Protein AF-A0A1Q5LZ58-F1 (afdb_monomer_lite)

Radius of gyration: 27.96 Å; chains: 1; bounding box: 82×99×64 Å

pLDDT: mean 76.3, std 19.14, range [28.52, 97.0]

Secondary structure (DSSP, 8-state):
-----PPPPPPPS-TTT--HHHHHHHTT-HHHHHHHHHHHHHHHHHHTTTTT-HHHHHHHHHHHHTTS-GGGHHHHHHHHHTTHHHHHHHHHHHHHHH------HHHHHHHHHHH---HHHHHHHHTT----S-HHHHHHHHHSTTT---TTHHHHHHHHHHHHHHHHHHHHHHHHS-SSGGGGTSTTHHHHHHHHHHHHHHHHH-PPPP---SHHHHHHHHHHT--HHHHHHHHHS--SS---HHHHHHHHHHHHHHHHSSPTT-HHHHHHHHHGGG-TTS-HHHHHHHHHHHHHHHS--SPTT--TT-HHHH-HHHHHHHHHHHT--HHHHHHHHHHHH-SS--TTTSPPPS-------GGGG------PPPPPP----

Sequence (381 aa):
MTSSMGAPVPIPADPRASETYADRARTQGPGVEADARVLLGRVRRSKATAWDKPGRFVDEAERMARGLPGAHLPWFWDTVVGDDTTRIPRLLALLGEHGPLPVTDAAVDLFRWRTGVPRPVAALVLDGIVGSGGQAADLKLCRAKPYRADRFTAPLYLDLLRRLGPTGRLAVLSAALPEDPADLWAPGGTTAVAERMATAWSDLLGVTPYADDGSHAAALAEDHGLPGSWATALLTGCPAEPLDADGTRAAATAVTWALAERPVGDPAAEGARALIDLLTGAPAELRTALRALADRSLTTPVPPGQYEANPLFSVPDLVDEVASALGVGRDAAALHLQPYALDRPADRTVRPGPPGRPHRTPLERLDPRTTTVPSAGNSPP

Structure (mmCIF, N/CA/C/O backbone):
data_AF-A0A1Q5LZ58-F1
#
_entry.id   AF-A0A1Q5LZ58-F1
#
loop_
_atom_site.group_PDB
_atom_site.id
_atom_site.type_symbol
_atom_site.label_atom_id
_atom_site.label_alt_id
_atom_site.label_comp_id
_atom_site.label_asym_id
_atom_site.label_entity_id
_atom_site.label_seq_id
_atom_site.pdbx_PDB_ins_code
_atom_site.Cartn_x
_atom_site.Cartn_y
_atom_site.Cartn_z
_atom_site.occupancy
_atom_site.B_iso_or_equiv
_atom_site.auth_seq_id
_atom_site.auth_comp_id
_atom_site.auth_asym_id
_atom_site.auth_atom_id
_atom_site.pdbx_PDB_model_num
ATOM 1 N N . MET A 1 1 ? -57.779 6.450 6.954 1.00 34.41 1 MET A N 1
ATOM 2 C CA . MET A 1 1 ? -56.600 5.716 7.458 1.00 34.41 1 MET A CA 1
ATOM 3 C C . MET A 1 1 ? -55.905 5.084 6.268 1.00 34.41 1 MET A C 1
ATOM 5 O O . MET A 1 1 ? -56.373 4.074 5.770 1.00 34.41 1 MET A O 1
ATOM 9 N N . THR A 1 2 ? -54.839 5.710 5.781 1.00 28.77 2 THR A N 1
ATOM 10 C CA . THR A 1 2 ? -53.903 5.115 4.820 1.00 28.77 2 THR A CA 1
ATOM 11 C C . THR A 1 2 ? -52.514 5.504 5.298 1.00 28.77 2 THR A C 1
ATOM 13 O O . THR A 1 2 ? -52.102 6.654 5.159 1.00 28.77 2 THR A O 1
ATOM 16 N N . SER A 1 3 ? -51.850 4.563 5.968 1.00 33.69 3 SER A N 1
ATOM 17 C CA . SER A 1 3 ? -50.458 4.676 6.388 1.00 33.69 3 SER A CA 1
ATOM 18 C C . SER A 1 3 ? -49.580 4.756 5.143 1.00 33.69 3 SER A C 1
ATOM 20 O O . SER A 1 3 ? -49.543 3.814 4.355 1.00 33.69 3 SER A O 1
ATOM 22 N N . SER A 1 4 ? -48.893 5.881 4.955 1.00 28.52 4 SER A N 1
ATOM 23 C CA . SER A 1 4 ? -47.827 5.991 3.961 1.00 28.52 4 SER A CA 1
ATOM 24 C C . SER A 1 4 ? -46.609 5.245 4.505 1.00 28.52 4 SER A C 1
ATOM 26 O O . SER A 1 4 ? -45.949 5.717 5.431 1.00 28.52 4 SER A O 1
ATOM 28 N N . MET A 1 5 ? -46.364 4.037 3.996 1.00 34.25 5 MET A N 1
ATOM 29 C CA . MET A 1 5 ? -45.097 3.335 4.192 1.00 34.25 5 MET A CA 1
ATOM 30 C C . MET A 1 5 ? -44.015 4.124 3.453 1.00 34.25 5 MET A C 1
ATOM 32 O O . MET A 1 5 ? -43.972 4.125 2.225 1.00 34.25 5 MET A O 1
ATOM 36 N N . GLY A 1 6 ? -43.181 4.837 4.213 1.00 32.75 6 GLY A N 1
ATOM 37 C CA . GLY A 1 6 ? -42.010 5.527 3.685 1.00 32.75 6 GLY A CA 1
ATOM 38 C C . GLY A 1 6 ? -41.071 4.530 3.013 1.00 32.75 6 GLY A C 1
ATOM 39 O O . GLY A 1 6 ? -40.742 3.495 3.594 1.00 32.75 6 GLY A O 1
ATOM 40 N N . ALA A 1 7 ? -40.678 4.833 1.778 1.00 33.88 7 ALA A N 1
ATOM 41 C CA . ALA A 1 7 ? -39.719 4.039 1.027 1.00 33.88 7 ALA A CA 1
ATOM 42 C C . ALA A 1 7 ? -38.388 3.915 1.800 1.00 33.88 7 ALA A C 1
ATOM 44 O O . ALA A 1 7 ? -37.981 4.877 2.459 1.00 33.88 7 ALA A O 1
ATOM 45 N N . PRO A 1 8 ? -37.698 2.762 1.724 1.00 36.84 8 PRO A N 1
ATOM 46 C CA . PRO A 1 8 ? -36.389 2.604 2.338 1.00 36.84 8 PRO A CA 1
ATOM 47 C C . PRO A 1 8 ? -35.403 3.558 1.655 1.00 36.84 8 PRO A C 1
ATOM 49 O O . PRO A 1 8 ? -35.158 3.467 0.452 1.00 36.84 8 PRO A O 1
ATOM 52 N N . VAL A 1 9 ? -34.879 4.510 2.427 1.00 44.75 9 VAL A N 1
ATOM 53 C CA . VAL A 1 9 ? -33.807 5.407 1.984 1.00 44.75 9 VAL A CA 1
ATOM 54 C C . VAL A 1 9 ? -32.548 4.553 1.794 1.00 44.75 9 VAL A C 1
ATOM 56 O O . VAL A 1 9 ? -32.208 3.793 2.703 1.00 44.75 9 VAL A O 1
ATOM 59 N N . PRO A 1 10 ? -31.874 4.622 0.634 1.00 38.47 10 PRO A N 1
ATOM 60 C CA . PRO A 1 10 ? -30.683 3.824 0.384 1.00 38.47 10 PRO A CA 1
ATOM 61 C C . PRO A 1 10 ? -29.566 4.228 1.350 1.00 38.47 10 PRO A C 1
ATOM 63 O O . PRO A 1 10 ? -29.317 5.413 1.571 1.00 38.47 10 PRO A O 1
ATOM 66 N N . ILE A 1 11 ? -28.910 3.224 1.927 1.00 36.38 11 ILE A N 1
ATOM 67 C CA . ILE A 1 11 ? -27.748 3.400 2.799 1.00 36.38 11 ILE A CA 1
ATOM 68 C C . ILE A 1 11 ? -26.581 3.906 1.928 1.00 36.38 11 ILE A C 1
ATOM 70 O O . ILE A 1 11 ? -26.333 3.318 0.871 1.00 36.38 11 ILE A O 1
ATOM 74 N N . PRO A 1 12 ? -25.869 4.981 2.316 1.00 34.75 12 PRO A N 1
ATOM 75 C CA . PRO A 1 12 ? -24.681 5.429 1.598 1.00 34.75 12 PRO A CA 1
ATOM 76 C C . PRO A 1 12 ? -23.587 4.355 1.627 1.00 34.75 12 PRO A C 1
ATOM 78 O O . PRO A 1 12 ? -23.356 3.731 2.657 1.00 34.75 12 PRO A O 1
ATOM 81 N N . ALA A 1 13 ? -22.879 4.176 0.512 1.00 35.53 13 ALA A N 1
ATOM 82 C CA . ALA A 1 13 ? -21.808 3.183 0.374 1.00 35.53 13 ALA A CA 1
ATOM 83 C C . ALA A 1 13 ? -20.546 3.485 1.216 1.00 35.53 13 ALA A C 1
ATOM 85 O O . ALA A 1 13 ? -19.661 2.639 1.302 1.00 35.53 13 ALA A O 1
ATOM 86 N N . ASP A 1 14 ? -20.459 4.672 1.830 1.00 34.78 14 ASP A N 1
ATOM 87 C CA . ASP A 1 14 ? -19.345 5.086 2.688 1.00 34.78 14 ASP A CA 1
ATOM 88 C C . ASP A 1 14 ? -19.818 5.328 4.142 1.00 34.78 14 ASP A C 1
ATOM 90 O O . ASP A 1 14 ? -20.452 6.352 4.432 1.00 34.78 14 ASP A O 1
ATOM 94 N N . PRO A 1 15 ? -19.501 4.422 5.085 1.00 37.66 15 PRO A N 1
ATOM 95 C CA . PRO A 1 15 ? -19.871 4.540 6.496 1.00 37.66 15 PRO A CA 1
ATOM 96 C C . PRO A 1 15 ? -19.142 5.659 7.256 1.00 37.66 15 PRO A C 1
ATOM 98 O O . PRO A 1 15 ? -19.611 6.067 8.318 1.00 37.66 15 PRO A O 1
ATOM 101 N N . ARG A 1 16 ? -18.057 6.240 6.717 1.00 36.53 16 ARG A N 1
ATOM 102 C CA . ARG A 1 16 ? -17.411 7.437 7.300 1.00 36.53 16 ARG A CA 1
ATOM 103 C C . ARG A 1 16 ? -18.123 8.733 6.917 1.00 36.53 16 ARG A C 1
ATOM 105 O O . ARG A 1 16 ? -18.035 9.718 7.653 1.00 36.53 16 ARG A O 1
ATOM 112 N N . ALA A 1 17 ? -18.849 8.716 5.800 1.00 37.22 17 ALA A N 1
ATOM 113 C CA . ALA A 1 17 ? -19.751 9.781 5.368 1.00 37.22 17 ALA A CA 1
ATOM 114 C C . ALA A 1 17 ? -21.195 9.583 5.870 1.00 37.22 17 ALA A C 1
ATOM 116 O O . ALA A 1 17 ? -22.008 10.502 5.771 1.00 37.22 17 ALA A O 1
ATOM 117 N N . SER A 1 18 ? -21.509 8.407 6.421 1.00 42.16 18 SER A N 1
ATOM 118 C CA . SER A 1 18 ? -22.843 8.058 6.901 1.00 42.16 18 SER A CA 1
ATOM 119 C C . SER A 1 18 ? -23.193 8.854 8.160 1.00 42.16 18 SER A C 1
ATOM 121 O O . SER A 1 18 ? -22.729 8.588 9.269 1.00 42.16 18 SER A O 1
ATOM 123 N N . GLU A 1 19 ? -24.024 9.879 7.990 1.00 55.28 19 GLU A N 1
ATOM 124 C CA . GLU A 1 19 ? -24.712 10.548 9.085 1.00 55.28 19 GLU A CA 1
ATOM 125 C C . GLU A 1 19 ? -26.085 9.891 9.236 1.00 55.28 19 GLU A C 1
ATOM 127 O O . GLU A 1 19 ? -27.100 10.543 9.011 1.00 55.28 19 GLU A O 1
ATOM 132 N N . THR A 1 20 ? -26.144 8.609 9.624 1.00 63.75 20 THR A N 1
ATOM 133 C CA . THR A 1 20 ? -27.406 7.857 9.820 1.00 63.75 20 THR A CA 1
ATOM 134 C C . THR A 1 20 ? -28.442 8.658 10.614 1.00 63.75 20 THR A C 1
ATOM 136 O O . THR A 1 20 ? -29.639 8.626 10.315 1.00 63.75 20 THR A O 1
ATOM 139 N N . TYR A 1 21 ? -27.984 9.458 11.581 1.00 63.88 21 TYR A N 1
ATOM 140 C CA . TYR A 1 21 ? -28.823 10.404 12.305 1.00 63.88 21 TYR A CA 1
ATOM 141 C C . TYR A 1 21 ? -29.256 11.652 11.499 1.00 63.88 21 TYR A C 1
ATOM 143 O O . TYR A 1 21 ? -30.431 12.020 11.556 1.00 63.88 21 TYR A O 1
ATOM 151 N N . ALA A 1 22 ? -28.368 12.304 10.736 1.00 64.75 22 ALA A N 1
ATOM 152 C CA . ALA A 1 22 ? -28.722 13.487 9.937 1.00 64.75 22 ALA A CA 1
ATOM 153 C C . ALA A 1 22 ? -29.546 13.135 8.685 1.00 64.75 22 ALA A C 1
ATOM 155 O O . ALA A 1 22 ? -30.458 13.876 8.324 1.00 64.75 22 ALA A O 1
ATOM 156 N N . ASP A 1 23 ? -29.296 11.981 8.067 1.00 66.31 23 ASP A N 1
ATOM 157 C CA . ASP A 1 23 ? -30.072 11.463 6.940 1.00 66.31 23 ASP A CA 1
ATOM 158 C C . ASP A 1 23 ? -31.502 11.110 7.366 1.00 66.31 23 ASP A C 1
ATOM 160 O O . ASP A 1 23 ? -32.465 11.453 6.678 1.00 66.31 23 ASP A O 1
ATOM 164 N N . ARG A 1 24 ? -31.673 10.536 8.565 1.00 69.88 24 ARG A N 1
ATOM 165 C CA . ARG A 1 24 ? -32.994 10.374 9.187 1.00 69.88 24 ARG A CA 1
ATOM 166 C C . ARG A 1 24 ? -33.628 11.725 9.522 1.00 69.88 24 ARG A C 1
ATOM 168 O O . ARG A 1 24 ? -34.811 11.915 9.248 1.00 69.88 24 ARG A O 1
ATOM 175 N N . ALA A 1 25 ? -32.875 12.668 10.085 1.00 67.75 25 ALA A N 1
ATOM 176 C CA . ALA A 1 25 ? -33.381 13.999 10.425 1.00 67.75 25 ALA A CA 1
ATOM 177 C C . ALA A 1 25 ? -33.871 14.779 9.190 1.00 67.75 25 ALA A C 1
ATOM 179 O O . ALA A 1 25 ? -34.896 15.458 9.262 1.00 67.75 25 ALA A O 1
ATOM 180 N N . ARG A 1 26 ? -33.222 14.596 8.031 1.00 70.00 26 ARG A N 1
ATOM 181 C CA . ARG A 1 26 ? -33.643 15.161 6.738 1.00 70.00 26 ARG A CA 1
ATOM 182 C C . ARG A 1 26 ? -35.065 14.753 6.350 1.00 70.00 26 ARG A C 1
ATOM 184 O O . ARG A 1 26 ? -35.808 15.574 5.822 1.00 70.00 26 ARG A O 1
ATOM 191 N N . THR A 1 27 ? -35.483 13.524 6.670 1.00 72.31 27 THR A N 1
ATOM 192 C CA . THR A 1 27 ? -36.850 13.040 6.381 1.00 72.31 27 THR A CA 1
ATOM 193 C C . THR A 1 27 ? -37.940 13.717 7.221 1.00 72.31 27 THR A C 1
ATOM 195 O O . THR A 1 27 ? -39.117 13.611 6.888 1.00 72.31 27 THR A O 1
ATOM 198 N N . GLN A 1 28 ? -37.564 14.439 8.283 1.00 66.69 28 GLN A N 1
ATOM 199 C CA . GLN A 1 28 ? -38.487 15.136 9.185 1.00 66.69 28 GLN A CA 1
ATOM 200 C C . GLN A 1 28 ? -38.526 16.660 8.971 1.00 66.69 28 GLN A C 1
ATOM 202 O O . GLN A 1 28 ? -39.422 17.323 9.493 1.00 66.69 28 GLN A O 1
ATOM 207 N N . GLY A 1 29 ? -37.593 17.216 8.188 1.00 69.69 29 GLY A N 1
ATOM 208 C CA . GLY A 1 29 ? -37.576 18.620 7.769 1.00 69.69 29 GLY A CA 1
ATOM 209 C C . GLY A 1 29 ? -36.210 19.312 7.933 1.00 69.69 29 GLY A C 1
ATOM 210 O O . GLY A 1 29 ? -35.377 18.881 8.731 1.00 69.69 29 GLY A O 1
ATOM 211 N N . PRO A 1 30 ? -35.972 20.427 7.215 1.00 62.31 30 PRO A N 1
ATOM 212 C CA . PRO A 1 30 ? -34.655 21.072 7.126 1.00 62.31 30 PRO A CA 1
ATOM 213 C C . PRO A 1 30 ? -34.143 21.673 8.448 1.00 62.31 30 PRO A C 1
ATOM 215 O O . PRO A 1 30 ? -32.934 21.738 8.660 1.00 62.31 30 PRO A O 1
ATOM 218 N N . GLY A 1 31 ? -35.033 22.074 9.366 1.00 68.94 31 GLY A N 1
ATOM 219 C CA . GLY A 1 31 ? -34.633 22.541 10.703 1.00 68.94 31 GLY A CA 1
ATOM 220 C C . GLY A 1 31 ? -34.056 21.422 11.577 1.00 68.94 31 GLY A C 1
ATOM 221 O O . GLY A 1 31 ? -33.051 21.615 12.251 1.00 68.94 31 GLY A O 1
ATOM 222 N N . VAL A 1 32 ? -34.632 20.219 11.484 1.00 69.94 32 VAL A N 1
ATOM 223 C CA . VAL A 1 32 ? -34.216 19.044 12.268 1.00 69.94 32 VAL A CA 1
ATOM 224 C C . VAL A 1 32 ? -32.868 18.507 11.776 1.00 69.94 32 VAL A C 1
ATOM 226 O O . VAL A 1 32 ? -32.037 18.083 12.575 1.00 69.94 32 VAL A O 1
ATOM 229 N N . GLU A 1 33 ? -32.614 18.564 10.466 1.00 75.12 33 GLU A N 1
ATOM 230 C CA . GLU A 1 33 ? -31.324 18.199 9.870 1.00 75.12 33 GLU A CA 1
ATOM 231 C C . GLU A 1 33 ? -30.193 19.150 10.297 1.00 75.12 33 GLU A C 1
ATOM 233 O O . GLU A 1 33 ? -29.095 18.699 10.627 1.00 75.12 33 GLU A O 1
ATOM 238 N N . ALA A 1 34 ? -30.452 20.462 10.323 1.00 74.38 34 ALA A N 1
ATOM 239 C CA . ALA A 1 34 ? -29.474 21.450 10.773 1.00 74.38 34 ALA A CA 1
ATOM 240 C C . ALA A 1 34 ? -29.097 21.239 12.251 1.00 74.38 34 ALA A C 1
ATOM 242 O O . ALA A 1 34 ? -27.909 21.189 12.582 1.00 74.38 34 ALA A O 1
ATOM 243 N N . ASP A 1 35 ? -30.090 21.017 13.116 1.00 75.06 35 ASP A N 1
ATOM 244 C CA . ASP A 1 35 ? -29.873 20.719 14.534 1.00 75.06 35 ASP A CA 1
ATOM 245 C C . ASP A 1 35 ? -29.119 19.395 14.733 1.00 75.06 35 ASP A C 1
ATOM 247 O O . ASP A 1 35 ? -28.192 19.313 15.547 1.00 75.06 35 ASP A O 1
ATOM 251 N N . ALA A 1 36 ? -29.446 18.369 13.939 1.00 75.62 36 ALA A N 1
ATOM 252 C CA . ALA A 1 36 ? -28.736 17.095 13.945 1.00 75.62 36 ALA A CA 1
ATOM 253 C C . ALA A 1 36 ? -27.260 17.255 13.554 1.0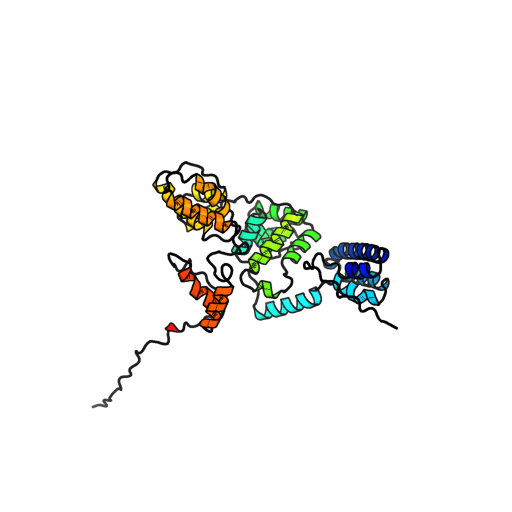0 75.62 36 ALA A C 1
ATOM 255 O O . ALA A 1 36 ? -26.388 16.720 14.238 1.00 75.62 36 ALA A O 1
ATOM 256 N N . ARG A 1 37 ? -26.947 18.048 12.521 1.00 75.44 37 ARG A N 1
ATOM 257 C CA . ARG A 1 37 ? -25.558 18.336 12.124 1.00 75.44 37 ARG A CA 1
ATOM 258 C C . ARG A 1 37 ? -24.785 19.108 13.184 1.00 75.44 37 ARG A C 1
ATOM 260 O O . ARG A 1 37 ? -23.622 18.794 13.441 1.00 75.44 37 ARG A O 1
ATOM 267 N N . VAL A 1 38 ? -25.408 20.097 13.826 1.00 79.88 38 VAL A N 1
ATOM 268 C CA . VAL A 1 38 ? -24.783 20.846 14.929 1.00 79.88 38 VAL A CA 1
ATOM 269 C C . VAL A 1 38 ? -24.450 19.908 16.091 1.00 79.88 38 VAL A C 1
ATOM 271 O O . VAL A 1 38 ? -23.340 19.965 16.636 1.00 79.88 38 VAL A O 1
ATOM 274 N N . LEU A 1 39 ? -25.377 19.009 16.432 1.00 79.44 39 LEU A N 1
ATOM 275 C CA . LEU A 1 39 ? -25.193 17.999 17.469 1.00 79.44 39 LEU A CA 1
ATOM 276 C C . LEU A 1 39 ? -24.073 17.010 17.120 1.00 79.44 39 LEU A C 1
ATOM 278 O O . LEU A 1 39 ? -23.171 16.805 17.931 1.00 79.44 39 LEU A O 1
ATOM 282 N N . LEU A 1 40 ? -24.072 16.457 15.904 1.00 73.81 40 LEU A N 1
ATOM 283 C CA . LEU A 1 40 ? -23.024 15.549 15.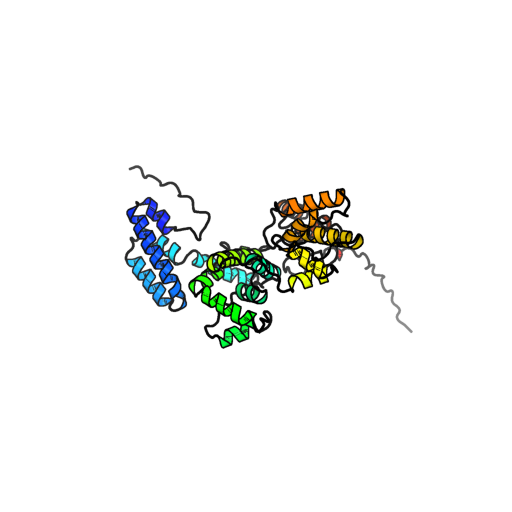427 1.00 73.81 40 LEU A CA 1
ATOM 284 C C . LEU A 1 40 ? -21.657 16.233 15.373 1.00 73.81 40 LEU A C 1
ATOM 286 O O . LEU A 1 40 ? -20.655 15.645 15.776 1.00 73.81 40 LEU A O 1
ATOM 290 N N . GLY A 1 41 ? -21.600 17.503 14.972 1.00 72.25 41 GLY A N 1
ATOM 291 C CA . GLY A 1 41 ? -20.381 18.303 15.044 1.00 72.25 41 GLY A CA 1
ATOM 292 C C . GLY A 1 41 ? -19.856 18.436 16.477 1.00 72.25 41 GLY A C 1
ATOM 293 O O . GLY A 1 41 ? -18.645 18.427 16.695 1.00 72.25 41 GLY A O 1
ATOM 294 N N . ARG A 1 42 ? -20.747 18.524 17.473 1.00 76.94 42 ARG A N 1
ATOM 295 C CA . ARG A 1 42 ? -20.369 18.573 18.893 1.00 76.94 42 ARG A CA 1
ATOM 296 C C . ARG A 1 42 ? -19.856 17.224 19.398 1.00 76.94 42 ARG A C 1
ATOM 298 O O . ARG A 1 42 ? -18.810 17.208 20.038 1.00 76.94 42 ARG A O 1
ATOM 305 N N . VAL A 1 43 ? -20.528 16.124 19.054 1.00 73.12 43 VAL A N 1
ATOM 306 C CA . VAL A 1 43 ? -20.085 14.752 19.369 1.00 73.12 43 VAL A CA 1
ATOM 307 C C . VAL A 1 43 ? -18.728 14.448 18.727 1.00 73.12 43 VAL A C 1
ATOM 309 O O . VAL A 1 43 ? -17.825 13.959 19.397 1.00 73.12 43 VAL A O 1
ATOM 312 N N . ARG A 1 44 ? -18.526 14.796 17.449 1.00 69.44 44 ARG A N 1
ATOM 313 C CA . ARG A 1 44 ? -17.237 14.611 16.753 1.00 69.44 44 ARG A CA 1
ATOM 314 C C . ARG A 1 44 ? -16.103 15.372 17.447 1.00 69.44 44 ARG A C 1
ATOM 316 O O . ARG A 1 44 ? -15.017 14.827 17.615 1.00 69.44 44 ARG A O 1
ATOM 323 N N . ARG A 1 45 ? -16.360 16.603 17.910 1.00 68.31 45 ARG A N 1
ATOM 324 C CA . ARG A 1 45 ? -15.381 17.393 18.680 1.00 68.31 45 ARG A CA 1
ATOM 325 C C . ARG A 1 45 ? -15.082 16.790 20.055 1.00 68.31 45 ARG A C 1
ATOM 327 O O . ARG A 1 45 ? -13.931 16.831 20.479 1.00 68.31 45 ARG A O 1
ATOM 334 N N . SER A 1 46 ? -16.076 16.222 20.741 1.00 66.56 46 SER A N 1
ATOM 335 C CA . SER A 1 46 ? -15.869 15.581 22.047 1.00 66.56 46 SER A CA 1
ATOM 336 C C . SER A 1 46 ? -15.271 14.173 21.944 1.00 66.56 46 SER A C 1
ATOM 338 O O . SER A 1 46 ? -14.630 13.721 22.892 1.00 66.56 46 SER A O 1
ATOM 340 N N . LYS A 1 47 ? -15.377 13.491 20.795 1.00 62.69 47 LYS A N 1
ATOM 341 C CA . LYS A 1 47 ? -14.768 12.165 20.569 1.00 62.69 47 LYS A CA 1
ATOM 342 C C . LYS A 1 47 ? -13.244 12.185 20.763 1.00 62.69 47 LYS A C 1
ATOM 344 O O . LYS A 1 47 ? -12.681 11.220 21.266 1.00 62.69 47 LYS A O 1
ATOM 349 N N . ALA A 1 48 ? -12.585 13.318 20.501 1.00 56.56 48 ALA A N 1
ATOM 350 C CA . ALA A 1 48 ? -11.165 13.515 20.814 1.00 56.56 48 ALA A CA 1
ATOM 351 C C . ALA A 1 48 ? -10.850 13.431 22.326 1.00 56.56 48 ALA A C 1
ATOM 353 O O . ALA A 1 48 ? -9.779 12.971 22.704 1.00 56.56 48 ALA A O 1
ATOM 354 N N . THR A 1 49 ? -11.787 13.822 23.201 1.00 59.47 49 THR A N 1
ATOM 355 C CA . THR A 1 49 ? -11.645 13.710 24.669 1.00 59.47 49 THR A CA 1
ATOM 356 C C . THR A 1 49 ? -12.035 12.345 25.241 1.00 59.47 49 THR A C 1
ATOM 358 O O . THR A 1 49 ? -11.769 12.091 26.417 1.00 59.47 49 THR A O 1
ATOM 361 N N . ALA A 1 50 ? -12.632 11.456 24.437 1.00 58.00 50 ALA A N 1
ATOM 362 C CA . ALA A 1 50 ? -13.050 10.122 24.871 1.00 58.00 50 ALA A CA 1
ATOM 363 C C . ALA A 1 50 ? -11.881 9.236 25.318 1.00 58.00 50 ALA A C 1
ATOM 365 O O . ALA A 1 50 ? -12.070 8.354 26.144 1.00 58.00 50 ALA A O 1
ATOM 366 N N . TRP A 1 51 ? -10.672 9.487 24.822 1.00 49.91 51 TRP A N 1
ATOM 367 C CA . TRP A 1 51 ? -9.506 8.673 25.162 1.00 49.91 51 TRP A CA 1
ATOM 368 C C . TRP A 1 51 ? -8.814 9.112 26.452 1.00 49.91 51 TRP A C 1
ATOM 370 O O . TRP A 1 51 ? -8.487 8.269 27.281 1.00 49.91 51 TRP A O 1
ATOM 380 N N . ASP A 1 52 ? -8.673 10.419 26.684 1.00 48.31 52 ASP A N 1
ATOM 381 C CA . ASP A 1 52 ? -8.090 10.923 27.935 1.00 48.31 52 ASP A CA 1
ATOM 382 C C . ASP A 1 52 ? -9.067 10.806 29.113 1.00 48.31 52 ASP A C 1
ATOM 384 O O . ASP A 1 52 ? -8.662 10.647 30.266 1.00 48.31 52 ASP A O 1
ATOM 388 N N . LYS A 1 53 ? -10.371 10.958 28.841 1.00 67.94 53 LYS A N 1
ATOM 389 C CA . LYS A 1 53 ? -11.437 10.973 29.853 1.00 67.94 53 LYS A CA 1
ATOM 390 C C . LYS A 1 53 ? -12.698 10.274 29.324 1.00 67.94 53 LYS A C 1
ATOM 392 O O . LYS A 1 53 ? -13.713 10.947 29.122 1.00 67.94 53 LYS A O 1
ATOM 397 N N . PRO A 1 54 ? -12.676 8.939 29.154 1.00 58.84 54 PRO A N 1
ATOM 398 C CA . PRO A 1 54 ? -13.794 8.179 28.583 1.00 58.84 54 PRO A CA 1
ATOM 399 C C . PRO A 1 54 ? -15.106 8.400 29.328 1.00 58.84 54 PRO A C 1
ATOM 401 O O . PRO A 1 54 ? -16.120 8.680 28.697 1.00 58.84 54 PRO A O 1
ATOM 404 N N . GLY A 1 55 ? -15.075 8.413 30.665 1.00 68.06 55 GLY A N 1
ATOM 405 C CA . GLY A 1 55 ? -16.263 8.715 31.469 1.00 68.06 55 GLY A CA 1
ATOM 406 C C . GLY A 1 55 ? -16.853 10.093 31.161 1.00 68.06 55 GLY A C 1
ATOM 407 O O . GLY A 1 55 ? -18.048 10.219 30.940 1.00 68.06 55 GLY A O 1
ATOM 408 N N . ARG A 1 56 ? -16.008 11.123 31.011 1.00 72.56 56 ARG A N 1
ATOM 409 C CA . ARG A 1 56 ? -16.471 12.486 30.705 1.00 72.56 56 ARG A CA 1
ATOM 410 C C . ARG A 1 56 ? -17.100 12.588 29.317 1.00 72.56 56 ARG A C 1
ATOM 412 O O . ARG A 1 56 ? -18.037 13.362 29.142 1.00 72.56 56 ARG A O 1
ATOM 419 N N . PHE A 1 57 ? -16.577 11.846 28.343 1.00 76.19 57 PHE A N 1
ATOM 420 C CA . PHE A 1 57 ? -17.175 11.768 27.013 1.00 76.19 57 PHE A CA 1
ATOM 421 C C . PHE A 1 57 ? -18.541 11.081 27.055 1.00 76.19 57 PHE A C 1
ATOM 423 O O . PHE A 1 57 ? -19.496 11.634 26.512 1.00 76.19 57 PHE A O 1
ATOM 430 N N . VAL A 1 58 ? -18.651 9.939 27.745 1.00 77.44 58 VAL A N 1
ATOM 431 C CA . VAL A 1 58 ? -19.927 9.228 27.927 1.00 77.44 58 VAL A CA 1
ATOM 432 C C . VAL A 1 58 ? -20.941 10.125 28.639 1.00 77.44 58 VAL A C 1
ATOM 434 O O . VAL A 1 58 ? -22.035 10.323 28.120 1.00 77.44 58 VAL A O 1
ATOM 437 N N . ASP A 1 59 ? -20.552 10.793 29.727 1.00 80.12 59 ASP A N 1
ATOM 438 C CA . ASP A 1 59 ? -21.407 11.745 30.449 1.00 80.12 59 ASP A CA 1
ATOM 439 C C . ASP A 1 59 ? -21.879 12.906 29.558 1.00 80.12 59 ASP A C 1
ATOM 441 O O . ASP A 1 59 ? -22.979 13.445 29.729 1.00 80.12 59 ASP A O 1
ATOM 445 N N . GLU A 1 60 ? -21.026 13.369 28.638 1.00 81.38 60 GLU A N 1
ATOM 446 C CA . GLU A 1 60 ? -21.371 14.422 27.686 1.00 81.38 60 GLU A CA 1
ATOM 447 C C . GLU A 1 60 ? -22.345 13.917 26.620 1.00 81.38 60 GLU A C 1
ATOM 449 O O . GLU A 1 60 ? -23.337 14.596 26.346 1.00 81.38 60 GLU A O 1
ATOM 454 N N . ALA A 1 61 ? -22.111 12.723 26.076 1.00 81.06 61 ALA A N 1
ATOM 455 C CA . ALA A 1 61 ? -22.996 12.071 25.119 1.00 81.06 61 ALA A CA 1
ATOM 456 C C . ALA A 1 61 ? -24.369 11.759 25.735 1.00 81.06 61 ALA A C 1
ATOM 458 O O . ALA A 1 61 ? -25.392 12.074 25.134 1.00 81.06 61 ALA A O 1
ATOM 459 N N . GLU A 1 62 ? -24.423 11.258 26.971 1.00 83.19 62 GLU A N 1
ATOM 460 C CA . GLU A 1 62 ? -25.672 11.028 27.705 1.00 83.19 62 GLU A CA 1
ATOM 461 C C . GLU A 1 62 ? -26.430 12.328 27.989 1.00 83.19 62 GLU A C 1
ATOM 463 O O . GLU A 1 62 ? -27.662 12.375 27.941 1.00 83.19 62 GLU A O 1
ATOM 468 N N . ARG A 1 63 ? -25.709 13.416 28.283 1.00 86.12 63 ARG A N 1
ATOM 469 C CA . ARG A 1 63 ? -26.322 14.737 28.471 1.00 86.12 63 ARG A CA 1
ATOM 470 C C . ARG A 1 63 ? -26.914 15.273 27.174 1.00 86.12 63 ARG A C 1
ATOM 472 O O . ARG A 1 63 ? -27.969 15.897 27.219 1.00 86.12 63 ARG A O 1
ATOM 479 N N . MET A 1 64 ? -26.256 15.025 26.045 1.00 84.00 64 MET A N 1
ATOM 480 C CA . MET A 1 64 ? -26.781 15.345 24.718 1.00 84.00 64 MET A CA 1
ATOM 481 C C . MET A 1 64 ? -28.006 14.482 24.380 1.00 84.00 64 MET A C 1
ATOM 483 O O . MET A 1 64 ? -29.022 15.024 23.951 1.00 84.00 64 MET A O 1
ATOM 487 N N . ALA A 1 65 ? -27.957 13.178 24.666 1.00 85.50 65 ALA A N 1
ATOM 488 C CA . ALA A 1 65 ? -29.058 12.240 24.453 1.00 85.50 65 ALA A CA 1
ATOM 489 C C . ALA A 1 65 ? -30.330 12.640 25.218 1.00 85.50 65 ALA A C 1
ATOM 491 O O . ALA A 1 65 ? -31.429 12.558 24.680 1.00 85.50 65 ALA A O 1
ATOM 492 N N . ARG A 1 66 ? -30.198 13.156 26.448 1.00 86.94 66 ARG A N 1
ATOM 493 C CA . ARG A 1 66 ? -31.337 13.637 27.255 1.00 86.94 66 ARG A CA 1
ATOM 494 C C . ARG A 1 66 ? -32.132 14.778 26.613 1.00 86.94 66 ARG A C 1
ATOM 496 O O . ARG A 1 66 ? -33.286 14.974 26.979 1.00 86.94 66 ARG A O 1
ATOM 503 N N . GLY A 1 67 ? -31.529 15.529 25.690 1.00 83.25 67 GLY A N 1
ATOM 504 C CA . GLY A 1 67 ? -32.201 16.592 24.940 1.00 83.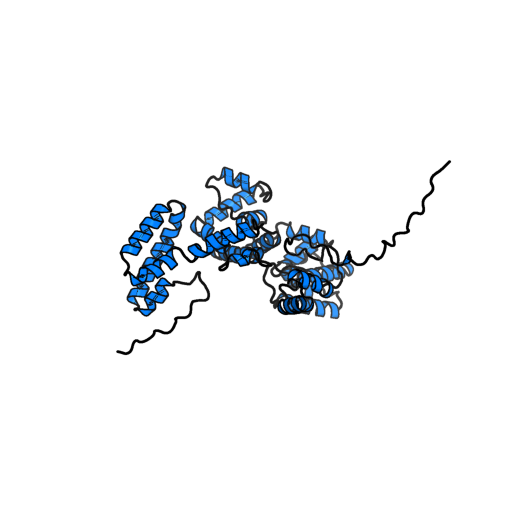25 67 GLY A CA 1
ATOM 505 C C . GLY A 1 67 ? -32.915 16.115 23.673 1.00 83.25 67 GLY A C 1
ATOM 506 O O . GLY A 1 67 ? -33.556 16.926 23.010 1.00 83.25 67 GLY A O 1
ATOM 507 N N . LEU A 1 68 ? -32.798 14.833 23.313 1.00 81.50 68 LEU A N 1
ATOM 508 C CA . LEU A 1 68 ? -33.353 14.286 22.079 1.00 81.50 68 LEU A CA 1
ATOM 509 C C . LEU A 1 68 ? -34.722 13.626 22.295 1.00 81.50 68 LEU A C 1
ATOM 511 O O . LEU A 1 68 ? -34.943 12.982 23.324 1.00 81.50 68 LEU A O 1
ATOM 515 N N . PRO A 1 69 ? -35.632 13.692 21.305 1.00 81.12 69 PRO A N 1
ATOM 516 C CA . PRO A 1 69 ? -36.844 12.882 21.323 1.00 81.12 69 PRO A CA 1
ATOM 517 C C . PRO A 1 69 ? -36.504 11.387 21.379 1.00 81.12 69 PRO A C 1
ATOM 519 O O . PRO A 1 69 ? -35.568 10.930 20.723 1.00 81.12 69 PRO A O 1
ATOM 522 N N . GLY A 1 70 ? -37.304 10.584 22.085 1.00 73.25 70 GLY A N 1
ATOM 523 C CA . GLY A 1 70 ? -37.028 9.149 22.262 1.00 73.25 70 GLY A CA 1
ATOM 524 C C . GLY A 1 70 ? -36.831 8.373 20.949 1.00 73.25 70 GLY A C 1
ATOM 525 O O . GLY A 1 70 ? -35.982 7.491 20.870 1.00 73.25 70 GLY A O 1
ATOM 526 N N . ALA A 1 71 ? -37.533 8.761 19.877 1.00 71.50 71 ALA A N 1
ATOM 527 C CA . ALA A 1 71 ? -37.409 8.153 18.546 1.00 71.50 71 ALA A CA 1
ATOM 528 C C . ALA A 1 71 ? -36.064 8.427 17.832 1.00 71.50 71 ALA A C 1
ATOM 530 O O . ALA A 1 71 ? -35.800 7.842 16.777 1.00 71.50 71 ALA A O 1
ATOM 531 N N . HIS A 1 72 ? -35.241 9.330 18.371 1.00 72.44 72 HIS A N 1
ATOM 532 C CA . HIS A 1 72 ? -33.934 9.736 17.846 1.00 72.44 72 HIS A CA 1
ATOM 533 C C . HIS A 1 72 ? -32.789 9.023 18.571 1.00 72.44 72 HIS A C 1
ATOM 535 O O . HIS A 1 72 ? -31.712 8.879 18.000 1.00 72.44 72 HIS A O 1
ATOM 541 N N . LEU A 1 73 ? -33.030 8.536 19.794 1.00 76.12 73 LEU A N 1
ATOM 542 C CA . LEU A 1 73 ? -32.009 7.926 20.645 1.00 76.12 73 LEU A CA 1
ATOM 543 C C . LEU A 1 73 ? -31.299 6.724 20.005 1.00 76.12 73 LEU A C 1
ATOM 545 O O . LEU A 1 73 ? -30.072 6.718 20.053 1.00 76.12 73 LEU A O 1
ATOM 549 N N . PRO A 1 74 ? -31.988 5.749 19.371 1.00 72.25 74 PRO A N 1
ATOM 550 C CA . PRO A 1 74 ? -31.296 4.614 18.757 1.00 72.25 74 PRO A CA 1
ATOM 551 C C . PRO A 1 74 ? -30.293 5.052 17.683 1.00 72.25 74 PRO A C 1
ATOM 553 O O . PRO A 1 74 ? -29.161 4.597 17.676 1.00 72.25 74 PRO A O 1
ATOM 556 N N . TRP A 1 75 ? -30.682 6.009 16.840 1.00 70.56 75 TRP A N 1
ATOM 557 C CA . TRP A 1 75 ? -29.872 6.511 15.725 1.00 70.56 75 TRP A CA 1
ATOM 558 C C . TRP A 1 75 ? -28.739 7.418 16.192 1.00 70.56 75 TRP A C 1
ATOM 560 O O . TRP A 1 75 ? -27.644 7.372 15.649 1.00 70.56 75 TRP A O 1
ATOM 570 N N . PHE A 1 76 ? -28.985 8.221 17.228 1.00 75.75 76 PHE A N 1
ATOM 571 C CA . PHE A 1 76 ? -27.944 9.009 17.876 1.00 75.75 76 PHE A CA 1
ATOM 572 C C . PHE A 1 76 ? -26.853 8.107 18.460 1.00 75.75 76 PHE A C 1
ATOM 574 O O . PHE A 1 76 ? -25.676 8.357 18.218 1.00 75.75 76 PHE A O 1
ATOM 581 N N . TRP A 1 77 ? -27.225 7.051 19.191 1.00 74.75 77 TRP A N 1
ATOM 582 C CA . TRP A 1 77 ? -26.252 6.130 19.779 1.00 74.75 77 TRP A CA 1
ATOM 583 C C . TRP A 1 77 ? -25.515 5.299 18.730 1.00 74.75 77 TRP A C 1
ATOM 585 O O . TRP A 1 77 ? -24.303 5.148 18.850 1.00 74.75 77 TRP A O 1
ATOM 595 N N . ASP A 1 78 ? -26.204 4.874 17.673 1.00 69.44 78 ASP A N 1
ATOM 596 C CA . ASP A 1 78 ? -25.594 4.219 16.512 1.00 69.44 78 ASP A CA 1
ATOM 597 C C . ASP A 1 78 ? -24.525 5.113 15.853 1.00 69.44 78 ASP A C 1
ATOM 599 O O . ASP A 1 78 ? -23.422 4.670 15.558 1.00 69.44 78 ASP A O 1
ATOM 603 N N . THR A 1 79 ? -24.769 6.425 15.739 1.00 69.31 79 THR A N 1
ATOM 604 C CA . THR A 1 79 ? -23.765 7.374 15.221 1.00 69.31 79 THR A CA 1
ATOM 605 C C . THR A 1 79 ? -22.650 7.717 16.229 1.00 69.31 79 THR A C 1
ATOM 607 O O . THR A 1 79 ? -21.506 7.947 15.837 1.00 69.31 79 THR A O 1
ATOM 610 N N . VAL A 1 80 ? -22.952 7.802 17.531 1.00 67.44 80 VAL A N 1
ATOM 611 C CA . VAL A 1 80 ? -21.978 8.167 18.587 1.00 67.44 80 VAL A CA 1
ATOM 612 C C . VAL A 1 80 ? -20.974 7.046 18.822 1.00 67.44 80 VAL A C 1
ATOM 614 O O . VAL A 1 80 ? -19.771 7.302 18.935 1.00 67.44 80 VAL A O 1
ATOM 617 N N . VAL A 1 81 ? -21.477 5.819 18.911 1.00 63.03 81 VAL A N 1
ATOM 618 C CA . VAL A 1 81 ? -20.669 4.626 19.147 1.00 63.03 81 VAL A CA 1
ATOM 619 C C . VAL A 1 81 ? -20.098 4.104 17.831 1.00 63.03 81 VAL A C 1
ATOM 621 O O . VAL A 1 81 ? -19.004 3.552 17.828 1.00 63.03 81 VAL A O 1
ATOM 624 N N . GLY A 1 82 ? -20.774 4.370 16.710 1.00 62.09 82 GLY A N 1
ATOM 625 C CA . GLY A 1 82 ? -20.483 3.712 15.446 1.00 62.09 82 GLY A CA 1
ATOM 626 C C . GLY A 1 82 ? -20.826 2.222 15.513 1.00 62.09 82 GLY A C 1
ATOM 627 O O . GLY A 1 82 ? -21.202 1.683 16.558 1.00 62.09 82 GLY A O 1
ATOM 628 N N . ASP A 1 83 ? -20.584 1.532 14.404 1.00 56.53 83 ASP A N 1
ATOM 629 C CA . ASP A 1 83 ? -20.669 0.069 14.296 1.00 56.53 83 ASP A CA 1
ATOM 630 C C . ASP A 1 83 ? -19.604 -0.673 15.153 1.00 56.53 83 ASP A C 1
ATOM 632 O O . ASP A 1 83 ? -19.462 -1.895 15.129 1.00 56.53 83 ASP A O 1
ATOM 636 N N . ASP A 1 84 ? -18.841 0.050 15.981 1.00 61.38 84 ASP A N 1
ATOM 637 C CA . ASP A 1 84 ? -17.783 -0.494 16.838 1.00 61.38 84 ASP A CA 1
ATOM 638 C C . ASP A 1 84 ? -18.319 -1.495 17.883 1.00 61.38 84 ASP A C 1
ATOM 640 O O . ASP A 1 84 ? -17.584 -2.381 18.327 1.00 61.38 84 ASP A O 1
ATOM 644 N N . THR A 1 85 ? -19.608 -1.415 18.246 1.00 62.53 85 THR A N 1
ATOM 645 C CA . THR A 1 85 ? -20.253 -2.383 19.161 1.00 62.53 85 THR A CA 1
ATOM 646 C C . THR A 1 85 ? -20.342 -3.793 18.594 1.00 62.53 85 THR A C 1
ATOM 648 O O . THR A 1 85 ? -20.377 -4.746 19.373 1.00 62.53 85 THR A O 1
ATOM 651 N N . THR A 1 86 ? -20.337 -3.944 17.269 1.00 68.19 86 THR A N 1
ATOM 652 C CA . THR A 1 86 ? -20.324 -5.250 16.599 1.00 68.19 86 THR A CA 1
ATOM 653 C C . THR A 1 86 ? -18.921 -5.583 16.080 1.00 68.19 86 THR A C 1
ATOM 655 O O . THR A 1 86 ? -18.448 -6.714 16.244 1.00 68.19 86 THR A O 1
ATOM 658 N N . ARG A 1 87 ? -18.202 -4.581 15.555 1.00 77.94 87 ARG A N 1
ATOM 659 C CA . ARG A 1 87 ? -16.874 -4.740 14.947 1.00 77.94 87 ARG A CA 1
ATOM 660 C C . ARG A 1 87 ? -15.790 -5.097 15.957 1.00 77.94 87 ARG A C 1
ATOM 662 O O . ARG A 1 87 ? -14.971 -5.961 15.656 1.00 77.94 87 ARG A O 1
ATOM 669 N N . ILE A 1 88 ? -15.779 -4.512 17.161 1.00 81.94 88 ILE A N 1
ATOM 670 C CA . ILE A 1 88 ? -14.758 -4.832 18.178 1.00 81.94 88 ILE A CA 1
ATOM 671 C C . ILE A 1 88 ? -14.895 -6.283 18.672 1.00 81.94 88 ILE A C 1
ATOM 673 O O . ILE A 1 88 ? -13.899 -7.009 18.627 1.00 81.94 88 ILE A O 1
ATOM 677 N N . PRO A 1 89 ? -16.082 -6.771 19.094 1.00 83.62 89 PRO A N 1
ATOM 678 C CA . PRO A 1 89 ? -16.245 -8.183 19.439 1.00 83.62 89 PRO A CA 1
ATOM 679 C C . PRO A 1 89 ? -15.893 -9.125 18.285 1.00 83.62 89 PRO A C 1
ATOM 681 O O . PRO A 1 89 ? -15.237 -10.143 18.509 1.00 83.62 89 PRO A O 1
ATOM 684 N N . ARG A 1 90 ? -16.274 -8.776 17.047 1.00 87.44 90 ARG A N 1
ATOM 685 C CA . ARG A 1 90 ? -15.936 -9.562 15.854 1.00 87.44 90 ARG A CA 1
ATOM 686 C C . ARG A 1 90 ? -14.427 -9.627 15.615 1.00 87.44 90 ARG A C 1
ATOM 688 O O . ARG A 1 90 ? -13.906 -10.716 15.388 1.00 87.44 90 ARG A O 1
ATOM 695 N N . LEU A 1 91 ? -13.727 -8.498 15.721 1.00 89.38 91 LEU A N 1
ATOM 696 C CA . LEU A 1 91 ? -12.271 -8.417 15.609 1.00 89.38 91 LEU A CA 1
ATOM 697 C C . LEU A 1 91 ? -11.577 -9.274 16.673 1.00 89.38 91 LEU A C 1
ATOM 699 O O . LEU A 1 91 ? -10.656 -10.015 16.348 1.00 89.38 91 LEU A O 1
ATOM 703 N N . LEU A 1 92 ? -12.023 -9.202 17.931 1.00 90.75 92 LEU A N 1
ATOM 704 C CA . LEU A 1 92 ? -11.454 -10.002 19.020 1.00 90.75 92 LEU A CA 1
ATOM 705 C C . LEU A 1 92 ? -11.678 -11.505 18.810 1.00 90.75 92 LEU A C 1
ATOM 707 O O . LEU A 1 92 ? -10.777 -12.296 19.085 1.00 90.75 92 LEU A O 1
ATOM 711 N N . ALA A 1 93 ? -12.847 -11.899 18.296 1.00 91.44 93 ALA A N 1
ATOM 712 C CA . ALA A 1 93 ? -13.124 -13.289 17.945 1.00 91.44 93 ALA A CA 1
ATOM 713 C C . ALA A 1 93 ? -12.187 -13.787 16.832 1.00 91.44 93 ALA A C 1
ATOM 715 O O . ALA A 1 93 ? -11.557 -14.830 16.988 1.00 91.44 93 ALA A O 1
ATOM 716 N N . LEU A 1 94 ? -12.033 -13.010 15.755 1.00 93.38 94 LEU A N 1
ATOM 717 C CA . LEU A 1 94 ? -11.133 -13.335 14.644 1.00 93.38 94 LEU A CA 1
ATOM 718 C C . LEU A 1 94 ? -9.660 -13.359 15.068 1.00 93.38 94 LEU A C 1
ATOM 720 O O . LEU A 1 94 ? -8.916 -14.236 14.644 1.00 93.38 94 LEU A O 1
ATOM 724 N N . LEU A 1 95 ? -9.243 -12.451 15.953 1.00 92.25 95 LEU A N 1
ATOM 725 C CA . LEU A 1 95 ? -7.903 -12.459 16.538 1.00 92.25 95 LEU A CA 1
ATOM 726 C C . LEU A 1 95 ? -7.653 -13.737 17.351 1.00 92.25 95 LEU A C 1
ATOM 728 O O . LEU A 1 95 ? -6.553 -14.285 17.312 1.00 92.25 95 LEU A O 1
ATOM 732 N N . GLY A 1 96 ? -8.665 -14.225 18.074 1.00 90.94 96 GLY A N 1
ATOM 733 C CA . GLY A 1 96 ? -8.599 -15.505 18.778 1.00 90.94 96 GLY A CA 1
ATOM 734 C C . GLY A 1 96 ? -8.530 -16.712 17.836 1.00 90.94 96 GLY A C 1
ATOM 735 O O . GLY A 1 96 ? -7.844 -17.683 18.144 1.00 90.94 96 GLY A O 1
ATOM 736 N N . GLU A 1 97 ? -9.213 -16.646 16.692 1.00 94.19 97 GLU A N 1
ATOM 737 C CA . GLU A 1 97 ? -9.267 -17.717 15.689 1.00 94.19 97 GLU A CA 1
ATOM 738 C C . GLU A 1 97 ? -7.989 -17.806 14.841 1.00 94.19 97 GLU A C 1
ATOM 740 O O . GLU A 1 97 ? -7.423 -18.887 14.669 1.00 94.19 97 GLU A O 1
ATOM 745 N N . HIS A 1 98 ? -7.522 -16.670 14.326 1.00 90.75 98 HIS A N 1
ATOM 746 C CA . HIS A 1 98 ? -6.443 -16.596 13.341 1.00 90.75 98 HIS A CA 1
ATOM 747 C C . HIS A 1 98 ? -5.103 -16.130 13.924 1.00 90.75 98 HIS A C 1
ATOM 749 O O . HIS A 1 98 ? -4.068 -16.264 13.271 1.00 90.75 98 HIS A O 1
ATOM 755 N N . GLY A 1 99 ? -5.093 -15.611 15.154 1.00 89.38 99 GLY A N 1
ATOM 756 C CA . GLY A 1 99 ? -3.899 -15.066 15.791 1.00 89.38 99 GLY A CA 1
ATOM 757 C C . GLY A 1 99 ? -3.556 -13.639 15.338 1.00 89.38 99 GLY A C 1
ATOM 758 O O . GLY A 1 99 ? -4.297 -13.021 14.566 1.00 89.38 99 GLY A O 1
ATOM 759 N N . PRO A 1 100 ? -2.440 -13.082 15.850 1.00 87.50 100 PRO A N 1
ATOM 760 C CA . PRO A 1 100 ? -2.032 -11.710 15.566 1.00 87.50 100 PRO A CA 1
ATOM 761 C C . PRO A 1 100 ? -1.745 -11.508 14.079 1.00 87.50 100 PRO A C 1
ATOM 763 O O . PRO A 1 100 ? -1.170 -12.379 13.431 1.00 87.50 100 PRO A O 1
ATOM 766 N N . LEU A 1 101 ? -2.107 -10.333 13.565 1.00 84.50 101 LEU A N 1
ATOM 767 C CA . LEU A 1 101 ? -1.851 -9.939 12.184 1.00 84.50 101 LEU A CA 1
ATOM 768 C C . LEU A 1 101 ? -0.465 -9.274 12.088 1.00 84.50 101 LEU A C 1
ATOM 770 O O . LEU A 1 101 ? -0.316 -8.141 12.549 1.00 84.50 101 LEU A O 1
ATOM 774 N N . PRO A 1 102 ? 0.569 -9.943 11.545 1.00 83.44 102 PRO A N 1
ATOM 775 C CA . PRO A 1 102 ? 1.881 -9.328 11.413 1.00 83.44 102 PRO A CA 1
ATOM 776 C C . PRO A 1 102 ? 1.869 -8.273 10.304 1.00 83.44 102 PRO A C 1
ATOM 778 O O . PRO A 1 102 ? 1.305 -8.488 9.228 1.00 83.44 102 PRO A O 1
ATOM 781 N N . VAL A 1 103 ? 2.558 -7.154 10.527 1.00 85.00 103 VAL A N 1
ATOM 782 C CA . VAL A 1 103 ? 2.836 -6.197 9.455 1.00 85.00 103 VAL A CA 1
ATOM 783 C C . VAL A 1 103 ? 3.799 -6.841 8.460 1.00 85.00 103 VAL A C 1
ATOM 785 O O . VAL A 1 103 ? 4.936 -7.180 8.780 1.00 85.00 103 VAL A O 1
ATOM 788 N N . THR A 1 104 ? 3.315 -7.037 7.239 1.00 89.75 104 THR A N 1
ATOM 789 C CA . THR A 1 104 ? 4.086 -7.614 6.132 1.00 89.75 104 THR A CA 1
ATOM 790 C C . THR A 1 104 ? 4.958 -6.557 5.461 1.00 89.75 104 THR A C 1
ATOM 792 O O . THR A 1 104 ? 4.509 -5.422 5.304 1.00 89.75 104 THR A O 1
ATOM 795 N N . ASP A 1 105 ? 6.125 -6.940 4.940 1.00 87.75 105 ASP A N 1
ATOM 796 C CA . ASP A 1 105 ? 7.002 -6.031 4.182 1.00 87.75 105 ASP A CA 1
ATOM 797 C C . ASP A 1 105 ? 6.281 -5.341 3.015 1.00 87.75 105 ASP A C 1
ATOM 799 O O . ASP A 1 105 ? 6.425 -4.137 2.835 1.00 87.75 105 ASP A O 1
ATOM 803 N N . ALA A 1 106 ? 5.402 -6.059 2.306 1.00 88.62 106 ALA A N 1
ATOM 804 C CA . ALA A 1 106 ? 4.596 -5.497 1.219 1.00 88.62 106 ALA A CA 1
ATOM 805 C C . ALA A 1 106 ? 3.684 -4.339 1.668 1.00 88.62 106 ALA A C 1
ATOM 807 O O . ALA A 1 106 ? 3.480 -3.382 0.927 1.00 88.62 106 ALA A O 1
ATOM 808 N N . ALA A 1 107 ? 3.149 -4.403 2.891 1.00 93.31 107 ALA A N 1
ATOM 809 C CA . ALA A 1 107 ? 2.329 -3.335 3.457 1.00 93.31 107 ALA A CA 1
ATOM 810 C C . ALA A 1 107 ? 3.188 -2.112 3.815 1.00 93.31 107 ALA A C 1
ATOM 812 O O . ALA A 1 107 ? 2.792 -0.980 3.540 1.00 93.31 107 ALA A O 1
ATOM 813 N N . VAL A 1 108 ? 4.383 -2.345 4.375 1.00 93.00 108 VAL A N 1
ATOM 814 C CA . VAL A 1 108 ? 5.363 -1.289 4.676 1.00 93.00 108 VAL A CA 1
ATOM 815 C C . VAL A 1 108 ? 5.781 -0.572 3.401 1.00 93.00 108 VAL A C 1
ATOM 817 O O . VAL A 1 108 ? 5.750 0.656 3.360 1.00 93.00 108 VAL A O 1
ATOM 820 N N . ASP A 1 109 ? 6.136 -1.325 2.363 1.00 91.12 109 ASP A N 1
ATOM 821 C CA . ASP A 1 109 ? 6.583 -0.769 1.092 1.00 91.12 109 ASP A CA 1
ATOM 822 C C . ASP A 1 109 ? 5.457 0.001 0.394 1.00 91.12 109 ASP A C 1
ATOM 824 O O . ASP A 1 109 ? 5.672 1.142 -0.008 1.00 91.12 109 ASP A O 1
ATOM 828 N N . LEU A 1 110 ? 4.227 -0.527 0.371 1.00 93.69 110 LEU A N 1
ATOM 829 C CA . LEU A 1 110 ? 3.079 0.199 -0.178 1.00 93.69 110 LEU A CA 1
ATOM 830 C C . LEU A 1 110 ? 2.830 1.525 0.553 1.00 93.69 110 LEU A C 1
ATOM 832 O O . LEU A 1 110 ? 2.696 2.570 -0.086 1.00 93.69 110 LEU A O 1
ATOM 836 N N . PHE A 1 111 ? 2.814 1.515 1.890 1.00 94.25 111 PHE A N 1
ATOM 837 C CA . PHE A 1 111 ? 2.657 2.746 2.667 1.00 94.25 111 PHE A CA 1
ATOM 838 C C . PHE A 1 111 ? 3.775 3.746 2.341 1.00 94.25 111 PHE A C 1
ATOM 840 O O . PHE A 1 111 ? 3.521 4.941 2.166 1.00 94.25 111 PHE A O 1
ATOM 847 N N . ARG A 1 112 ? 5.013 3.255 2.213 1.00 92.62 112 ARG A N 1
ATOM 848 C CA . ARG A 1 112 ? 6.194 4.045 1.854 1.00 92.62 112 ARG A CA 1
ATOM 849 C C . ARG A 1 112 ? 6.035 4.712 0.488 1.00 92.62 112 ARG A C 1
ATOM 851 O O . ARG A 1 112 ? 6.267 5.912 0.377 1.00 92.62 112 ARG A O 1
ATOM 858 N N . TRP A 1 113 ? 5.605 3.971 -0.530 1.00 91.69 113 TRP A N 1
ATOM 859 C CA . TRP A 1 113 ? 5.408 4.487 -1.889 1.00 91.69 113 TRP A CA 1
ATOM 860 C C . TRP A 1 113 ? 4.308 5.544 -1.953 1.00 91.69 113 TRP A C 1
ATOM 862 O O . TRP A 1 113 ? 4.452 6.545 -2.648 1.00 91.69 113 TRP A O 1
ATOM 872 N N . ARG A 1 114 ? 3.235 5.363 -1.177 1.00 92.06 114 ARG A N 1
ATOM 873 C CA . ARG A 1 114 ? 2.084 6.278 -1.161 1.00 92.06 114 ARG A CA 1
ATOM 874 C C . ARG A 1 114 ? 2.300 7.564 -0.376 1.00 92.06 114 ARG A C 1
ATOM 876 O O . ARG A 1 114 ? 1.612 8.548 -0.635 1.00 92.06 114 ARG A O 1
ATOM 883 N N . THR A 1 115 ? 3.208 7.559 0.595 1.00 92.69 115 THR A N 1
ATOM 884 C CA . THR A 1 115 ? 3.395 8.693 1.518 1.00 92.69 115 THR A CA 1
ATOM 885 C C . THR A 1 115 ? 4.770 9.350 1.411 1.00 92.69 115 THR A C 1
ATOM 887 O O . THR A 1 115 ? 4.942 10.481 1.870 1.00 92.69 115 THR A O 1
ATOM 890 N N . GLY A 1 116 ? 5.752 8.651 0.836 1.00 89.88 116 GLY A N 1
ATOM 891 C CA . GLY A 1 116 ? 7.143 9.090 0.730 1.00 89.88 116 GLY A CA 1
ATOM 892 C C . GLY A 1 116 ? 7.928 9.033 2.045 1.00 89.88 116 GLY A C 1
ATOM 893 O O . GLY A 1 116 ? 9.056 9.519 2.101 1.00 89.88 116 GLY A O 1
ATOM 894 N N . VAL A 1 117 ? 7.366 8.468 3.120 1.00 91.25 117 VAL A N 1
ATOM 895 C CA . VAL A 1 117 ? 8.071 8.379 4.411 1.00 91.25 117 VAL A CA 1
ATOM 896 C C . VAL A 1 117 ? 9.192 7.329 4.372 1.00 91.25 117 VAL A C 1
ATOM 898 O O . VAL A 1 117 ? 9.119 6.391 3.586 1.00 91.25 117 VAL A O 1
ATOM 901 N N . PRO A 1 118 ? 10.218 7.411 5.237 1.00 90.31 118 PRO A N 1
ATOM 902 C CA . PRO A 1 118 ? 11.228 6.357 5.355 1.00 90.31 118 PRO A CA 1
ATOM 903 C C . PRO A 1 118 ? 10.647 5.026 5.855 1.00 90.31 118 PRO A C 1
ATOM 905 O O . PRO A 1 118 ? 9.693 5.009 6.638 1.00 90.31 118 PRO A O 1
ATOM 908 N N . ARG A 1 119 ? 11.281 3.901 5.496 1.00 90.19 119 ARG A N 1
ATOM 909 C CA . ARG A 1 119 ? 10.826 2.550 5.882 1.00 90.19 119 ARG A CA 1
ATOM 910 C C . ARG A 1 119 ? 10.573 2.376 7.394 1.00 90.19 119 ARG A C 1
ATOM 912 O O . ARG A 1 119 ? 9.523 1.834 7.739 1.00 90.19 119 ARG A O 1
ATOM 919 N N . PRO A 1 120 ? 11.438 2.857 8.318 1.00 90.56 120 PRO A N 1
ATOM 920 C CA . PRO A 1 120 ? 11.162 2.742 9.753 1.00 90.56 120 PRO A CA 1
ATOM 921 C C . PRO A 1 120 ? 9.893 3.478 10.193 1.00 90.56 120 PRO A C 1
ATOM 923 O O . PRO A 1 120 ? 9.197 3.004 11.084 1.00 90.56 120 PRO A O 1
ATOM 926 N N . VAL A 1 121 ? 9.576 4.618 9.564 1.00 91.44 121 VAL A N 1
ATOM 927 C CA . VAL A 1 121 ? 8.352 5.382 9.849 1.00 91.44 121 VAL A CA 1
ATOM 928 C C . VAL A 1 121 ? 7.126 4.605 9.384 1.00 91.44 121 VAL A C 1
ATOM 930 O O . VAL A 1 121 ? 6.189 4.453 10.160 1.00 91.44 121 VAL A O 1
ATOM 933 N N . ALA A 1 122 ? 7.152 4.068 8.161 1.00 92.75 122 ALA A N 1
ATOM 934 C CA . ALA A 1 122 ? 6.062 3.247 7.636 1.00 92.75 122 ALA A CA 1
ATOM 935 C C . ALA A 1 122 ? 5.774 2.039 8.547 1.00 92.75 122 ALA A C 1
ATOM 937 O O . ALA A 1 122 ? 4.628 1.812 8.926 1.00 92.75 122 ALA A O 1
ATOM 938 N N . ALA A 1 123 ? 6.817 1.319 8.977 1.00 92.44 123 ALA A N 1
ATOM 939 C CA . ALA A 1 123 ? 6.675 0.184 9.888 1.00 92.44 123 ALA A CA 1
ATOM 940 C C . ALA A 1 123 ? 6.086 0.584 11.256 1.00 92.44 123 ALA A C 1
ATOM 942 O O . ALA A 1 123 ? 5.171 -0.074 11.739 1.00 92.44 123 ALA A O 1
ATOM 943 N N . LEU A 1 124 ? 6.557 1.684 11.861 1.00 91.56 124 LEU A N 1
ATOM 944 C CA . LEU A 1 124 ? 6.031 2.186 13.141 1.00 91.56 124 LEU A CA 1
ATOM 945 C C . LEU A 1 124 ? 4.541 2.550 13.064 1.00 91.56 124 LEU A C 1
ATOM 947 O O . LEU A 1 124 ? 3.785 2.264 13.992 1.00 91.56 124 LEU A O 1
ATOM 951 N N . VAL A 1 125 ? 4.129 3.189 11.965 1.00 92.12 125 VAL A N 1
ATOM 952 C CA . VAL A 1 125 ? 2.736 3.598 11.751 1.00 92.12 125 VAL A CA 1
ATOM 953 C C . VAL A 1 125 ? 1.832 2.379 11.580 1.00 92.12 125 VAL A C 1
ATOM 955 O O . VAL A 1 125 ? 0.782 2.320 12.218 1.00 92.12 125 VAL A O 1
ATOM 958 N N . LEU A 1 126 ? 2.241 1.401 10.767 1.00 93.06 126 LEU A N 1
ATOM 959 C CA . LEU A 1 126 ? 1.461 0.182 10.520 1.00 93.06 126 LEU A CA 1
ATOM 960 C C . LEU A 1 126 ? 1.365 -0.727 11.752 1.00 93.06 126 LEU A C 1
ATOM 962 O O . LEU A 1 126 ? 0.331 -1.356 11.950 1.00 93.06 126 LEU A O 1
ATOM 966 N N . ASP A 1 127 ? 2.382 -0.737 12.618 1.00 89.31 127 ASP A N 1
ATOM 967 C CA . ASP A 1 127 ? 2.330 -1.424 13.919 1.00 89.31 127 ASP A CA 1
ATOM 968 C C . ASP A 1 127 ? 1.436 -0.701 14.949 1.00 89.31 127 ASP A C 1
ATOM 970 O O . ASP A 1 127 ? 1.311 -1.133 16.097 1.00 89.31 127 ASP A O 1
ATOM 974 N N . GLY A 1 128 ? 0.806 0.415 14.569 1.00 84.44 128 GLY A N 1
ATOM 975 C CA . GLY A 1 128 ? -0.153 1.136 15.403 1.00 84.44 128 GLY A CA 1
ATOM 976 C C . GLY A 1 128 ? 0.476 1.884 16.581 1.00 84.44 128 GLY A C 1
ATOM 977 O O . GLY A 1 128 ? -0.215 2.253 17.534 1.00 84.44 128 GLY A O 1
ATOM 978 N N . ILE A 1 129 ? 1.788 2.127 16.548 1.00 73.56 129 ILE A N 1
ATOM 979 C CA . ILE A 1 129 ? 2.506 2.782 17.643 1.00 73.56 129 ILE A CA 1
ATOM 980 C C . ILE A 1 129 ? 2.194 4.281 17.627 1.00 73.56 129 ILE A C 1
ATOM 982 O O . ILE A 1 129 ? 2.728 5.022 16.818 1.00 73.56 129 ILE A O 1
ATOM 986 N N . VAL A 1 130 ? 1.386 4.778 18.564 1.00 60.00 130 VAL A N 1
ATOM 987 C CA . VAL A 1 130 ? 0.956 6.199 18.598 1.00 60.00 130 VAL A CA 1
ATOM 988 C C . VAL A 1 130 ? 1.695 7.098 19.597 1.00 60.00 130 VAL A C 1
ATOM 990 O O . VAL A 1 130 ? 1.312 8.254 19.815 1.00 60.00 130 VAL A O 1
ATOM 993 N N . GLY A 1 131 ? 2.811 6.601 20.130 1.00 61.28 131 GLY A N 1
ATOM 994 C CA . GLY A 1 131 ? 3.637 7.270 21.135 1.00 61.28 131 GLY A CA 1
ATOM 995 C C . GLY A 1 131 ? 3.074 7.093 22.547 1.00 61.28 131 GLY A C 1
ATOM 996 O O . GLY A 1 131 ? 1.881 7.261 22.782 1.00 61.28 131 GLY A O 1
ATOM 997 N N . SER A 1 132 ? 3.929 6.748 23.507 1.00 57.09 132 SER A N 1
ATOM 998 C CA . SER A 1 132 ? 3.547 6.391 24.879 1.00 57.09 132 SER A CA 1
ATOM 999 C C . SER A 1 132 ? 3.441 7.599 25.822 1.00 57.09 132 SER A C 1
ATOM 1001 O O . SER A 1 132 ? 3.476 7.440 27.041 1.00 57.09 132 SER A O 1
ATOM 1003 N N . GLY A 1 133 ? 3.397 8.820 25.280 1.00 54.22 133 GLY A N 1
ATOM 1004 C CA . GLY A 1 133 ? 3.353 10.068 26.053 1.00 54.22 133 GLY A CA 1
ATOM 1005 C C . GLY A 1 133 ? 4.702 10.523 26.629 1.00 54.22 133 GLY A C 1
ATOM 1006 O O . GLY A 1 133 ? 4.749 11.533 27.327 1.00 54.22 133 GLY A O 1
ATOM 1007 N N . GLY A 1 134 ? 5.806 9.824 26.328 1.00 65.31 134 GLY A N 1
ATOM 1008 C CA . GLY A 1 134 ? 7.149 10.159 26.805 1.00 65.31 134 GLY A CA 1
ATOM 1009 C C . GLY A 1 134 ? 8.193 10.107 25.692 1.00 65.31 134 GLY A C 1
ATOM 1010 O O . GLY A 1 134 ? 8.545 9.030 25.219 1.00 65.31 134 GLY A O 1
ATOM 1011 N N . GLN A 1 135 ? 8.766 11.263 25.343 1.00 69.81 135 GLN A N 1
ATOM 1012 C CA . GLN A 1 135 ? 9.696 11.409 24.212 1.00 69.81 135 GLN A CA 1
ATOM 1013 C C . GLN A 1 135 ? 10.883 10.428 24.260 1.00 69.81 135 GLN A C 1
ATOM 1015 O O . GLN A 1 135 ? 11.278 9.872 23.238 1.00 69.81 135 GLN A O 1
ATOM 1020 N N . ALA A 1 136 ? 11.452 10.184 25.444 1.00 77.50 136 ALA A N 1
ATOM 1021 C CA . ALA A 1 136 ? 12.579 9.264 25.604 1.00 77.50 136 ALA A CA 1
ATOM 1022 C C . ALA A 1 136 ? 12.194 7.792 25.361 1.00 77.50 136 ALA A C 1
ATOM 1024 O O . ALA A 1 136 ? 12.989 7.036 24.799 1.00 77.50 136 ALA A O 1
ATOM 1025 N N . ALA A 1 137 ? 10.986 7.386 25.765 1.00 77.94 137 ALA A N 1
ATOM 1026 C CA . ALA A 1 137 ? 10.479 6.034 25.539 1.00 77.94 137 ALA A CA 1
ATOM 1027 C C . ALA A 1 137 ? 10.184 5.807 24.050 1.00 77.94 137 ALA A C 1
ATOM 1029 O O . ALA A 1 137 ? 10.624 4.802 23.490 1.00 77.94 137 ALA A O 1
ATOM 1030 N N . ASP A 1 138 ? 9.563 6.790 23.394 1.00 79.31 138 ASP A N 1
ATOM 1031 C CA . ASP A 1 138 ? 9.265 6.735 21.962 1.00 79.31 138 ASP A CA 1
ATOM 1032 C C . ASP A 1 138 ? 10.549 6.659 21.122 1.00 79.31 138 ASP A C 1
ATOM 1034 O O . ASP A 1 138 ? 10.663 5.817 20.232 1.00 79.31 138 ASP A O 1
ATOM 1038 N N . LEU A 1 139 ? 11.575 7.457 21.453 1.00 81.38 139 LEU A N 1
ATOM 1039 C CA . LEU A 1 139 ? 12.884 7.383 20.788 1.00 81.38 139 LEU A CA 1
ATOM 1040 C C . LEU A 1 139 ? 13.563 6.021 20.972 1.00 81.38 139 LEU A C 1
ATOM 1042 O O . LEU A 1 139 ? 14.205 5.521 20.044 1.00 81.38 139 LEU A O 1
ATOM 1046 N N . LYS A 1 140 ? 13.451 5.419 22.162 1.00 84.62 140 LYS A N 1
ATOM 1047 C CA . LYS A 1 140 ? 14.014 4.091 22.435 1.00 84.62 140 LYS A CA 1
ATOM 1048 C C . LYS A 1 140 ? 13.319 3.022 21.594 1.00 84.62 140 LYS A C 1
ATOM 1050 O O . LYS A 1 140 ? 14.004 2.169 21.035 1.00 84.62 140 LYS A O 1
ATOM 1055 N N . LEU A 1 141 ? 11.994 3.095 21.479 1.00 84.31 141 LEU A N 1
ATOM 1056 C CA . LEU A 1 141 ? 11.199 2.184 20.660 1.00 84.31 141 LEU A CA 1
ATOM 1057 C C . LEU A 1 141 ? 11.554 2.311 19.174 1.00 84.31 141 LEU A C 1
ATOM 1059 O O . LEU A 1 141 ? 11.850 1.303 18.543 1.00 84.31 141 LEU A O 1
ATOM 1063 N N . CYS A 1 142 ? 11.653 3.538 18.649 1.00 85.88 142 CYS A N 1
ATOM 1064 C CA . CYS A 1 142 ? 12.034 3.789 17.253 1.00 85.88 142 CYS A CA 1
ATOM 1065 C C . CYS A 1 142 ? 13.383 3.151 16.883 1.00 85.88 142 CYS A C 1
ATOM 1067 O O . CYS A 1 142 ? 13.570 2.676 15.767 1.00 85.88 142 CYS A O 1
ATOM 1069 N N . ARG A 1 143 ? 14.342 3.136 17.816 1.00 87.25 143 ARG A N 1
ATOM 1070 C CA . ARG A 1 143 ? 15.688 2.580 17.598 1.00 87.25 143 ARG A CA 1
ATOM 1071 C C . ARG A 1 143 ? 15.764 1.064 17.787 1.00 87.25 143 ARG A C 1
ATOM 1073 O O . ARG A 1 143 ? 16.756 0.455 17.386 1.00 87.25 143 ARG A O 1
ATOM 1080 N N . ALA A 1 144 ? 14.765 0.452 18.420 1.00 88.50 144 ALA A N 1
ATOM 1081 C CA . ALA A 1 144 ? 14.738 -0.985 18.658 1.00 88.50 144 ALA A CA 1
ATOM 1082 C C . ALA A 1 144 ? 14.495 -1.767 17.356 1.00 88.50 144 ALA A C 1
ATOM 1084 O O . ALA A 1 144 ? 14.024 -1.229 16.353 1.00 88.50 144 ALA A O 1
ATOM 1085 N N . LYS A 1 145 ? 14.811 -3.068 17.366 1.00 84.19 145 LYS A N 1
ATOM 1086 C CA . LYS A 1 145 ? 14.317 -3.975 16.321 1.00 84.19 145 LYS A CA 1
ATOM 1087 C C . LYS A 1 145 ? 12.786 -4.105 16.463 1.00 84.19 145 LYS A C 1
ATOM 1089 O O . LYS A 1 145 ? 12.329 -4.166 17.602 1.00 84.19 145 LYS A O 1
ATOM 1094 N N . PRO A 1 146 ? 12.028 -4.190 15.355 1.00 85.69 146 PRO A N 1
ATOM 1095 C CA . PRO A 1 146 ? 12.497 -4.293 13.967 1.00 85.69 146 PRO A CA 1
ATOM 1096 C C . PRO A 1 146 ? 12.803 -2.950 13.272 1.00 85.69 146 PRO A C 1
ATOM 1098 O O . PRO A 1 146 ? 13.476 -2.970 12.247 1.00 85.69 146 PRO A O 1
ATOM 1101 N N . TYR A 1 147 ? 12.397 -1.806 13.834 1.00 87.06 147 TYR A N 1
ATOM 1102 C CA . TYR A 1 147 ? 12.390 -0.501 13.150 1.00 87.06 147 TYR A CA 1
ATOM 1103 C C . TYR A 1 147 ? 13.772 0.072 12.836 1.00 87.06 147 TYR A C 1
ATOM 1105 O O . TYR A 1 147 ? 13.982 0.605 11.751 1.00 87.06 147 TYR A O 1
ATOM 1113 N N . ARG A 1 148 ? 14.715 -0.026 13.786 1.00 88.19 148 ARG A N 1
ATOM 1114 C CA . ARG A 1 148 ? 16.100 0.467 13.654 1.00 88.19 148 ARG A CA 1
ATOM 1115 C C . ARG A 1 148 ? 16.193 1.899 13.096 1.00 88.19 148 ARG A C 1
ATOM 1117 O O . ARG A 1 148 ? 17.106 2.198 12.329 1.00 88.19 148 ARG A O 1
ATOM 1124 N N . ALA A 1 149 ? 15.268 2.783 13.476 1.00 87.81 149 ALA A N 1
ATOM 1125 C CA . ALA A 1 149 ? 15.281 4.171 13.033 1.00 87.81 149 ALA A CA 1
ATOM 1126 C C . ALA A 1 149 ? 16.585 4.845 13.475 1.00 87.81 149 ALA A C 1
ATOM 1128 O O . ALA A 1 149 ? 16.976 4.780 14.646 1.00 87.81 149 ALA A O 1
ATOM 1129 N N . ASP A 1 150 ? 17.260 5.494 12.534 1.00 88.69 150 ASP A N 1
ATOM 1130 C CA . ASP A 1 150 ? 18.527 6.157 12.797 1.00 88.69 150 ASP A CA 1
ATOM 1131 C C . ASP A 1 150 ? 18.336 7.486 13.559 1.00 88.69 150 ASP A C 1
ATOM 1133 O O . ASP A 1 150 ? 17.242 7.862 14.004 1.00 88.69 150 ASP A O 1
ATOM 1137 N N . ARG A 1 151 ? 19.437 8.222 13.748 1.00 88.88 151 ARG A N 1
ATOM 1138 C CA . ARG A 1 151 ? 19.417 9.497 14.478 1.00 88.88 151 ARG A CA 1
ATOM 1139 C C . ARG A 1 151 ? 18.609 10.601 13.785 1.00 88.88 151 ARG A C 1
ATOM 1141 O O . ARG A 1 151 ? 18.293 11.577 14.456 1.00 88.88 151 ARG A O 1
ATOM 1148 N N . PHE A 1 152 ? 18.300 10.462 12.495 1.00 88.12 152 PHE A N 1
ATOM 1149 C CA . PHE A 1 152 ? 17.555 11.447 11.706 1.00 88.12 152 PHE A CA 1
ATOM 1150 C C . PHE A 1 152 ? 16.075 11.061 11.571 1.00 88.12 152 PHE A C 1
ATOM 1152 O O . PHE A 1 152 ? 15.191 11.906 11.692 1.00 88.12 152 PHE A O 1
ATOM 1159 N N . THR A 1 153 ? 15.804 9.767 11.427 1.00 89.31 153 THR A N 1
ATOM 1160 C CA . THR A 1 153 ? 14.474 9.188 11.229 1.00 89.31 153 THR A CA 1
ATOM 1161 C C . THR A 1 153 ? 13.644 9.226 12.508 1.00 89.31 153 THR A C 1
ATOM 1163 O O . THR A 1 153 ? 12.457 9.537 12.462 1.00 89.31 153 THR A O 1
ATOM 1166 N N . ALA A 1 154 ? 14.249 8.960 13.672 1.00 88.94 154 ALA A N 1
ATOM 1167 C CA . ALA A 1 154 ? 13.502 8.965 14.931 1.00 88.94 154 ALA A CA 1
ATOM 1168 C C . ALA A 1 154 ? 12.954 10.366 15.306 1.00 88.94 154 ALA A C 1
ATOM 1170 O O . ALA A 1 154 ? 11.777 10.462 15.648 1.00 88.94 154 ALA A O 1
ATOM 1171 N N . PRO A 1 155 ? 13.722 11.473 15.204 1.00 88.94 155 PRO A N 1
ATOM 1172 C CA . PRO A 1 155 ? 13.165 12.818 15.375 1.00 88.94 155 PRO A CA 1
ATOM 1173 C C . PRO A 1 155 ? 12.103 13.185 14.333 1.00 88.94 155 PRO A C 1
ATOM 1175 O O . PRO A 1 155 ? 11.093 13.784 14.698 1.00 88.94 155 PRO A O 1
ATOM 1178 N N . LEU A 1 156 ? 12.302 12.800 13.065 1.00 90.06 156 LEU A N 1
ATOM 1179 C CA . LEU A 1 156 ? 11.318 13.010 11.999 1.00 90.06 156 LEU A CA 1
ATOM 1180 C C . LEU A 1 156 ? 9.976 12.356 12.350 1.00 90.06 156 LEU A C 1
ATOM 1182 O O . LEU A 1 156 ? 8.932 12.993 12.242 1.00 90.06 156 LEU A O 1
ATOM 1186 N N . TYR A 1 157 ? 10.004 11.110 12.824 1.00 89.94 157 TYR A N 1
ATOM 1187 C CA . TYR A 1 157 ? 8.804 10.395 13.248 1.00 89.94 157 TYR A CA 1
ATOM 1188 C C . TYR A 1 157 ? 8.017 11.151 14.325 1.00 89.94 157 TYR A C 1
ATOM 1190 O O . TYR A 1 157 ? 6.806 11.341 14.212 1.00 89.94 157 TYR A O 1
ATOM 1198 N N . LEU A 1 158 ? 8.711 11.637 15.355 1.00 87.81 158 LEU A N 1
ATOM 1199 C CA . LEU A 1 158 ? 8.078 12.389 16.437 1.00 87.81 158 LEU A CA 1
ATOM 1200 C C . LEU A 1 158 ? 7.495 13.721 15.961 1.00 87.81 158 LEU A C 1
ATOM 1202 O O . LEU A 1 158 ? 6.435 14.128 16.441 1.00 87.81 158 LEU A O 1
ATOM 1206 N N . ASP A 1 159 ? 8.156 14.393 15.016 1.00 90.19 159 ASP A N 1
ATOM 1207 C CA . ASP A 1 159 ? 7.614 15.605 14.406 1.00 90.19 159 ASP A CA 1
ATOM 1208 C C . ASP A 1 159 ? 6.334 15.320 13.609 1.00 90.19 159 ASP A C 1
ATOM 1210 O O . ASP A 1 159 ? 5.341 16.029 13.775 1.00 90.19 159 ASP A O 1
ATOM 1214 N N . LEU A 1 160 ? 6.306 14.239 12.824 1.00 91.19 160 LEU A N 1
ATOM 1215 C CA . LEU A 1 160 ? 5.114 13.803 12.088 1.00 91.19 160 LEU A CA 1
ATOM 1216 C C . LEU A 1 160 ? 3.956 13.487 13.043 1.00 91.19 160 LEU A C 1
ATOM 1218 O O . LEU A 1 160 ? 2.846 13.989 12.860 1.00 91.19 160 LEU A O 1
ATOM 1222 N N . LEU A 1 161 ? 4.220 12.749 14.127 1.00 88.06 161 LEU A N 1
ATOM 1223 C CA . LEU A 1 161 ? 3.227 12.494 15.171 1.00 88.06 161 LEU A CA 1
ATOM 1224 C C . LEU A 1 161 ? 2.721 13.791 15.819 1.00 88.06 161 LEU A C 1
ATOM 1226 O O . LEU A 1 161 ? 1.536 13.905 16.147 1.00 88.06 161 LEU A O 1
ATOM 1230 N N . ARG A 1 162 ? 3.596 14.774 16.050 1.00 87.50 162 ARG A N 1
ATOM 1231 C CA . ARG A 1 162 ? 3.222 16.086 16.598 1.00 87.50 162 ARG A CA 1
ATOM 1232 C C . ARG A 1 162 ? 2.344 16.869 15.621 1.00 87.50 162 ARG A C 1
ATOM 1234 O O . ARG A 1 162 ? 1.362 17.459 16.060 1.00 87.50 162 ARG A O 1
ATOM 1241 N N . ARG A 1 163 ? 2.666 16.847 14.324 1.00 90.81 163 ARG A N 1
ATOM 1242 C CA . ARG A 1 163 ? 1.894 17.501 13.255 1.00 90.81 163 ARG A CA 1
ATOM 1243 C C . ARG A 1 163 ? 0.511 16.879 13.064 1.00 90.81 163 ARG A C 1
ATOM 1245 O O . ARG A 1 163 ? -0.449 17.624 12.919 1.00 90.81 163 ARG A O 1
ATOM 1252 N N . LEU A 1 164 ? 0.398 15.549 13.129 1.00 88.12 164 LEU A N 1
ATOM 1253 C CA . LEU A 1 164 ? -0.897 14.853 13.115 1.00 88.12 164 LEU A CA 1
ATOM 1254 C C . LEU A 1 164 ? -1.778 15.244 14.309 1.00 88.12 164 LEU A C 1
ATOM 1256 O O . LEU A 1 164 ? -3.003 15.291 14.204 1.00 88.12 164 LEU A O 1
ATOM 1260 N N . GLY A 1 165 ? -1.155 15.480 15.467 1.00 83.88 165 GLY A N 1
ATOM 1261 C CA . GLY A 1 165 ? -1.861 15.649 16.732 1.00 83.88 165 GLY A CA 1
ATOM 1262 C C . GLY A 1 165 ? -2.674 14.404 17.135 1.00 83.88 165 GLY A C 1
ATOM 1263 O O . GLY A 1 165 ? -2.670 13.390 16.435 1.00 83.88 165 GLY A O 1
ATOM 1264 N N . PRO A 1 166 ? -3.384 14.442 18.275 1.00 78.69 166 PRO A N 1
ATOM 1265 C CA . PRO A 1 166 ? -4.156 13.294 18.759 1.00 78.69 166 PRO A CA 1
ATOM 1266 C C . PRO A 1 166 ? -5.248 12.843 17.779 1.00 78.69 166 PRO A C 1
ATOM 1268 O O . PRO A 1 166 ? -5.358 11.660 17.470 1.00 78.69 166 PRO A O 1
ATOM 1271 N N . THR A 1 167 ? -6.016 13.788 17.230 1.00 76.88 167 THR A N 1
ATOM 1272 C CA . THR A 1 167 ? -7.115 13.491 16.298 1.00 76.88 167 THR A CA 1
ATOM 1273 C C . THR A 1 167 ? -6.616 12.884 14.988 1.00 76.88 167 THR A C 1
ATOM 1275 O O . THR A 1 167 ? -7.211 11.925 14.505 1.00 76.88 167 THR A O 1
ATOM 1278 N N . GLY A 1 168 ? -5.512 13.392 14.425 1.00 83.31 168 GLY A N 1
ATOM 1279 C CA . GLY A 1 168 ? -4.948 12.852 13.187 1.00 83.31 168 GLY A CA 1
ATOM 1280 C C . GLY A 1 168 ? -4.375 11.448 13.369 1.00 83.31 168 GLY A C 1
ATOM 1281 O O . GLY A 1 168 ? -4.619 10.577 12.541 1.00 83.31 168 GLY A O 1
ATOM 1282 N N . ARG A 1 169 ? -3.695 11.181 14.494 1.00 86.88 169 ARG A N 1
ATOM 1283 C CA . ARG A 1 169 ? -3.222 9.824 14.831 1.00 86.88 169 ARG A CA 1
ATOM 1284 C C . ARG A 1 169 ? -4.381 8.830 14.910 1.00 86.88 169 ARG A C 1
ATOM 1286 O O . ARG A 1 169 ? -4.287 7.739 14.360 1.00 86.88 169 ARG A O 1
ATOM 1293 N N . LEU A 1 170 ? -5.483 9.220 15.553 1.00 80.19 170 LEU A N 1
ATOM 1294 C CA . LEU A 1 170 ? -6.684 8.387 15.646 1.00 80.19 170 LEU A CA 1
ATOM 1295 C C . LEU A 1 170 ? -7.333 8.152 14.284 1.00 80.19 170 LEU A C 1
ATOM 1297 O O . LEU A 1 170 ? -7.777 7.041 14.023 1.00 80.19 170 LEU A O 1
ATOM 1301 N N . ALA A 1 171 ? -7.375 9.162 13.416 1.00 83.94 171 ALA A N 1
ATOM 1302 C CA . ALA A 1 171 ? -7.906 9.007 12.065 1.00 83.94 171 ALA A CA 1
ATOM 1303 C C . ALA A 1 171 ? -7.092 7.985 11.253 1.00 83.94 171 ALA A C 1
ATOM 1305 O O . ALA A 1 171 ? -7.675 7.103 10.627 1.00 83.94 171 ALA A O 1
ATOM 1306 N N . VAL A 1 172 ? -5.757 8.042 11.334 1.00 90.00 172 VAL A N 1
ATOM 1307 C CA . VAL A 1 172 ? -4.870 7.063 10.683 1.00 90.00 172 VAL A CA 1
ATOM 1308 C C . VAL A 1 172 ? -5.072 5.658 11.262 1.00 90.00 172 VAL A C 1
ATOM 1310 O O . VAL A 1 172 ? -5.213 4.710 10.498 1.00 90.00 172 VAL A O 1
ATOM 1313 N N . LEU A 1 173 ? -5.163 5.499 12.588 1.00 87.88 173 LEU A N 1
ATOM 1314 C CA . LEU A 1 173 ? -5.435 4.190 13.203 1.00 87.88 173 LEU A CA 1
ATOM 1315 C C . LEU A 1 173 ? -6.824 3.645 12.851 1.00 87.88 173 LEU A C 1
ATOM 1317 O O . LEU A 1 173 ? -6.973 2.467 12.547 1.00 87.88 173 LEU A O 1
ATOM 1321 N N . SER A 1 174 ? -7.847 4.497 12.871 1.00 85.38 174 SER A N 1
ATOM 1322 C CA . SER A 1 174 ? -9.211 4.118 12.499 1.00 85.38 174 SER A CA 1
ATOM 1323 C C . SER A 1 174 ? -9.287 3.688 11.036 1.00 85.38 174 SER A C 1
ATOM 1325 O O . SER A 1 174 ? -10.074 2.804 10.703 1.00 85.38 174 SER A O 1
ATOM 1327 N N . ALA A 1 175 ? -8.430 4.245 10.171 1.00 90.31 175 ALA A N 1
ATOM 1328 C CA . ALA A 1 175 ? -8.340 3.829 8.780 1.00 90.31 175 ALA A CA 1
ATOM 1329 C C . ALA A 1 175 ? -7.884 2.370 8.607 1.00 90.31 175 ALA A C 1
ATOM 1331 O O . ALA A 1 175 ? -8.227 1.745 7.597 1.00 90.31 175 ALA A O 1
ATOM 1332 N N . ALA A 1 176 ? -7.166 1.821 9.593 1.00 90.44 176 ALA A N 1
ATOM 1333 C CA . ALA A 1 176 ? -6.696 0.446 9.564 1.00 90.44 176 ALA A CA 1
ATOM 1334 C C . ALA A 1 176 ? -7.851 -0.560 9.610 1.00 90.44 176 ALA A C 1
ATOM 1336 O O . ALA A 1 176 ? -7.822 -1.545 8.877 1.00 90.44 176 ALA A O 1
ATOM 1337 N N . LEU A 1 177 ? -8.894 -0.304 10.403 1.00 88.06 177 LEU A N 1
ATOM 1338 C CA . LEU A 1 177 ? -9.995 -1.249 10.582 1.00 88.06 177 LEU A CA 1
ATOM 1339 C C . LEU A 1 177 ? -10.956 -1.206 9.370 1.00 88.06 177 LEU A C 1
ATOM 1341 O O . LEU A 1 177 ? -11.609 -0.180 9.157 1.00 88.06 177 LEU A O 1
ATOM 1345 N N . PRO A 1 178 ? -11.058 -2.284 8.564 1.00 88.19 178 PRO A N 1
ATOM 1346 C CA . PRO A 1 178 ? -12.057 -2.397 7.497 1.00 88.19 178 PRO A CA 1
ATOM 1347 C C . PRO A 1 178 ? -13.463 -2.565 8.074 1.00 88.19 178 PRO A C 1
ATOM 1349 O O . PRO A 1 178 ? -13.609 -2.905 9.251 1.00 88.19 178 PRO A O 1
ATOM 1352 N N . GLU A 1 179 ? -14.483 -2.325 7.247 1.00 82.44 179 GLU A N 1
ATOM 1353 C CA . GLU A 1 179 ? -15.890 -2.458 7.646 1.00 82.44 179 GLU A CA 1
ATOM 1354 C C . GLU A 1 179 ? -16.218 -3.863 8.145 1.00 82.44 179 GLU A C 1
ATOM 1356 O O . GLU A 1 179 ? -16.709 -3.989 9.265 1.00 82.44 179 GLU A O 1
ATOM 1361 N N . ASP A 1 180 ? -15.838 -4.908 7.401 1.00 86.25 180 ASP A N 1
ATOM 1362 C CA . ASP A 1 180 ? -15.783 -6.268 7.938 1.00 86.25 180 ASP A CA 1
ATOM 1363 C C . ASP A 1 180 ? -14.363 -6.568 8.449 1.00 86.25 180 ASP A C 1
ATOM 1365 O O . ASP A 1 180 ? -13.430 -6.668 7.647 1.00 86.25 180 ASP A O 1
ATOM 1369 N N . PRO A 1 181 ? -14.156 -6.762 9.767 1.00 91.25 181 PRO A N 1
ATOM 1370 C CA . PRO A 1 181 ? -12.853 -7.130 10.311 1.00 91.25 181 PRO A CA 1
ATOM 1371 C C . PRO A 1 181 ? -12.249 -8.408 9.707 1.00 91.25 181 PRO A C 1
ATOM 1373 O O . PRO A 1 181 ? -11.032 -8.571 9.777 1.00 91.25 181 PRO A O 1
ATOM 1376 N N . ALA A 1 182 ? -13.051 -9.303 9.114 1.00 90.12 182 ALA A N 1
ATOM 1377 C CA . ALA A 1 182 ? -12.552 -10.506 8.442 1.00 90.12 182 ALA A CA 1
ATOM 1378 C C . ALA A 1 182 ? -11.619 -10.185 7.261 1.00 90.12 182 ALA A C 1
ATOM 1380 O O . ALA A 1 182 ? -10.675 -10.938 7.012 1.00 90.12 182 ALA A O 1
ATOM 1381 N N . ASP A 1 183 ? -11.799 -9.030 6.611 1.00 90.62 183 ASP A N 1
ATOM 1382 C CA . ASP A 1 183 ? -10.968 -8.578 5.489 1.00 90.62 183 ASP A CA 1
ATOM 1383 C C . ASP A 1 183 ? -9.491 -8.400 5.873 1.00 90.62 183 ASP A C 1
ATOM 1385 O O . ASP A 1 183 ? -8.614 -8.415 5.010 1.00 90.62 183 ASP A O 1
ATOM 1389 N N . LEU A 1 184 ? -9.180 -8.253 7.167 1.00 91.81 184 LEU A N 1
ATOM 1390 C CA . LEU A 1 184 ? -7.800 -8.193 7.654 1.00 91.81 184 LEU A CA 1
ATOM 1391 C C . LEU A 1 184 ? -7.020 -9.485 7.373 1.00 91.81 184 LEU A C 1
ATOM 1393 O O . LEU A 1 184 ? -5.818 -9.421 7.121 1.00 91.81 184 LEU A O 1
ATOM 1397 N N . TRP A 1 185 ? -7.699 -10.635 7.402 1.00 91.25 185 TRP A N 1
ATOM 1398 C CA . TRP A 1 185 ? -7.106 -11.957 7.170 1.00 91.25 185 TRP A CA 1
ATOM 1399 C C . TRP A 1 185 ? -7.324 -12.476 5.745 1.00 91.25 185 TRP A C 1
ATOM 1401 O O . TRP A 1 185 ? -6.803 -13.536 5.395 1.00 91.25 185 TRP A O 1
ATOM 1411 N N . ALA A 1 186 ? -8.054 -11.737 4.909 1.00 89.19 186 ALA A N 1
ATOM 1412 C CA . ALA A 1 186 ? -8.174 -12.047 3.493 1.00 89.19 186 ALA A CA 1
ATOM 1413 C C . ALA A 1 186 ? -6.823 -11.862 2.766 1.00 89.19 186 ALA A C 1
ATOM 1415 O O . ALA A 1 186 ? -5.962 -11.097 3.226 1.00 89.19 186 ALA A O 1
ATOM 1416 N N . PRO A 1 187 ? -6.616 -12.515 1.605 1.00 84.38 187 PRO A N 1
ATOM 1417 C CA . PRO A 1 187 ? -5.470 -12.231 0.751 1.00 84.38 187 PRO A CA 1
ATOM 1418 C C . PRO A 1 187 ? -5.347 -10.725 0.488 1.00 84.38 187 PRO A C 1
ATOM 1420 O O . PRO A 1 187 ? -6.263 -10.091 -0.026 1.00 84.38 187 PRO A O 1
ATOM 1423 N N . GLY A 1 188 ? -4.200 -10.143 0.848 1.00 86.06 188 GLY A N 1
ATOM 1424 C CA . GLY A 1 188 ? -3.942 -8.712 0.672 1.00 86.06 188 GLY A CA 1
ATOM 1425 C C . GLY A 1 188 ? -4.576 -7.782 1.710 1.00 86.06 188 GLY A C 1
ATOM 1426 O O . GLY A 1 188 ? -4.501 -6.560 1.553 1.00 86.06 188 GLY A O 1
ATOM 1427 N N . GLY A 1 189 ? -5.130 -8.324 2.798 1.00 91.12 189 GLY A N 1
ATOM 1428 C CA . GLY A 1 189 ? -5.708 -7.540 3.890 1.00 91.12 189 GLY A CA 1
ATOM 1429 C C . GLY A 1 189 ? -4.741 -6.495 4.459 1.00 91.12 189 GLY A C 1
ATOM 1430 O O . GLY A 1 189 ? -5.096 -5.323 4.577 1.00 91.12 189 GLY A O 1
ATOM 1431 N N . THR A 1 190 ? -3.480 -6.863 4.716 1.00 92.62 190 THR A N 1
ATOM 1432 C CA . THR A 1 190 ? -2.460 -5.944 5.264 1.00 92.62 190 THR A CA 1
ATOM 1433 C C . THR A 1 190 ? -2.072 -4.817 4.302 1.00 92.62 190 THR A C 1
ATOM 1435 O O . THR A 1 190 ? -1.848 -3.688 4.734 1.00 92.62 190 THR A O 1
ATOM 1438 N N . THR A 1 191 ? -2.025 -5.070 2.993 1.00 93.56 191 THR A N 1
ATOM 1439 C CA . THR A 1 191 ? -1.790 -4.014 1.994 1.00 93.56 191 THR A CA 1
ATOM 1440 C C . THR A 1 191 ? -3.010 -3.111 1.835 1.00 93.56 191 THR A C 1
ATOM 1442 O O . THR A 1 191 ? -2.854 -1.901 1.714 1.00 93.56 191 THR A O 1
ATOM 1445 N N . ALA A 1 192 ? -4.229 -3.652 1.931 1.00 92.25 192 ALA A N 1
ATOM 1446 C CA . ALA A 1 192 ? -5.445 -2.840 1.921 1.00 92.25 192 ALA A CA 1
ATOM 1447 C C . ALA A 1 192 ? -5.527 -1.927 3.160 1.00 92.25 192 ALA A C 1
ATOM 1449 O O . ALA A 1 192 ? -5.934 -0.770 3.058 1.00 92.25 192 ALA A O 1
ATOM 1450 N N . VAL A 1 193 ? -5.089 -2.423 4.324 1.00 94.56 193 VAL A N 1
ATOM 1451 C CA . VAL A 1 193 ? -4.877 -1.618 5.540 1.00 94.56 193 VAL A CA 1
ATOM 1452 C C . VAL A 1 193 ? -3.884 -0.491 5.265 1.00 94.56 193 VAL A C 1
ATOM 1454 O O . VAL A 1 193 ? -4.205 0.671 5.510 1.00 94.56 193 VAL A O 1
ATOM 1457 N N . ALA A 1 194 ? -2.710 -0.816 4.716 1.00 95.88 194 ALA A N 1
ATOM 1458 C CA . ALA A 1 194 ? -1.681 0.171 4.412 1.00 95.88 194 ALA A CA 1
ATOM 1459 C C . ALA A 1 194 ? -2.164 1.256 3.441 1.00 95.88 194 ALA A C 1
ATOM 1461 O O . ALA A 1 194 ? -1.925 2.430 3.699 1.00 95.88 194 ALA A O 1
ATOM 1462 N N . GLU A 1 195 ? -2.895 0.897 2.385 1.00 94.62 195 GLU A N 1
ATOM 1463 C CA . GLU A 1 195 ? -3.469 1.846 1.422 1.00 94.62 195 GLU A CA 1
ATOM 1464 C C . GLU A 1 195 ? -4.463 2.813 2.096 1.00 94.62 195 GLU A C 1
ATOM 1466 O O . GLU A 1 195 ? -4.376 4.032 1.916 1.00 94.62 195 GLU A O 1
ATOM 1471 N N . ARG A 1 196 ? -5.379 2.301 2.936 1.00 94.50 196 ARG A N 1
ATOM 1472 C CA . ARG A 1 196 ? -6.337 3.146 3.676 1.00 94.50 196 ARG A CA 1
ATOM 1473 C C . ARG A 1 196 ? -5.634 4.075 4.660 1.00 94.50 196 ARG A C 1
ATOM 1475 O O . ARG A 1 196 ? -5.978 5.254 4.745 1.00 94.50 196 ARG A O 1
ATOM 1482 N N . MET A 1 197 ? -4.657 3.554 5.401 1.00 95.38 197 MET A N 1
ATOM 1483 C CA . MET A 1 197 ? -3.867 4.349 6.341 1.00 95.38 197 MET A CA 1
ATOM 1484 C C . MET A 1 197 ? -3.027 5.402 5.616 1.00 95.38 197 MET A C 1
ATOM 1486 O O . MET A 1 197 ? -2.952 6.532 6.087 1.00 95.38 197 MET A O 1
ATOM 1490 N N . ALA A 1 198 ? -2.430 5.061 4.471 1.00 95.00 198 ALA A N 1
ATOM 1491 C CA . ALA A 1 198 ? -1.653 5.980 3.647 1.00 95.00 198 ALA A CA 1
ATOM 1492 C C . ALA A 1 198 ? -2.525 7.097 3.067 1.00 95.00 198 ALA A C 1
ATOM 1494 O O . ALA A 1 198 ? -2.107 8.249 3.069 1.00 95.00 198 ALA A O 1
ATOM 1495 N N . THR A 1 199 ? -3.750 6.780 2.642 1.00 93.19 199 THR A N 1
ATOM 1496 C CA . THR A 1 199 ? -4.731 7.782 2.198 1.00 93.19 199 THR A CA 1
ATOM 1497 C C . THR A 1 199 ? -5.030 8.769 3.327 1.00 93.19 199 THR A C 1
ATOM 1499 O O . THR A 1 199 ? -4.791 9.964 3.179 1.00 93.19 199 THR A O 1
ATOM 1502 N N . ALA A 1 200 ? -5.426 8.268 4.504 1.00 92.75 200 ALA A N 1
ATOM 1503 C CA . ALA A 1 200 ? -5.706 9.116 5.666 1.00 92.75 200 ALA A CA 1
ATOM 1504 C C . ALA A 1 200 ? -4.482 9.937 6.112 1.00 92.75 200 ALA A C 1
ATOM 1506 O O . ALA A 1 200 ? -4.608 11.091 6.516 1.00 92.75 200 ALA A O 1
ATOM 1507 N N . TRP A 1 201 ? -3.287 9.350 6.042 1.00 94.44 201 TRP A N 1
ATOM 1508 C CA . TRP A 1 201 ? -2.031 10.030 6.342 1.00 94.44 201 TRP A CA 1
ATOM 1509 C C . TRP A 1 201 ? -1.766 11.186 5.375 1.00 94.44 201 TRP A C 1
ATOM 1511 O O . TRP A 1 201 ? -1.491 12.307 5.807 1.00 94.44 201 TRP A O 1
ATOM 1521 N N . SER A 1 202 ? -1.862 10.917 4.075 1.00 93.75 202 SER A N 1
ATOM 1522 C CA . SER A 1 202 ? -1.617 11.883 3.008 1.00 93.75 202 SER A CA 1
ATOM 1523 C C . SER A 1 202 ? -2.636 13.020 3.012 1.00 93.75 202 SER A C 1
ATOM 1525 O O . SER A 1 202 ? -2.248 14.167 2.806 1.00 93.75 202 SER A O 1
ATOM 1527 N N . ASP A 1 203 ? -3.897 12.746 3.346 1.00 91.06 203 ASP A N 1
ATOM 1528 C CA . ASP A 1 203 ? -4.925 13.782 3.505 1.00 91.06 203 ASP A CA 1
ATOM 1529 C C . ASP A 1 203 ? -4.599 14.756 4.650 1.00 91.06 203 ASP A C 1
ATOM 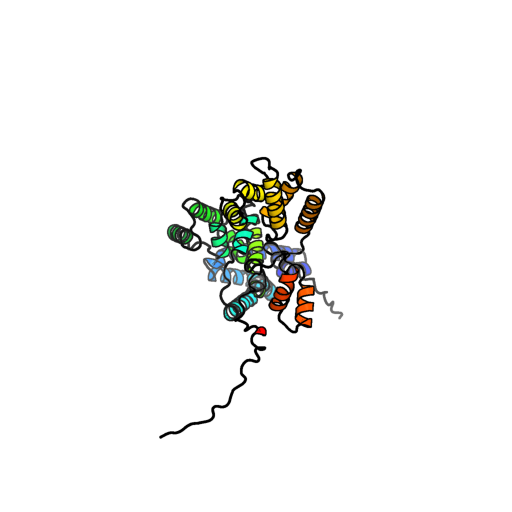1531 O O . ASP A 1 203 ? -4.923 15.943 4.587 1.00 91.06 203 ASP A O 1
ATOM 1535 N N . LEU A 1 204 ? -3.936 14.272 5.706 1.00 91.38 204 LEU A N 1
ATOM 1536 C CA . LEU A 1 204 ? -3.619 15.059 6.900 1.00 91.38 204 LEU A CA 1
ATOM 1537 C C . LEU A 1 204 ? -2.268 15.779 6.824 1.00 91.38 204 LEU A C 1
ATOM 1539 O O . LEU A 1 204 ? -2.125 16.874 7.371 1.00 91.38 204 LEU A O 1
ATOM 1543 N N . LEU A 1 205 ? -1.256 15.163 6.206 1.00 91.50 205 LEU A N 1
ATOM 1544 C CA . LEU A 1 205 ? 0.119 15.681 6.183 1.00 91.50 205 LEU A CA 1
ATOM 1545 C C . LEU A 1 205 ? 0.603 16.125 4.800 1.00 91.50 205 LEU A C 1
ATOM 1547 O O . LEU A 1 205 ? 1.654 16.771 4.725 1.00 91.50 205 LEU A O 1
ATOM 1551 N N . GLY A 1 206 ? -0.156 15.815 3.748 1.00 87.19 206 GLY A N 1
ATOM 1552 C CA . GLY A 1 206 ? 0.247 15.937 2.352 1.00 87.19 206 GLY A CA 1
ATOM 1553 C C . GLY A 1 206 ? 1.030 14.719 1.855 1.00 87.19 206 GLY A C 1
ATOM 1554 O O . GLY A 1 206 ? 1.668 14.002 2.629 1.00 87.19 206 GLY A O 1
ATOM 1555 N N . VAL A 1 207 ? 1.013 14.512 0.536 1.00 80.31 207 VAL A N 1
ATOM 1556 C CA . VAL A 1 207 ? 1.861 13.522 -0.141 1.00 80.31 207 VAL A CA 1
ATOM 1557 C C . VAL A 1 207 ? 3.243 14.129 -0.361 1.00 80.31 207 VAL A C 1
ATOM 1559 O O . VAL A 1 207 ? 3.366 15.212 -0.935 1.00 80.31 207 VAL A O 1
ATOM 1562 N N . THR A 1 208 ? 4.289 13.422 0.061 1.00 80.06 208 THR A N 1
ATOM 1563 C CA . THR A 1 208 ? 5.653 13.704 -0.401 1.00 80.06 208 THR A CA 1
ATOM 1564 C C . THR A 1 208 ? 5.966 12.742 -1.542 1.00 80.06 208 THR A C 1
ATOM 1566 O O . THR A 1 208 ? 5.683 11.552 -1.386 1.00 80.06 208 THR A O 1
ATOM 1569 N N . PRO A 1 209 ? 6.527 13.205 -2.678 1.00 78.25 209 PRO A N 1
ATOM 1570 C CA . PRO A 1 209 ? 6.992 12.300 -3.720 1.00 78.25 209 PRO A CA 1
ATOM 1571 C C . PRO A 1 209 ? 7.904 11.238 -3.117 1.00 78.25 209 PRO A C 1
ATOM 1573 O O . PRO A 1 209 ? 8.784 11.561 -2.313 1.00 78.25 209 PRO A O 1
ATOM 1576 N N . TYR A 1 210 ? 7.678 9.979 -3.481 1.00 81.56 210 TYR A N 1
ATOM 1577 C CA . TYR A 1 210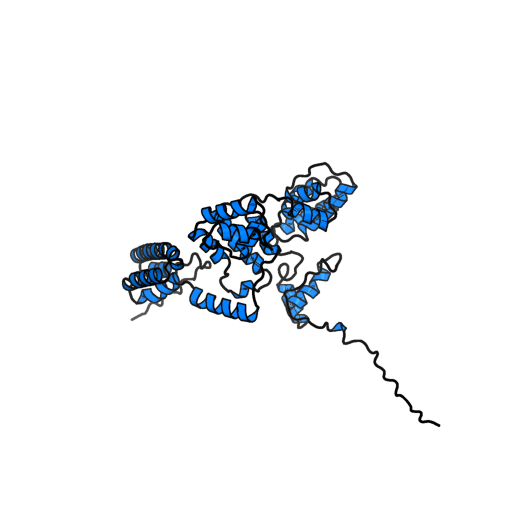 ? 8.536 8.899 -3.028 1.00 81.56 210 TYR A CA 1
ATOM 1578 C C . TYR A 1 210 ? 9.979 9.183 -3.453 1.00 81.56 210 TYR A C 1
ATOM 1580 O O . TYR A 1 210 ? 10.280 9.322 -4.637 1.00 81.56 210 TYR A O 1
ATOM 1588 N N . ALA A 1 211 ? 10.866 9.266 -2.467 1.00 79.56 211 ALA A N 1
ATOM 1589 C CA . ALA A 1 211 ? 12.298 9.355 -2.674 1.00 79.56 211 ALA A CA 1
ATOM 1590 C C . ALA A 1 211 ? 12.934 8.121 -2.043 1.00 79.56 211 ALA A C 1
ATOM 1592 O O . ALA A 1 211 ? 12.737 7.841 -0.855 1.00 79.56 211 ALA A O 1
ATOM 1593 N N . ASP A 1 212 ? 13.677 7.363 -2.845 1.00 80.88 212 ASP A N 1
ATOM 1594 C CA . ASP A 1 212 ? 14.388 6.220 -2.306 1.00 80.88 212 ASP A CA 1
ATOM 1595 C C . ASP A 1 212 ? 15.547 6.679 -1.411 1.00 80.88 212 ASP A C 1
ATOM 1597 O O . ASP A 1 212 ? 16.331 7.547 -1.784 1.00 80.88 212 ASP A O 1
ATOM 1601 N N . ASP A 1 213 ? 15.674 6.071 -0.232 1.00 75.00 213 ASP A N 1
ATOM 1602 C CA . ASP A 1 213 ? 16.787 6.286 0.700 1.00 75.00 213 ASP A CA 1
ATOM 1603 C C . ASP A 1 213 ? 18.003 5.399 0.358 1.00 75.00 213 ASP A C 1
ATOM 1605 O O . ASP A 1 213 ? 18.925 5.247 1.160 1.00 75.00 213 ASP A O 1
ATOM 1609 N N . GLY A 1 214 ? 17.996 4.804 -0.839 1.00 78.69 214 GLY A N 1
ATOM 1610 C CA . GLY A 1 214 ? 18.964 3.837 -1.342 1.00 78.69 214 GLY A CA 1
ATOM 1611 C C . GLY A 1 214 ? 18.618 2.389 -1.003 1.00 78.69 214 GLY A C 1
ATOM 1612 O O . GLY A 1 214 ? 19.184 1.483 -1.611 1.00 78.69 214 GLY A O 1
ATOM 1613 N N . SER A 1 215 ? 17.699 2.135 -0.062 1.00 77.44 215 SER A N 1
ATOM 1614 C CA . SER A 1 215 ? 17.365 0.763 0.334 1.00 77.44 215 SER A CA 1
ATOM 1615 C C . SER A 1 215 ? 16.597 0.008 -0.749 1.00 77.44 215 SER A C 1
ATOM 1617 O O . SER A 1 215 ? 16.853 -1.178 -0.951 1.00 77.44 215 SER A O 1
ATOM 1619 N N . HIS A 1 216 ? 15.702 0.679 -1.483 1.00 81.31 216 HIS A N 1
ATOM 1620 C CA . HIS A 1 216 ? 14.937 0.033 -2.547 1.00 81.31 216 HIS A CA 1
ATOM 1621 C C . HIS A 1 216 ? 15.826 -0.212 -3.765 1.00 81.31 216 HIS A C 1
ATOM 1623 O O . HIS A 1 216 ? 15.845 -1.322 -4.286 1.00 81.31 216 HIS A O 1
ATOM 1629 N N . ALA A 1 217 ? 16.625 0.779 -4.174 1.00 84.50 217 ALA A N 1
ATOM 1630 C CA . ALA A 1 217 ? 17.574 0.618 -5.270 1.00 84.50 217 ALA A CA 1
ATOM 1631 C C . ALA A 1 217 ? 18.600 -0.485 -4.972 1.00 84.50 217 ALA A C 1
ATOM 1633 O O . ALA A 1 217 ? 18.912 -1.281 -5.853 1.00 84.50 217 ALA A O 1
ATOM 1634 N N . ALA A 1 218 ? 19.106 -0.571 -3.736 1.00 83.56 218 ALA A N 1
ATOM 1635 C CA . ALA A 1 218 ? 20.039 -1.624 -3.343 1.00 83.56 218 ALA A CA 1
ATOM 1636 C C . ALA A 1 218 ? 19.401 -3.019 -3.418 1.00 83.56 218 ALA A C 1
ATOM 1638 O O . ALA A 1 218 ? 19.999 -3.915 -4.008 1.00 83.56 218 ALA A O 1
ATOM 1639 N N . ALA A 1 219 ? 18.180 -3.182 -2.895 1.00 80.81 219 ALA A N 1
ATOM 1640 C CA . ALA A 1 219 ? 17.450 -4.447 -2.984 1.00 80.81 219 ALA A CA 1
ATOM 1641 C C . ALA A 1 219 ? 17.197 -4.856 -4.447 1.00 80.81 219 ALA A C 1
ATOM 1643 O O . ALA A 1 219 ? 17.467 -5.988 -4.833 1.00 80.81 219 ALA A O 1
ATOM 1644 N N . LEU A 1 220 ? 16.777 -3.908 -5.293 1.00 79.56 220 LEU A N 1
ATOM 1645 C CA . LEU A 1 220 ? 16.576 -4.135 -6.728 1.00 79.56 220 LEU A CA 1
ATOM 1646 C C . LEU A 1 220 ? 17.869 -4.536 -7.449 1.00 79.56 220 LEU A C 1
ATOM 1648 O O . LEU A 1 220 ? 17.857 -5.418 -8.309 1.00 79.56 220 LEU A O 1
ATOM 1652 N N . ALA A 1 221 ? 18.984 -3.880 -7.121 1.00 82.94 221 ALA A N 1
ATOM 1653 C CA . ALA A 1 221 ? 20.285 -4.197 -7.695 1.00 82.94 221 ALA A CA 1
ATOM 1654 C C . ALA A 1 221 ? 20.730 -5.617 -7.319 1.00 82.94 221 ALA A C 1
ATOM 1656 O O . ALA A 1 221 ? 21.170 -6.366 -8.190 1.00 82.94 221 ALA A O 1
ATOM 1657 N N . GLU A 1 222 ? 20.578 -5.990 -6.047 1.00 81.56 222 GLU A N 1
ATOM 1658 C CA . GLU A 1 222 ? 20.926 -7.314 -5.528 1.00 81.56 222 GLU A CA 1
ATOM 1659 C C . GLU A 1 222 ? 20.064 -8.422 -6.154 1.00 81.56 222 GLU A C 1
ATOM 1661 O O . GLU A 1 222 ? 20.606 -9.391 -6.686 1.00 81.56 222 GLU A O 1
ATOM 1666 N N . ASP A 1 223 ? 18.740 -8.248 -6.185 1.00 72.94 223 ASP A N 1
ATOM 1667 C CA . ASP A 1 223 ? 17.790 -9.266 -6.658 1.00 72.94 223 ASP A CA 1
ATOM 1668 C C . ASP A 1 223 ? 17.954 -9.620 -8.151 1.00 72.94 223 ASP A C 1
ATOM 1670 O O . ASP A 1 223 ? 17.662 -10.754 -8.569 1.00 72.94 223 ASP A O 1
ATOM 1674 N N . HIS A 1 224 ? 18.435 -8.656 -8.949 1.00 70.06 224 HIS A N 1
ATOM 1675 C CA . HIS A 1 224 ? 18.514 -8.735 -10.414 1.00 70.06 224 HIS A CA 1
ATOM 1676 C C . HIS A 1 224 ? 19.929 -8.655 -10.986 1.00 70.06 224 HIS A C 1
ATOM 1678 O O . HIS A 1 224 ? 20.089 -8.716 -12.206 1.00 70.06 224 HIS A O 1
ATOM 1684 N N . GLY A 1 225 ? 20.951 -8.517 -10.138 1.00 70.88 225 GLY A N 1
ATOM 1685 C CA . GLY A 1 225 ? 22.330 -8.312 -10.582 1.00 70.88 225 GLY A CA 1
ATOM 1686 C C . GLY A 1 225 ? 22.497 -7.058 -11.448 1.00 70.88 225 GLY A C 1
ATOM 1687 O O . GLY A 1 225 ? 23.315 -7.050 -12.368 1.00 70.88 225 GLY A O 1
ATOM 1688 N N . LEU A 1 226 ? 21.692 -6.017 -11.202 1.00 71.62 226 LEU A N 1
ATOM 1689 C CA . LEU A 1 226 ? 21.738 -4.769 -11.965 1.00 71.62 226 LEU A CA 1
ATOM 1690 C C . LEU A 1 226 ? 22.841 -3.850 -11.433 1.00 71.62 226 LEU A C 1
ATOM 1692 O O . LEU A 1 226 ? 23.061 -3.787 -10.221 1.00 71.62 226 LEU A O 1
ATOM 1696 N N . PRO A 1 227 ? 23.490 -3.052 -12.299 1.00 75.62 227 PRO A N 1
ATOM 1697 C CA . PRO A 1 227 ? 24.281 -1.922 -11.836 1.00 75.62 227 PRO A CA 1
ATOM 1698 C C . PRO A 1 227 ? 23.417 -1.002 -10.964 1.00 75.62 227 PRO A C 1
ATOM 1700 O O . PRO A 1 227 ? 22.274 -0.703 -11.317 1.00 75.62 227 PRO A O 1
ATOM 1703 N N . GLY A 1 228 ? 23.956 -0.501 -9.849 1.00 77.62 228 GLY A N 1
ATOM 1704 C CA . GLY A 1 228 ? 23.198 0.366 -8.932 1.00 77.62 228 GLY A CA 1
ATOM 1705 C C . GLY A 1 228 ? 22.639 1.635 -9.595 1.00 77.62 228 GLY A C 1
ATOM 1706 O O . GLY A 1 228 ? 21.572 2.120 -9.212 1.00 77.62 228 GLY A O 1
ATOM 1707 N N . SER A 1 229 ? 23.302 2.134 -10.645 1.00 82.25 229 SER A N 1
ATOM 1708 C CA . SER A 1 229 ? 22.809 3.247 -11.468 1.00 82.25 229 SER A CA 1
ATOM 1709 C C . SER A 1 229 ? 21.508 2.904 -12.199 1.00 82.25 229 SER A C 1
ATOM 1711 O O . SER A 1 229 ? 20.633 3.756 -12.316 1.00 82.25 229 SER A O 1
ATOM 1713 N N . TRP A 1 230 ? 21.339 1.651 -12.627 1.00 79.88 230 TRP A N 1
ATOM 1714 C CA . TRP A 1 230 ? 20.137 1.169 -13.309 1.00 79.88 230 TRP A CA 1
ATOM 1715 C C . TRP A 1 230 ? 19.003 0.816 -12.359 1.00 79.88 230 TRP A C 1
ATOM 1717 O O . TRP A 1 230 ? 17.849 1.107 -12.661 1.00 79.88 230 TRP A O 1
ATOM 1727 N N . ALA A 1 231 ? 19.314 0.278 -11.182 1.00 83.62 231 ALA A N 1
ATOM 1728 C CA . ALA A 1 231 ? 18.313 0.135 -10.129 1.00 83.62 231 ALA A CA 1
ATOM 1729 C C . ALA A 1 231 ? 17.748 1.505 -9.699 1.00 83.62 231 ALA A C 1
ATOM 1731 O O . ALA A 1 231 ? 16.542 1.661 -9.528 1.00 83.62 231 ALA A O 1
ATOM 1732 N N . THR A 1 232 ? 18.604 2.530 -9.626 1.00 87.06 232 THR A N 1
ATOM 1733 C CA . THR A 1 232 ? 18.181 3.922 -9.390 1.00 87.06 232 THR A CA 1
ATOM 1734 C C . THR A 1 232 ? 17.367 4.475 -10.564 1.00 87.06 232 THR A C 1
ATOM 1736 O O . THR A 1 232 ? 16.346 5.131 -10.355 1.00 87.06 232 THR A O 1
ATOM 1739 N N . ALA A 1 233 ? 17.770 4.185 -11.805 1.00 86.75 233 ALA A N 1
ATOM 1740 C CA . ALA A 1 233 ? 17.038 4.611 -12.996 1.00 86.75 233 ALA A CA 1
ATOM 1741 C C . ALA A 1 233 ? 15.620 4.028 -13.024 1.00 86.75 233 ALA A C 1
ATOM 1743 O O . ALA A 1 233 ? 14.677 4.752 -13.321 1.00 86.75 233 ALA A O 1
ATOM 1744 N N . LEU A 1 234 ? 15.446 2.758 -12.646 1.00 87.75 234 LEU A N 1
ATOM 1745 C CA . LEU A 1 234 ? 14.125 2.131 -12.547 1.00 87.75 234 LEU A CA 1
ATOM 1746 C C . LEU A 1 234 ? 13.206 2.843 -11.553 1.00 87.75 234 LEU A C 1
ATOM 1748 O O . LEU A 1 234 ? 12.013 2.918 -11.801 1.00 87.75 234 LEU A O 1
ATOM 1752 N N . LEU A 1 235 ? 13.739 3.389 -10.459 1.00 88.44 235 LEU A N 1
ATOM 1753 C CA . LEU A 1 235 ? 12.938 4.110 -9.465 1.00 88.44 235 LEU A CA 1
ATOM 1754 C C . LEU A 1 235 ? 12.659 5.569 -9.837 1.00 88.44 235 LEU A C 1
ATOM 1756 O O . LEU A 1 235 ? 11.685 6.143 -9.364 1.00 88.44 235 LEU A O 1
ATOM 1760 N N . THR A 1 236 ? 13.528 6.183 -10.640 1.00 85.12 236 THR A N 1
ATOM 1761 C CA . THR A 1 236 ? 13.470 7.621 -10.961 1.00 85.12 236 THR A CA 1
ATOM 1762 C C . THR A 1 236 ? 13.000 7.918 -12.384 1.00 85.12 236 THR A C 1
ATOM 1764 O O . THR A 1 236 ? 12.710 9.068 -12.698 1.00 85.12 236 THR A O 1
ATOM 1767 N N . GLY A 1 237 ? 12.967 6.911 -13.260 1.00 85.94 237 GLY A N 1
ATOM 1768 C CA . GLY A 1 237 ? 12.741 7.066 -14.700 1.00 85.94 237 GLY A CA 1
ATOM 1769 C C . GLY A 1 237 ? 13.906 7.718 -15.455 1.00 85.94 237 GLY A C 1
ATOM 1770 O O . GLY A 1 237 ? 13.785 7.978 -16.650 1.00 85.94 237 GLY A O 1
ATOM 1771 N N . CYS A 1 238 ? 15.032 7.979 -14.784 1.00 83.12 238 CYS A N 1
ATOM 1772 C CA . CYS A 1 238 ? 16.138 8.773 -15.313 1.00 83.12 238 CYS A CA 1
ATOM 1773 C C . CYS A 1 238 ? 17.447 7.968 -15.280 1.00 83.12 238 CYS A C 1
ATOM 1775 O O . CYS A 1 238 ? 18.011 7.766 -14.201 1.00 83.12 238 CYS A O 1
ATOM 1777 N N . PRO A 1 239 ? 17.975 7.513 -16.430 1.00 80.19 239 PRO A N 1
ATOM 1778 C CA . PRO A 1 239 ? 19.264 6.837 -16.462 1.00 80.19 239 PRO A CA 1
ATOM 1779 C C . PRO A 1 239 ? 20.408 7.846 -16.302 1.00 80.19 239 PRO A C 1
ATOM 1781 O O . PRO A 1 239 ? 20.373 8.938 -16.865 1.00 80.19 239 PRO A O 1
ATOM 1784 N N . ALA A 1 240 ? 21.441 7.465 -15.548 1.00 77.50 240 ALA A N 1
ATOM 1785 C CA . ALA A 1 240 ? 22.628 8.301 -15.350 1.00 77.50 240 ALA A CA 1
ATOM 1786 C C . ALA A 1 240 ? 23.569 8.305 -16.569 1.00 77.50 240 ALA A C 1
ATOM 1788 O O . ALA A 1 240 ? 24.255 9.295 -16.812 1.00 77.50 240 ALA A O 1
ATOM 1789 N N . GLU A 1 241 ? 23.601 7.210 -17.334 1.00 76.00 241 GLU A N 1
ATOM 1790 C CA . GLU A 1 241 ? 24.521 7.010 -18.457 1.00 76.00 241 GLU A CA 1
ATOM 1791 C C . GLU A 1 241 ? 23.818 6.302 -19.633 1.00 76.00 241 GLU A C 1
ATOM 1793 O O . GLU A 1 241 ? 22.902 5.500 -19.404 1.00 76.00 241 GLU A O 1
ATOM 1798 N N . PRO A 1 242 ? 24.224 6.569 -20.892 1.00 72.56 242 PRO A N 1
ATOM 1799 C CA . PRO A 1 242 ? 23.753 5.822 -22.055 1.00 72.56 242 PRO A CA 1
ATOM 1800 C C . PRO A 1 242 ? 24.148 4.343 -21.982 1.00 72.56 242 PRO A C 1
ATOM 1802 O O . PRO A 1 242 ? 25.217 3.998 -21.485 1.00 72.56 242 PRO A O 1
ATOM 1805 N N . LEU A 1 243 ? 23.305 3.471 -22.532 1.00 73.94 243 LEU A N 1
ATOM 1806 C CA . LEU A 1 243 ? 23.548 2.031 -22.571 1.00 73.94 243 LEU A CA 1
ATOM 1807 C C . LEU A 1 243 ? 24.382 1.616 -23.782 1.00 73.94 243 LEU A C 1
ATOM 1809 O O . LEU A 1 243 ? 24.120 2.048 -24.904 1.00 73.94 243 LEU A O 1
ATOM 1813 N N . ASP A 1 244 ? 25.314 0.693 -23.565 1.00 81.88 244 ASP A N 1
ATOM 1814 C CA . ASP A 1 244 ? 25.873 -0.126 -24.637 1.00 81.88 244 ASP A CA 1
ATOM 1815 C C . ASP A 1 244 ? 24.919 -1.288 -25.005 1.00 81.88 244 ASP A C 1
ATOM 1817 O O . ASP A 1 244 ? 23.785 -1.390 -24.519 1.00 81.88 244 ASP A O 1
ATOM 1821 N N . ALA A 1 245 ? 25.341 -2.167 -25.919 1.00 79.62 245 ALA A N 1
ATOM 1822 C CA . ALA A 1 245 ? 24.492 -3.253 -26.413 1.00 79.62 245 ALA A CA 1
ATOM 1823 C C . ALA A 1 245 ? 24.135 -4.289 -25.328 1.00 79.62 245 ALA A C 1
ATOM 1825 O O . ALA A 1 245 ? 22.998 -4.769 -25.284 1.00 79.62 245 ALA A O 1
ATOM 1826 N N . ASP A 1 246 ? 25.074 -4.626 -24.441 1.00 78.50 246 ASP A N 1
ATOM 1827 C CA . ASP A 1 246 ? 24.831 -5.590 -23.363 1.00 78.50 246 ASP A CA 1
ATOM 1828 C C . ASP A 1 246 ? 24.001 -4.969 -22.235 1.00 78.50 246 ASP A C 1
ATOM 1830 O O . ASP A 1 246 ? 23.052 -5.589 -21.747 1.00 78.50 246 ASP A O 1
ATOM 1834 N N . GLY A 1 247 ? 24.260 -3.704 -21.909 1.00 78.06 247 GLY A N 1
ATOM 1835 C CA . GLY A 1 247 ? 23.443 -2.911 -21.008 1.00 78.06 247 GLY A CA 1
ATOM 1836 C C . GLY A 1 247 ? 22.010 -2.731 -21.518 1.00 78.06 247 GLY A C 1
ATOM 1837 O O . GLY A 1 247 ? 21.072 -2.811 -20.729 1.00 78.06 247 GLY A O 1
ATOM 1838 N N . THR A 1 248 ? 21.802 -2.610 -22.835 1.00 82.88 248 THR A N 1
ATOM 1839 C CA . THR A 1 248 ? 20.458 -2.598 -23.446 1.00 82.88 248 THR A CA 1
ATOM 1840 C C . THR A 1 248 ? 19.698 -3.898 -23.194 1.00 82.88 248 THR A C 1
ATOM 1842 O O . THR A 1 248 ? 18.510 -3.864 -22.872 1.00 82.88 248 THR A O 1
ATOM 1845 N N . ARG A 1 249 ? 20.369 -5.052 -23.281 1.00 82.00 249 ARG A N 1
ATOM 1846 C CA . ARG A 1 249 ? 19.749 -6.358 -23.001 1.00 82.00 249 ARG A CA 1
ATOM 1847 C C . ARG A 1 249 ? 19.400 -6.512 -21.516 1.00 82.00 249 ARG A C 1
ATOM 1849 O O . ARG A 1 249 ? 18.300 -6.964 -21.187 1.00 82.00 249 ARG A O 1
ATOM 1856 N N . ALA A 1 250 ? 20.313 -6.118 -20.628 1.00 79.44 250 ALA A N 1
ATOM 1857 C CA . ALA A 1 250 ? 20.091 -6.138 -19.183 1.00 79.44 250 ALA A CA 1
ATOM 1858 C C . ALA A 1 250 ? 18.941 -5.203 -18.773 1.00 79.44 250 ALA A C 1
ATOM 1860 O O . ALA A 1 250 ? 18.035 -5.618 -18.053 1.00 79.44 250 ALA A O 1
ATOM 1861 N N . ALA A 1 251 ? 18.913 -3.981 -19.309 1.00 82.00 251 ALA A N 1
ATOM 1862 C CA . ALA A 1 251 ? 17.853 -3.012 -19.063 1.00 82.00 251 ALA A CA 1
ATOM 1863 C C . ALA A 1 251 ? 16.492 -3.487 -19.585 1.00 82.00 251 ALA A C 1
ATOM 1865 O O . ALA A 1 251 ? 15.500 -3.371 -18.874 1.00 82.00 251 ALA A O 1
ATOM 1866 N N . ALA A 1 252 ? 16.426 -4.095 -20.774 1.00 87.25 252 ALA A N 1
ATOM 1867 C CA . ALA A 1 252 ? 15.177 -4.666 -21.278 1.00 87.25 252 ALA A CA 1
ATOM 1868 C C . ALA A 1 252 ? 14.642 -5.793 -20.374 1.00 87.25 252 ALA A C 1
ATOM 1870 O O . ALA A 1 252 ? 13.437 -5.878 -20.135 1.00 87.25 252 ALA A O 1
ATOM 1871 N N . THR A 1 253 ? 15.533 -6.623 -19.820 1.00 85.19 253 THR A N 1
ATOM 1872 C CA . THR A 1 253 ? 15.169 -7.668 -18.845 1.00 85.19 253 THR A CA 1
ATOM 1873 C C . THR A 1 253 ? 14.634 -7.044 -17.555 1.00 85.19 253 THR A C 1
ATOM 1875 O O . THR A 1 253 ? 13.594 -7.459 -17.047 1.00 85.19 253 THR A O 1
ATOM 1878 N N . ALA A 1 254 ? 15.305 -6.003 -17.062 1.00 84.56 254 ALA A N 1
ATOM 1879 C CA . ALA A 1 254 ? 14.924 -5.281 -15.855 1.00 84.56 254 ALA A CA 1
ATOM 1880 C C . ALA A 1 254 ? 13.568 -4.572 -15.994 1.00 84.56 254 ALA A C 1
ATOM 1882 O O . ALA A 1 254 ? 12.738 -4.668 -15.098 1.00 84.56 254 ALA A O 1
ATOM 1883 N N . VAL A 1 255 ? 13.320 -3.915 -17.132 1.00 90.00 255 VAL A N 1
ATOM 1884 C CA . VAL A 1 255 ? 12.038 -3.269 -17.458 1.00 90.00 255 VAL A CA 1
ATOM 1885 C C . VAL A 1 255 ? 10.925 -4.309 -17.579 1.00 90.00 255 VAL A C 1
ATOM 1887 O O . VAL A 1 255 ? 9.853 -4.106 -17.020 1.00 90.00 255 VAL A O 1
ATOM 1890 N N . THR A 1 256 ? 11.174 -5.444 -18.243 1.00 90.06 256 THR A N 1
ATOM 1891 C CA . THR A 1 256 ? 10.192 -6.544 -18.327 1.00 90.06 256 THR A CA 1
ATOM 1892 C C . THR A 1 256 ? 9.786 -7.008 -16.931 1.00 90.06 256 THR A C 1
ATOM 1894 O O . THR A 1 256 ? 8.602 -7.068 -16.611 1.00 90.06 256 THR A O 1
ATOM 1897 N N . TRP A 1 257 ? 10.774 -7.282 -16.078 1.00 87.81 257 TRP A N 1
ATOM 1898 C CA . TRP A 1 257 ? 10.533 -7.704 -14.704 1.00 87.81 257 TRP A CA 1
ATOM 1899 C C . TRP A 1 257 ? 9.824 -6.618 -13.882 1.00 87.81 257 TRP A C 1
ATOM 1901 O O . TRP A 1 257 ? 8.861 -6.914 -13.181 1.00 87.81 257 TRP A O 1
ATOM 1911 N N . ALA A 1 258 ? 10.234 -5.353 -14.014 1.00 89.75 258 ALA A N 1
ATOM 1912 C CA . ALA A 1 258 ? 9.625 -4.235 -13.300 1.00 89.75 258 ALA A CA 1
ATOM 1913 C C . ALA A 1 258 ? 8.126 -4.072 -13.618 1.00 89.75 258 ALA A C 1
ATOM 1915 O O . ALA A 1 258 ? 7.357 -3.669 -12.752 1.00 89.75 258 ALA A O 1
ATOM 1916 N N . LEU A 1 259 ? 7.711 -4.399 -14.846 1.00 89.62 259 LEU A N 1
ATOM 1917 C CA . LEU A 1 259 ? 6.320 -4.294 -15.294 1.00 89.62 259 LEU A CA 1
ATOM 1918 C C . LEU A 1 259 ? 5.479 -5.541 -14.991 1.00 89.62 259 LEU A C 1
ATOM 1920 O O . LEU A 1 259 ? 4.273 -5.413 -14.805 1.00 89.62 259 LEU A O 1
ATOM 1924 N N . ALA A 1 260 ? 6.086 -6.731 -14.968 1.00 85.25 260 ALA A N 1
ATOM 1925 C CA . ALA A 1 260 ? 5.359 -7.997 -14.832 1.00 85.25 260 ALA A CA 1
ATOM 1926 C C . ALA A 1 260 ? 5.369 -8.573 -13.405 1.00 85.25 260 ALA A C 1
ATOM 1928 O O . ALA A 1 260 ? 4.419 -9.233 -12.994 1.00 85.25 260 ALA A O 1
ATOM 1929 N N . GLU A 1 261 ? 6.435 -8.324 -12.644 1.00 83.62 261 GLU A N 1
ATOM 1930 C CA . GLU A 1 261 ? 6.750 -9.062 -11.411 1.00 83.62 261 GLU A CA 1
ATOM 1931 C C . GLU A 1 261 ? 6.854 -8.158 -10.174 1.00 83.62 261 GLU A C 1
ATOM 1933 O O . GLU A 1 261 ? 7.164 -8.621 -9.070 1.00 83.62 261 GLU A O 1
ATOM 1938 N N . ARG A 1 262 ? 6.594 -6.856 -10.330 1.00 86.12 262 ARG A N 1
ATOM 1939 C CA . ARG A 1 262 ? 6.465 -5.926 -9.203 1.00 86.12 262 ARG A CA 1
ATOM 1940 C C . ARG A 1 262 ? 5.024 -5.837 -8.734 1.00 86.12 262 ARG A C 1
ATOM 1942 O O . ARG A 1 262 ? 4.103 -5.997 -9.537 1.00 86.12 262 ARG A O 1
ATOM 1949 N N . PRO A 1 263 ? 4.810 -5.560 -7.440 1.00 88.50 263 PRO A N 1
ATOM 1950 C CA . PRO A 1 263 ? 3.471 -5.280 -6.968 1.00 88.50 263 PRO A CA 1
ATOM 1951 C C . PRO A 1 263 ? 2.946 -3.982 -7.593 1.00 88.50 263 PRO A C 1
ATOM 1953 O O . PRO A 1 263 ? 3.692 -3.035 -7.853 1.00 88.50 263 PRO A O 1
ATOM 1956 N N . VAL A 1 264 ? 1.637 -3.920 -7.796 1.00 88.31 264 VAL A N 1
ATOM 1957 C CA . VAL A 1 264 ? 0.943 -2.741 -8.306 1.00 88.31 264 VAL A CA 1
ATOM 1958 C C . VAL A 1 264 ? 1.213 -1.548 -7.387 1.00 88.31 264 VAL A C 1
ATOM 1960 O O . VAL A 1 264 ? 1.084 -1.642 -6.166 1.00 88.31 264 VAL A O 1
ATOM 1963 N N . GLY A 1 265 ? 1.578 -0.411 -7.979 1.00 86.56 265 GLY A N 1
ATOM 1964 C CA . GLY A 1 265 ? 1.935 0.810 -7.250 1.00 86.56 265 GLY A CA 1
ATOM 1965 C C . GLY A 1 265 ? 3.413 0.923 -6.863 1.00 86.56 265 GLY A C 1
ATOM 1966 O O . GLY A 1 265 ? 3.785 1.921 -6.251 1.00 86.56 265 GLY A O 1
ATOM 1967 N N . ASP A 1 266 ? 4.255 -0.048 -7.226 1.00 89.69 266 ASP A N 1
ATOM 1968 C CA . ASP A 1 266 ? 5.704 0.076 -7.068 1.00 89.69 266 ASP A CA 1
ATOM 1969 C C . ASP A 1 266 ? 6.278 1.182 -7.986 1.00 89.69 266 ASP A C 1
ATOM 1971 O O . ASP A 1 266 ? 6.049 1.143 -9.203 1.00 89.69 266 ASP A O 1
ATOM 1975 N N . PRO A 1 267 ? 7.065 2.141 -7.453 1.00 90.44 267 PRO A N 1
ATOM 1976 C CA . PRO A 1 267 ? 7.740 3.175 -8.239 1.00 90.44 267 PRO A CA 1
ATOM 1977 C C . PRO A 1 267 ? 8.608 2.631 -9.384 1.00 90.44 267 PRO A C 1
ATOM 1979 O O . PRO A 1 267 ? 8.744 3.288 -10.416 1.00 90.44 267 PRO A O 1
ATOM 1982 N N . ALA A 1 268 ? 9.153 1.417 -9.249 1.00 90.19 268 ALA A N 1
ATOM 1983 C CA . ALA A 1 268 ? 9.945 0.772 -10.291 1.00 90.19 268 ALA A CA 1
ATOM 1984 C C . ALA A 1 268 ? 9.151 0.560 -11.590 1.00 90.19 268 ALA A C 1
ATOM 1986 O O . ALA A 1 268 ? 9.711 0.675 -12.679 1.00 90.19 268 ALA A O 1
ATOM 1987 N N . ALA A 1 269 ? 7.845 0.287 -11.499 1.00 91.44 269 ALA A N 1
ATOM 1988 C CA . ALA A 1 269 ? 6.988 0.132 -12.672 1.00 91.44 269 ALA A CA 1
ATOM 1989 C C . ALA A 1 269 ? 6.729 1.477 -13.373 1.00 91.44 269 ALA A C 1
ATOM 1991 O O . ALA A 1 269 ? 6.542 1.524 -14.587 1.00 91.44 269 ALA A O 1
ATOM 1992 N N . GLU A 1 270 ? 6.713 2.589 -12.633 1.00 89.69 270 GLU A N 1
ATOM 1993 C CA . GLU A 1 270 ? 6.617 3.933 -13.213 1.00 89.69 270 GLU A CA 1
ATOM 1994 C C . GLU A 1 270 ? 7.893 4.329 -13.947 1.00 89.69 270 GLU A C 1
ATOM 1996 O O . GLU A 1 270 ? 7.828 4.695 -15.124 1.00 89.69 270 GLU A O 1
ATOM 2001 N N . GLY A 1 271 ? 9.056 4.175 -13.312 1.00 90.50 271 GLY A N 1
ATOM 2002 C CA . GLY A 1 271 ? 10.314 4.460 -13.993 1.00 90.50 271 GLY A CA 1
ATOM 2003 C C . GLY A 1 271 ? 10.566 3.505 -15.160 1.00 90.50 271 GLY A C 1
ATOM 2004 O O . GLY A 1 271 ? 10.998 3.953 -16.218 1.00 90.50 271 GLY A O 1
ATOM 2005 N N . ALA A 1 272 ? 10.196 2.224 -15.057 1.00 92.31 272 ALA A N 1
ATOM 2006 C CA . ALA A 1 272 ? 10.271 1.282 -16.176 1.00 92.31 272 ALA A CA 1
ATOM 2007 C C . ALA A 1 272 ? 9.498 1.770 -17.411 1.00 92.31 272 ALA A C 1
ATOM 2009 O O . ALA A 1 272 ? 10.041 1.724 -18.514 1.00 92.31 272 ALA A O 1
ATOM 2010 N N . ARG A 1 273 ? 8.279 2.302 -17.235 1.00 92.44 273 ARG A N 1
ATOM 2011 C CA . ARG A 1 273 ? 7.488 2.894 -18.329 1.00 92.44 273 ARG A CA 1
ATOM 2012 C C . ARG A 1 273 ? 8.213 4.066 -18.988 1.00 92.44 273 ARG A C 1
ATOM 2014 O O . ARG A 1 273 ? 8.275 4.121 -20.213 1.00 92.44 273 ARG A O 1
ATOM 2021 N N . ALA A 1 274 ? 8.802 4.956 -18.189 1.00 90.12 274 ALA A N 1
ATOM 2022 C CA . ALA A 1 274 ? 9.568 6.098 -18.692 1.00 90.12 274 ALA A CA 1
ATOM 2023 C C . ALA A 1 274 ? 10.835 5.679 -19.465 1.00 90.12 274 ALA A C 1
ATOM 2025 O O . ALA A 1 274 ? 11.254 6.363 -20.398 1.00 90.12 274 ALA A O 1
ATOM 2026 N N . LEU A 1 275 ? 11.432 4.538 -19.112 1.00 90.31 275 LEU A N 1
ATOM 2027 C CA . LEU A 1 275 ? 12.677 4.052 -19.708 1.00 90.31 275 LEU A CA 1
ATOM 2028 C C . LEU A 1 275 ? 12.490 3.300 -21.038 1.00 90.31 275 LEU A C 1
ATOM 2030 O O . LEU A 1 275 ? 13.470 3.145 -21.768 1.00 90.31 275 LEU A O 1
ATOM 2034 N N . ILE A 1 276 ? 11.279 2.844 -21.391 1.00 91.50 276 ILE A N 1
ATOM 2035 C CA . ILE A 1 276 ? 11.039 2.030 -22.605 1.00 91.50 276 ILE A CA 1
ATOM 2036 C C . ILE A 1 276 ? 11.533 2.734 -23.872 1.00 91.50 276 ILE A C 1
ATOM 2038 O O . ILE A 1 276 ? 12.195 2.115 -24.709 1.00 91.50 276 ILE A O 1
ATOM 2042 N N . ASP A 1 277 ? 11.238 4.027 -24.013 1.00 86.81 277 ASP A N 1
ATOM 2043 C CA . ASP A 1 277 ? 11.602 4.789 -25.211 1.00 86.81 277 ASP A CA 1
ATOM 2044 C C . ASP A 1 277 ? 13.112 5.057 -25.311 1.00 86.81 277 ASP A C 1
ATOM 2046 O O . ASP A 1 277 ? 13.624 5.331 -26.397 1.00 86.81 277 ASP A O 1
ATOM 2050 N N . LEU A 1 278 ? 13.850 4.894 -24.208 1.00 84.31 278 LEU A N 1
ATOM 2051 C CA . LEU A 1 278 ? 15.307 5.021 -24.174 1.00 84.31 278 LEU A CA 1
ATOM 2052 C C . LEU A 1 278 ? 16.025 3.742 -24.638 1.00 84.31 278 LEU A C 1
ATOM 2054 O O . LEU A 1 278 ? 17.204 3.795 -24.987 1.00 84.31 278 LEU A O 1
ATOM 2058 N N . LEU A 1 279 ? 15.322 2.605 -24.746 1.00 86.25 279 LEU A N 1
ATOM 2059 C CA . LEU A 1 279 ? 15.857 1.329 -25.248 1.00 86.25 279 LEU A CA 1
ATOM 2060 C C . LEU A 1 279 ? 15.918 1.284 -26.789 1.00 86.25 279 LEU A C 1
ATOM 2062 O O . LEU A 1 279 ? 15.492 0.322 -27.435 1.00 86.25 279 LEU A O 1
ATOM 2066 N N . THR A 1 280 ? 16.454 2.331 -27.419 1.00 84.06 280 THR A N 1
ATOM 2067 C CA . THR A 1 280 ? 16.497 2.473 -28.889 1.00 84.06 280 THR A CA 1
ATOM 2068 C C . THR A 1 280 ? 17.323 1.383 -29.585 1.00 84.06 280 THR A C 1
ATOM 2070 O O . THR A 1 280 ? 17.005 1.007 -30.715 1.00 84.06 280 THR A O 1
ATOM 2073 N N . GLY A 1 281 ? 18.311 0.808 -28.892 1.00 84.81 281 GLY A N 1
ATOM 2074 C CA . GLY A 1 281 ? 19.106 -0.332 -29.364 1.00 84.81 281 GLY A CA 1
ATOM 2075 C C . GLY A 1 281 ? 18.401 -1.696 -29.289 1.00 84.81 281 GLY A C 1
ATOM 2076 O O . GLY A 1 281 ? 18.912 -2.669 -29.838 1.00 84.81 281 GLY A O 1
ATOM 2077 N N . ALA A 1 282 ? 17.242 -1.798 -28.628 1.00 87.56 282 ALA A N 1
ATOM 2078 C CA . ALA A 1 282 ? 16.498 -3.053 -28.519 1.00 87.56 282 ALA A CA 1
ATOM 2079 C C . ALA A 1 282 ? 15.739 -3.392 -29.823 1.00 87.56 282 ALA A C 1
ATOM 2081 O O . ALA A 1 282 ? 15.315 -2.483 -30.542 1.00 87.56 282 ALA A O 1
ATOM 2082 N N . PRO A 1 283 ? 15.498 -4.682 -30.131 1.00 91.25 283 PRO A N 1
ATOM 2083 C CA . PRO A 1 283 ? 14.648 -5.080 -31.252 1.00 91.25 283 PRO A CA 1
ATOM 2084 C C . PRO A 1 283 ? 13.248 -4.452 -31.176 1.00 91.25 283 PRO A C 1
ATOM 2086 O O . PRO A 1 283 ? 12.674 -4.315 -30.094 1.00 91.25 283 PRO A O 1
ATOM 2089 N N . ALA A 1 284 ? 12.671 -4.097 -32.329 1.00 90.75 284 ALA A N 1
ATOM 2090 C CA . ALA A 1 284 ? 11.362 -3.440 -32.385 1.00 90.75 284 ALA A CA 1
ATOM 2091 C C . ALA A 1 284 ? 10.244 -4.291 -31.759 1.00 90.75 284 ALA A C 1
ATOM 2093 O O . ALA A 1 284 ? 9.416 -3.757 -31.027 1.00 90.75 284 ALA A O 1
ATOM 2094 N N . GLU A 1 285 ? 10.261 -5.605 -31.988 1.00 91.38 285 GLU A N 1
ATOM 2095 C CA . GLU A 1 285 ? 9.306 -6.557 -31.404 1.00 91.38 285 GLU A CA 1
ATOM 2096 C C . GLU A 1 285 ? 9.362 -6.560 -29.872 1.00 91.38 285 GLU A C 1
ATOM 2098 O O . GLU A 1 285 ? 8.324 -6.490 -29.216 1.00 91.38 285 GLU A O 1
ATOM 2103 N N . LEU A 1 286 ? 10.572 -6.543 -29.300 1.00 90.38 286 LEU A N 1
ATOM 2104 C CA . LEU A 1 286 ? 10.767 -6.471 -27.854 1.00 90.38 286 LEU A CA 1
ATOM 2105 C C . LEU A 1 286 ? 10.206 -5.165 -27.285 1.00 90.38 286 LEU A C 1
ATOM 2107 O O . LEU A 1 286 ? 9.484 -5.191 -26.295 1.00 90.38 286 LEU A O 1
ATOM 2111 N N . ARG A 1 287 ? 10.466 -4.021 -27.930 1.00 91.88 287 ARG A N 1
ATOM 2112 C CA . ARG A 1 287 ? 9.877 -2.742 -27.497 1.00 91.88 287 ARG A CA 1
ATOM 2113 C C . ARG A 1 287 ? 8.351 -2.742 -27.574 1.00 91.88 287 ARG A C 1
ATOM 2115 O O . ARG A 1 287 ? 7.710 -2.181 -26.693 1.00 91.88 287 ARG A O 1
ATOM 2122 N N . THR A 1 288 ? 7.765 -3.363 -28.596 1.00 93.81 288 THR A N 1
ATOM 2123 C CA . THR A 1 288 ? 6.305 -3.515 -28.701 1.00 93.81 288 THR A CA 1
ATOM 2124 C C . THR A 1 288 ? 5.753 -4.357 -27.551 1.00 93.81 288 THR A C 1
ATOM 2126 O O . THR A 1 288 ? 4.776 -3.953 -26.927 1.00 93.81 288 THR A O 1
ATOM 2129 N N . ALA A 1 289 ? 6.403 -5.475 -27.215 1.00 92.88 289 ALA A N 1
ATOM 2130 C CA . ALA A 1 289 ? 6.016 -6.303 -26.073 1.00 92.88 289 ALA A CA 1
ATOM 2131 C C . ALA A 1 289 ? 6.133 -5.543 -24.738 1.00 92.88 289 ALA A C 1
ATOM 2133 O O . ALA A 1 289 ? 5.214 -5.583 -23.923 1.00 92.88 289 ALA A O 1
ATOM 2134 N N . LEU A 1 290 ? 7.216 -4.781 -24.541 1.00 93.94 290 LEU A N 1
ATOM 2135 C CA . LEU A 1 290 ? 7.395 -3.932 -23.358 1.00 93.94 290 LEU A CA 1
ATOM 2136 C C . LEU A 1 290 ? 6.297 -2.868 -23.232 1.00 93.94 290 LEU A C 1
ATOM 2138 O O . LEU A 1 290 ? 5.811 -2.625 -22.131 1.00 93.94 290 LEU A O 1
ATOM 2142 N N . ARG A 1 291 ? 5.871 -2.256 -24.344 1.00 94.31 291 ARG A N 1
ATOM 2143 C CA . ARG A 1 291 ? 4.754 -1.298 -24.340 1.00 94.31 291 ARG A CA 1
ATOM 2144 C C . ARG A 1 291 ? 3.428 -1.962 -23.989 1.00 94.31 291 ARG A C 1
ATOM 2146 O O . ARG A 1 291 ? 2.690 -1.414 -23.186 1.00 94.31 291 ARG A O 1
ATOM 2153 N N . ALA A 1 292 ? 3.164 -3.163 -24.499 1.00 92.75 292 ALA A N 1
ATOM 2154 C CA . ALA A 1 292 ? 1.968 -3.911 -24.117 1.00 92.75 292 ALA A CA 1
ATOM 2155 C C . ALA A 1 292 ? 1.946 -4.235 -22.609 1.00 92.75 292 ALA A C 1
ATOM 2157 O O . ALA A 1 292 ? 0.900 -4.125 -21.971 1.00 92.75 292 ALA A O 1
ATOM 2158 N N . LEU A 1 293 ? 3.100 -4.576 -22.019 1.00 91.44 293 LEU A N 1
ATOM 2159 C CA . LEU A 1 293 ? 3.232 -4.746 -20.566 1.00 91.44 293 LEU A CA 1
ATOM 2160 C C . LEU A 1 293 ? 3.018 -3.427 -19.808 1.00 91.44 293 LEU A C 1
ATOM 2162 O O . LEU A 1 293 ? 2.323 -3.409 -18.794 1.00 91.44 293 LEU A O 1
ATOM 2166 N N . ALA A 1 294 ? 3.571 -2.320 -20.306 1.00 93.12 294 ALA A N 1
ATOM 2167 C CA . ALA A 1 294 ? 3.360 -0.992 -19.734 1.00 93.12 294 ALA A CA 1
ATOM 2168 C C . ALA A 1 294 ? 1.880 -0.593 -19.737 1.00 93.12 294 ALA A C 1
ATOM 2170 O O . ALA A 1 294 ? 1.362 -0.175 -18.701 1.00 93.12 294 ALA A O 1
ATOM 2171 N N . ASP A 1 295 ? 1.190 -0.784 -20.858 1.00 92.50 295 ASP A N 1
ATOM 2172 C CA . ASP A 1 295 ? -0.238 -0.506 -20.985 1.00 92.50 295 ASP A CA 1
ATOM 2173 C C . ASP A 1 295 ? -1.052 -1.390 -20.033 1.00 92.50 295 ASP A C 1
ATOM 2175 O O . ASP A 1 295 ? -1.922 -0.895 -19.315 1.00 92.50 295 ASP A O 1
ATOM 2179 N N . ARG A 1 296 ? -0.712 -2.685 -19.935 1.00 89.56 296 ARG A N 1
ATOM 2180 C CA . ARG A 1 296 ? -1.350 -3.601 -18.981 1.00 89.56 296 ARG A CA 1
ATOM 2181 C C . ARG A 1 296 ? -1.169 -3.142 -17.534 1.00 89.56 296 ARG A C 1
ATOM 2183 O O . ARG A 1 296 ? -2.139 -3.164 -16.780 1.00 89.56 296 ARG A O 1
ATOM 2190 N N . SER A 1 297 ? 0.030 -2.691 -17.158 1.00 88.12 297 SER A N 1
ATOM 2191 C CA . SER A 1 297 ? 0.318 -2.218 -15.796 1.00 88.12 297 SER A CA 1
ATOM 2192 C C . SER A 1 297 ? -0.510 -0.989 -15.395 1.00 88.12 297 SER A C 1
ATOM 2194 O O . SER A 1 297 ? -0.788 -0.793 -14.215 1.00 88.12 297 SER A O 1
ATOM 2196 N N . LEU A 1 298 ? -0.945 -0.179 -16.368 1.00 88.12 298 LEU A N 1
ATOM 2197 C CA . LEU A 1 298 ? -1.784 1.002 -16.146 1.00 88.12 298 LEU A CA 1
ATOM 2198 C C . LEU A 1 298 ? -3.263 0.662 -15.955 1.00 88.12 298 LEU A C 1
ATOM 2200 O O . LEU A 1 298 ? -3.973 1.387 -15.263 1.00 88.12 298 LEU A O 1
ATOM 2204 N N . THR A 1 299 ? -3.736 -0.413 -16.583 1.00 89.56 299 THR A N 1
ATOM 2205 C CA . THR A 1 299 ? -5.150 -0.813 -16.569 1.00 89.56 299 THR A CA 1
ATOM 2206 C C . THR A 1 299 ? -5.386 -2.081 -15.755 1.00 89.56 299 THR A C 1
ATOM 2208 O O . THR A 1 299 ? -6.366 -2.792 -15.982 1.00 89.56 299 THR A O 1
ATOM 2211 N N . THR A 1 300 ? -4.456 -2.417 -14.864 1.00 89.00 300 THR A N 1
ATOM 2212 C CA . THR A 1 300 ? -4.536 -3.635 -14.066 1.00 89.00 300 THR A CA 1
ATOM 2213 C C . THR A 1 300 ? -5.756 -3.608 -13.135 1.00 89.00 300 THR A C 1
ATOM 2215 O O . THR A 1 300 ? -5.995 -2.597 -12.472 1.00 89.00 300 THR A O 1
ATOM 2218 N N . PRO A 1 301 ? -6.546 -4.698 -13.055 1.00 85.44 301 PRO A N 1
ATOM 2219 C CA . PRO A 1 301 ? -7.598 -4.827 -12.048 1.00 85.44 301 PRO A CA 1
ATOM 2220 C C . PRO A 1 301 ? -7.036 -5.202 -10.666 1.00 85.44 301 PRO A C 1
ATOM 2222 O O . PRO A 1 301 ? -7.782 -5.242 -9.689 1.00 85.44 301 PRO A O 1
ATOM 2225 N N . VAL A 1 302 ? -5.736 -5.508 -10.577 1.00 90.19 302 VAL A N 1
ATOM 2226 C CA . VAL A 1 302 ? -5.086 -5.964 -9.351 1.00 90.19 302 VAL A CA 1
ATOM 2227 C C . VAL A 1 302 ? -4.912 -4.789 -8.380 1.00 90.19 302 VAL A C 1
ATOM 2229 O O . VAL A 1 302 ? -4.385 -3.745 -8.769 1.00 90.19 302 VAL A O 1
ATOM 2232 N N . PRO A 1 303 ? -5.322 -4.928 -7.105 1.00 88.44 303 PRO A N 1
ATOM 2233 C CA . PRO A 1 303 ? -5.171 -3.859 -6.124 1.00 88.44 303 PRO A CA 1
ATOM 2234 C C . PRO A 1 303 ? -3.702 -3.480 -5.849 1.00 88.44 303 PRO A C 1
ATOM 2236 O O . PRO A 1 303 ? -2.814 -4.331 -5.938 1.00 88.44 303 PRO A O 1
ATOM 2239 N N . PRO A 1 304 ? -3.425 -2.235 -5.422 1.00 87.81 304 PRO A N 1
ATOM 2240 C CA . PRO A 1 304 ? -2.091 -1.812 -4.997 1.00 87.81 304 PRO A CA 1
ATOM 2241 C C . PRO A 1 304 ? -1.474 -2.720 -3.922 1.00 87.81 304 PRO A C 1
ATOM 2243 O O . PRO A 1 304 ? -2.152 -3.188 -3.008 1.00 87.81 304 PRO A O 1
ATOM 2246 N N . GLY A 1 305 ? -0.168 -2.967 -4.031 1.00 84.75 305 GLY A N 1
ATOM 2247 C CA . GLY A 1 305 ? 0.576 -3.898 -3.179 1.00 84.75 305 GLY A CA 1
ATOM 2248 C C . GLY A 1 305 ? 0.427 -5.376 -3.564 1.00 84.75 305 GLY A C 1
ATOM 2249 O O . GLY A 1 305 ? 1.134 -6.209 -2.994 1.00 84.75 305 GLY A O 1
ATOM 2250 N N . GLN A 1 306 ? -0.445 -5.707 -4.524 1.00 87.69 306 GLN A N 1
ATOM 2251 C CA . GLN A 1 306 ? -0.636 -7.065 -5.048 1.00 87.69 306 GLN A CA 1
ATOM 2252 C C . GLN A 1 306 ? 0.039 -7.266 -6.403 1.00 87.69 306 GLN A C 1
ATOM 2254 O O . GLN A 1 306 ? 0.467 -6.311 -7.036 1.00 87.69 306 GLN A O 1
ATOM 2259 N N . TYR A 1 307 ? 0.167 -8.519 -6.839 1.00 86.44 307 TYR A N 1
ATOM 2260 C CA . TYR A 1 307 ? 0.949 -8.904 -8.018 1.00 86.44 307 TYR A CA 1
ATOM 2261 C C . TYR A 1 307 ? 0.041 -9.421 -9.136 1.00 86.44 307 TYR A C 1
ATOM 2263 O O . TYR A 1 307 ? -0.826 -10.254 -8.876 1.00 86.44 307 TYR A O 1
ATOM 2271 N N . GLU A 1 308 ? 0.293 -9.006 -10.380 1.00 85.69 308 GLU A N 1
ATOM 2272 C CA . GLU A 1 308 ? -0.385 -9.549 -11.576 1.00 85.69 308 GLU A CA 1
ATOM 2273 C C . GLU A 1 308 ? -0.142 -11.057 -11.746 1.00 85.69 308 GLU A C 1
ATOM 2275 O O . GLU A 1 308 ? -1.044 -11.799 -12.136 1.00 85.69 308 GLU A O 1
ATOM 2280 N N . ALA A 1 309 ? 1.037 -11.536 -11.342 1.00 83.69 309 ALA A N 1
ATOM 2281 C CA . ALA A 1 309 ? 1.374 -12.957 -11.334 1.00 83.69 309 ALA A CA 1
ATOM 2282 C C . ALA A 1 309 ? 0.609 -13.783 -10.278 1.00 83.69 309 ALA A C 1
ATOM 2284 O O . ALA A 1 309 ? 0.738 -15.005 -10.262 1.00 83.69 309 ALA A O 1
ATOM 2285 N N . ASN A 1 310 ? -0.172 -13.160 -9.381 1.00 85.81 310 ASN A N 1
ATOM 2286 C CA . ASN A 1 310 ? -0.974 -13.874 -8.387 1.00 85.81 310 ASN A CA 1
ATOM 2287 C C . ASN A 1 310 ? -2.433 -14.046 -8.863 1.00 85.81 310 ASN A C 1
ATOM 2289 O O . ASN A 1 310 ? -3.203 -13.079 -8.817 1.00 85.81 310 ASN A O 1
ATOM 2293 N N . PRO A 1 311 ? -2.861 -15.277 -9.219 1.00 89.12 311 PRO A N 1
ATOM 2294 C CA . PRO A 1 311 ? -4.196 -15.542 -9.757 1.00 89.12 311 PRO A CA 1
ATOM 2295 C C . PRO A 1 311 ? -5.341 -15.158 -8.818 1.00 89.12 311 PRO A C 1
ATOM 2297 O O . PRO A 1 311 ? -6.434 -14.859 -9.290 1.00 89.12 311 PRO A O 1
ATOM 2300 N N . LEU A 1 312 ? -5.095 -15.115 -7.500 1.00 88.50 312 LEU A N 1
ATOM 2301 C CA . LEU A 1 312 ? -6.098 -14.683 -6.519 1.00 88.50 312 LEU A CA 1
ATOM 2302 C C . LEU A 1 312 ? -6.590 -13.252 -6.762 1.00 88.50 312 LEU A C 1
ATOM 2304 O O . LEU A 1 312 ? -7.705 -12.933 -6.355 1.00 88.50 312 LEU A O 1
ATOM 2308 N N . PHE A 1 313 ? -5.777 -12.412 -7.409 1.00 88.25 313 PHE A N 1
ATOM 2309 C CA . PHE A 1 313 ? -6.118 -11.023 -7.708 1.00 88.25 313 PHE A CA 1
ATOM 2310 C C . PHE A 1 313 ? -6.300 -10.762 -9.198 1.00 88.25 313 PHE A C 1
ATOM 2312 O O . PHE A 1 313 ? -7.172 -9.981 -9.564 1.00 88.25 313 PHE A O 1
ATOM 2319 N N . SER A 1 314 ? -5.492 -11.384 -10.060 1.00 87.81 314 SER A N 1
ATOM 2320 C CA . SER A 1 314 ? -5.554 -11.109 -11.498 1.00 87.81 314 SER A CA 1
ATOM 2321 C C . SER A 1 314 ? -6.712 -11.821 -12.196 1.00 87.81 314 SER A C 1
ATOM 2323 O O . SER A 1 314 ? -7.292 -11.258 -13.125 1.00 87.81 314 SER A O 1
ATOM 2325 N N . VAL A 1 315 ? -7.071 -13.029 -11.747 1.00 90.38 315 VAL A N 1
ATOM 2326 C CA . VAL A 1 315 ? -8.115 -13.875 -12.353 1.00 90.38 315 VAL A CA 1
ATOM 2327 C C . VAL A 1 315 ? -8.908 -14.667 -11.292 1.00 90.38 315 VAL A C 1
ATOM 2329 O O . VAL A 1 315 ? -8.951 -15.899 -11.340 1.00 90.38 315 VAL A O 1
ATOM 2332 N N . PRO A 1 316 ? -9.559 -13.997 -10.320 1.00 90.94 316 PRO A N 1
ATOM 2333 C CA . PRO A 1 316 ? -10.216 -14.666 -9.192 1.00 90.94 316 PRO A CA 1
ATOM 2334 C C . PRO A 1 316 ? -11.299 -15.670 -9.617 1.00 90.94 316 PRO A C 1
ATOM 2336 O O . PRO A 1 316 ? -11.397 -16.739 -9.019 1.00 90.94 316 PRO A O 1
ATOM 2339 N N . ASP A 1 317 ? -12.050 -15.376 -10.680 1.00 93.44 317 ASP A N 1
ATOM 2340 C CA . ASP A 1 317 ? -13.107 -16.264 -11.181 1.00 93.44 317 ASP A CA 1
ATOM 2341 C C . ASP A 1 317 ? -12.541 -17.594 -11.709 1.00 93.44 317 ASP A C 1
ATOM 2343 O O . ASP A 1 317 ? -13.114 -18.659 -11.480 1.00 93.44 317 ASP A O 1
ATOM 2347 N N . LEU A 1 318 ? -11.366 -17.555 -12.353 1.00 93.94 318 LEU A N 1
ATOM 2348 C CA . LEU A 1 318 ? -10.670 -18.760 -12.812 1.00 93.94 318 LEU A CA 1
ATOM 2349 C C . LEU A 1 318 ? -10.154 -19.588 -11.629 1.00 93.94 318 LEU A C 1
ATOM 2351 O O . LEU A 1 318 ? -10.157 -20.816 -11.684 1.00 93.94 318 LEU A O 1
ATOM 2355 N N . VAL A 1 319 ? -9.727 -18.936 -10.542 1.00 94.06 319 VAL A N 1
ATOM 2356 C CA . VAL A 1 319 ? -9.352 -19.645 -9.310 1.00 94.06 319 VAL A CA 1
ATOM 2357 C C . VAL A 1 319 ? -10.551 -20.399 -8.743 1.00 94.06 319 VAL A C 1
ATOM 2359 O O . VAL A 1 319 ? -10.396 -21.554 -8.350 1.00 94.06 319 VAL A O 1
ATOM 2362 N N . ASP A 1 320 ? -11.734 -19.782 -8.721 1.00 94.69 320 ASP A N 1
ATOM 2363 C CA . ASP A 1 320 ? -12.959 -20.424 -8.236 1.00 94.69 320 ASP A CA 1
ATOM 2364 C C . ASP A 1 320 ? -13.382 -21.602 -9.130 1.00 94.69 320 ASP A C 1
ATOM 2366 O O . ASP A 1 320 ? -13.758 -22.664 -8.622 1.00 94.69 320 ASP A O 1
ATOM 2370 N N . GLU A 1 321 ? -13.238 -21.469 -10.451 1.00 96.88 321 GLU A N 1
ATOM 2371 C CA . GLU A 1 321 ? -13.470 -22.561 -11.402 1.00 96.88 321 GLU A CA 1
ATOM 2372 C C . GLU A 1 321 ? -12.519 -23.743 -11.153 1.00 96.88 321 GLU A C 1
ATOM 2374 O O . GLU A 1 321 ? -12.967 -24.884 -11.013 1.00 96.88 321 GLU A O 1
ATOM 2379 N N . VAL A 1 322 ? -11.214 -23.481 -11.024 1.00 96.38 322 VAL A N 1
ATOM 2380 C CA . VAL A 1 322 ? -10.195 -24.512 -10.768 1.00 96.38 322 VAL A CA 1
ATOM 2381 C C . VAL A 1 322 ? -10.386 -25.157 -9.393 1.00 96.38 322 VAL A C 1
ATOM 2383 O O . VAL A 1 322 ? -10.265 -26.376 -9.264 1.00 96.38 322 VAL A O 1
ATOM 2386 N N . ALA A 1 323 ? -10.722 -24.373 -8.366 1.00 96.81 323 ALA A N 1
ATOM 2387 C CA . ALA A 1 323 ? -11.018 -24.874 -7.026 1.00 96.81 323 ALA A CA 1
ATOM 2388 C C . ALA A 1 323 ? -12.198 -25.853 -7.045 1.00 96.81 323 ALA A C 1
ATOM 2390 O O . ALA A 1 323 ? -12.100 -26.949 -6.488 1.00 96.81 323 ALA A O 1
ATOM 2391 N N . SER A 1 324 ? -13.276 -25.490 -7.744 1.00 96.56 324 SER A N 1
ATOM 2392 C CA . SER A 1 324 ? -14.454 -26.340 -7.928 1.00 96.56 324 SER A CA 1
ATOM 2393 C C . SER A 1 324 ? -14.127 -27.611 -8.720 1.00 96.56 324 SER A C 1
ATOM 2395 O O . SER A 1 324 ? -14.442 -28.715 -8.276 1.00 96.56 324 SER A O 1
ATOM 2397 N N . ALA A 1 325 ? -13.425 -27.478 -9.851 1.00 97.00 325 ALA A N 1
ATOM 2398 C CA . ALA A 1 325 ? -13.069 -28.596 -10.723 1.00 97.00 325 ALA A CA 1
ATOM 2399 C C . ALA A 1 325 ? -12.137 -29.618 -10.048 1.00 97.00 325 ALA A C 1
ATOM 2401 O O . ALA A 1 325 ? -12.261 -30.820 -10.282 1.00 97.00 325 ALA A O 1
ATOM 2402 N N . LEU A 1 326 ? -11.211 -29.152 -9.204 1.00 95.94 326 LEU A N 1
ATOM 2403 C CA . LEU A 1 326 ? -10.260 -30.004 -8.486 1.00 95.94 326 LEU A CA 1
ATOM 2404 C C . LEU A 1 326 ? -10.750 -30.423 -7.088 1.00 95.94 326 LEU A C 1
ATOM 2406 O O . LEU A 1 326 ? -10.126 -31.280 -6.462 1.00 95.94 326 LEU A O 1
ATOM 2410 N N . GLY A 1 327 ? -11.839 -29.833 -6.584 1.00 95.50 327 GLY A N 1
ATOM 2411 C CA . GLY A 1 327 ? -12.346 -30.069 -5.229 1.00 95.50 327 GLY A CA 1
ATOM 2412 C C . GLY A 1 327 ? -11.388 -29.600 -4.125 1.00 95.50 327 GLY A C 1
ATOM 2413 O O . GLY A 1 327 ? -11.279 -30.253 -3.086 1.00 95.50 327 GLY A O 1
ATOM 2414 N N . VAL A 1 328 ? -10.661 -28.502 -4.353 1.00 96.00 328 VAL A N 1
ATOM 2415 C CA . VAL A 1 328 ? -9.651 -27.951 -3.428 1.00 96.00 328 VAL A CA 1
ATOM 2416 C C . VAL A 1 328 ? -10.010 -26.534 -2.974 1.00 96.00 328 VAL A C 1
ATOM 2418 O O . VAL A 1 328 ? -10.881 -25.887 -3.543 1.00 96.00 328 VAL A O 1
ATOM 2421 N N . GLY A 1 329 ? -9.334 -26.030 -1.936 1.00 90.38 329 GLY A N 1
ATOM 2422 C CA . GLY A 1 329 ? -9.471 -24.629 -1.519 1.00 90.38 329 GLY A CA 1
ATOM 2423 C C . GLY A 1 329 ? -8.847 -23.646 -2.520 1.00 90.38 329 GLY A C 1
ATOM 2424 O O . GLY A 1 329 ? -7.941 -24.015 -3.271 1.00 90.38 329 GLY A O 1
ATOM 2425 N N . ARG A 1 330 ? -9.284 -22.378 -2.485 1.00 91.12 330 ARG A N 1
ATOM 2426 C CA . ARG A 1 330 ? -8.815 -21.307 -3.392 1.00 91.12 330 ARG A CA 1
ATOM 2427 C C . ARG A 1 330 ? -7.295 -21.151 -3.415 1.00 91.12 330 ARG A C 1
ATOM 2429 O O . ARG A 1 330 ? -6.725 -21.018 -4.490 1.00 91.12 330 ARG A O 1
ATOM 2436 N N . ASP A 1 331 ? -6.627 -21.238 -2.267 1.00 87.44 331 ASP A N 1
ATOM 2437 C CA . ASP A 1 331 ? -5.163 -21.112 -2.202 1.00 87.44 331 ASP A CA 1
ATOM 2438 C C . ASP A 1 331 ? -4.446 -22.232 -2.969 1.00 87.44 331 ASP A C 1
ATOM 2440 O O . ASP A 1 331 ? -3.466 -21.990 -3.671 1.00 87.44 331 ASP A O 1
ATOM 2444 N N . ALA A 1 332 ? -4.961 -23.462 -2.883 1.00 90.00 332 ALA A N 1
ATOM 2445 C CA . ALA A 1 332 ? -4.409 -24.601 -3.610 1.00 90.00 332 ALA A CA 1
ATOM 2446 C C . ALA A 1 332 ? -4.673 -24.491 -5.120 1.00 90.00 332 ALA A C 1
ATOM 2448 O O . ALA A 1 332 ? -3.801 -24.821 -5.922 1.00 90.00 332 ALA A O 1
ATOM 2449 N N . ALA A 1 333 ? -5.848 -23.988 -5.509 1.00 92.81 333 ALA A N 1
ATOM 2450 C CA . ALA A 1 333 ? -6.172 -23.702 -6.903 1.00 92.81 333 ALA A CA 1
ATOM 2451 C C . ALA A 1 333 ? -5.295 -22.579 -7.482 1.00 92.81 333 ALA A C 1
ATOM 2453 O O . ALA A 1 333 ? -4.773 -22.706 -8.586 1.00 92.81 333 ALA A O 1
ATOM 2454 N N . ALA A 1 334 ? -5.051 -21.511 -6.720 1.00 90.56 334 ALA A N 1
ATOM 2455 C CA . ALA A 1 334 ? -4.148 -20.441 -7.126 1.00 90.56 334 ALA A CA 1
ATOM 2456 C C . ALA A 1 334 ? -2.707 -20.944 -7.292 1.00 90.56 334 ALA A C 1
ATOM 2458 O O . ALA A 1 334 ? -2.067 -20.638 -8.296 1.00 90.56 334 ALA A O 1
ATOM 2459 N N . LEU A 1 335 ? -2.215 -21.773 -6.365 1.00 87.69 335 LEU A N 1
ATOM 2460 C CA . LEU A 1 335 ? -0.900 -22.411 -6.480 1.00 87.69 335 LEU A CA 1
ATOM 2461 C C . LEU A 1 335 ? -0.810 -23.319 -7.716 1.00 87.69 335 LEU A C 1
ATOM 2463 O O . LEU A 1 335 ? 0.228 -23.362 -8.369 1.00 87.69 335 LEU A O 1
ATOM 2467 N N . HIS A 1 336 ? -1.895 -24.016 -8.065 1.00 88.31 336 HIS A N 1
ATOM 2468 C CA . HIS A 1 336 ? -1.963 -24.810 -9.291 1.00 88.31 336 HIS A CA 1
ATOM 2469 C C . HIS A 1 336 ? -1.838 -23.944 -10.552 1.00 88.31 336 HIS A C 1
ATOM 2471 O O . HIS A 1 336 ? -1.230 -24.378 -11.525 1.00 88.31 336 HIS A O 1
ATOM 2477 N N . LEU A 1 337 ? -2.382 -22.725 -10.534 1.00 89.44 337 LEU A N 1
ATOM 2478 C CA . LEU A 1 337 ? -2.355 -21.806 -11.672 1.00 89.44 337 LEU A CA 1
ATOM 2479 C C . LEU A 1 337 ? -1.006 -21.084 -11.845 1.00 89.44 337 LEU A C 1
ATOM 2481 O O . LEU A 1 337 ? -0.639 -20.749 -12.969 1.00 89.44 337 LEU A O 1
ATOM 2485 N N . GLN A 1 338 ? -0.242 -20.875 -10.769 1.00 83.06 338 GLN A N 1
ATOM 2486 C CA . GLN A 1 338 ? 1.018 -20.111 -10.792 1.00 83.06 338 GLN A CA 1
ATOM 2487 C C . GLN A 1 338 ? 2.068 -20.603 -11.816 1.00 83.06 338 GLN A C 1
ATOM 2489 O O . GLN A 1 338 ? 2.630 -19.761 -12.516 1.00 83.06 338 GLN A O 1
ATOM 2494 N N . PRO A 1 339 ? 2.338 -21.915 -11.987 1.00 81.44 339 PRO A N 1
ATOM 2495 C CA . PRO A 1 339 ? 3.284 -22.394 -12.998 1.00 81.44 339 PRO A CA 1
ATOM 2496 C C . PRO A 1 339 ? 2.884 -22.056 -14.435 1.00 81.44 339 PRO A C 1
ATOM 2498 O O . PRO A 1 339 ? 3.750 -21.977 -15.297 1.00 81.44 339 PRO A O 1
ATOM 2501 N N . TYR A 1 340 ? 1.592 -21.855 -14.700 1.00 76.69 340 TYR A N 1
ATOM 2502 C CA . TYR A 1 340 ? 1.100 -21.470 -16.024 1.00 76.69 340 TYR A CA 1
ATOM 2503 C C . TYR A 1 340 ? 1.198 -19.959 -16.271 1.00 76.69 340 TYR A C 1
ATOM 2505 O O . TYR A 1 340 ? 1.099 -19.527 -17.416 1.00 76.69 340 TYR A O 1
ATOM 2513 N N . ALA A 1 341 ? 1.398 -19.165 -15.214 1.00 67.19 341 ALA A N 1
ATOM 2514 C CA . ALA A 1 341 ? 1.629 -17.726 -15.297 1.00 67.19 341 ALA A CA 1
ATOM 2515 C C . ALA A 1 341 ? 3.122 -17.363 -15.427 1.00 67.19 341 ALA A C 1
ATOM 2517 O O . ALA A 1 341 ? 3.440 -16.270 -15.887 1.00 67.19 341 ALA A O 1
ATOM 2518 N N . LEU A 1 342 ? 4.040 -18.262 -15.045 1.00 62.22 342 LEU A N 1
ATOM 2519 C CA . LEU A 1 342 ? 5.485 -18.010 -15.021 1.00 62.22 342 LEU A CA 1
ATOM 2520 C C . LEU A 1 342 ? 6.208 -18.711 -16.180 1.00 62.22 342 LEU A C 1
ATOM 2522 O O . LEU A 1 342 ? 6.202 -19.933 -16.280 1.00 62.22 342 LEU A O 1
ATOM 2526 N N . ASP A 1 343 ? 6.943 -17.944 -16.989 1.00 51.09 343 ASP A N 1
ATOM 2527 C CA . ASP A 1 343 ? 7.754 -18.466 -18.106 1.00 51.09 343 ASP A CA 1
ATOM 2528 C C . ASP A 1 343 ? 8.952 -19.331 -17.622 1.00 51.09 343 ASP A C 1
ATOM 2530 O O . ASP A 1 343 ? 9.486 -20.164 -18.356 1.00 51.09 343 ASP A O 1
ATOM 2534 N N . ARG A 1 344 ? 9.363 -19.188 -16.346 1.00 43.53 344 ARG A N 1
ATOM 2535 C CA . ARG A 1 344 ? 10.301 -20.085 -15.633 1.00 43.53 344 ARG A CA 1
ATOM 2536 C C . ARG A 1 344 ? 10.007 -20.142 -14.121 1.00 43.53 344 ARG A C 1
ATOM 2538 O O . ARG A 1 344 ? 10.307 -19.174 -13.416 1.00 43.53 344 ARG A O 1
ATOM 2545 N N . PRO A 1 345 ? 9.498 -21.260 -13.578 1.00 37.59 345 PRO A N 1
ATOM 2546 C CA . PRO A 1 345 ? 9.303 -21.403 -12.139 1.00 37.59 345 PRO A CA 1
ATOM 2547 C C . PRO A 1 345 ? 10.650 -21.638 -11.434 1.00 37.59 345 PRO A C 1
ATOM 2549 O O . PRO A 1 345 ? 11.389 -22.563 -11.764 1.00 37.59 345 PRO A O 1
ATOM 2552 N N . ALA A 1 346 ? 10.975 -20.799 -10.455 1.00 39.91 346 ALA A N 1
ATOM 2553 C CA . ALA A 1 346 ? 12.037 -21.011 -9.478 1.00 39.91 346 ALA A CA 1
ATOM 2554 C C . ALA A 1 346 ? 11.404 -20.993 -8.078 1.00 39.91 346 ALA A C 1
ATOM 2556 O O . ALA A 1 346 ? 10.390 -20.329 -7.877 1.00 39.91 346 ALA A O 1
ATOM 2557 N N . ASP A 1 347 ? 12.012 -21.645 -7.085 1.00 37.59 347 ASP A N 1
ATOM 2558 C CA . ASP A 1 347 ? 11.462 -21.710 -5.714 1.00 37.59 347 ASP A CA 1
ATOM 2559 C C . ASP A 1 347 ? 11.197 -20.328 -5.084 1.00 37.59 347 ASP A C 1
ATOM 2561 O O . ASP A 1 347 ? 10.367 -20.197 -4.192 1.00 37.59 347 ASP A O 1
ATOM 2565 N N . ARG A 1 348 ? 11.869 -19.274 -5.570 1.00 42.28 348 ARG A N 1
ATOM 2566 C CA . ARG A 1 348 ? 11.640 -17.880 -5.152 1.00 42.28 348 ARG A CA 1
ATOM 2567 C C . ARG A 1 348 ? 10.471 -17.181 -5.860 1.00 42.28 348 ARG A C 1
ATOM 2569 O O . ARG A 1 348 ? 9.982 -16.178 -5.348 1.00 42.28 348 ARG A O 1
ATOM 2576 N N . THR A 1 349 ? 10.063 -17.650 -7.043 1.00 38.75 349 THR A N 1
ATOM 2577 C CA . THR A 1 349 ? 8.931 -17.088 -7.806 1.00 38.75 349 THR A CA 1
ATOM 2578 C C . THR A 1 349 ? 7.613 -17.783 -7.476 1.00 38.75 349 THR A C 1
ATOM 2580 O O . THR A 1 349 ? 6.556 -17.172 -7.612 1.00 38.75 349 THR A O 1
ATOM 2583 N N . VAL A 1 350 ? 7.663 -19.009 -6.946 1.00 44.66 350 VAL A N 1
ATOM 2584 C CA . VAL A 1 350 ? 6.511 -19.673 -6.322 1.00 44.66 350 VAL A CA 1
ATOM 2585 C C . VAL A 1 350 ? 6.332 -19.105 -4.914 1.00 44.66 350 VAL A C 1
ATOM 2587 O O . VAL A 1 350 ? 7.087 -19.423 -3.996 1.00 44.66 350 VAL A O 1
ATOM 2590 N N . ARG A 1 351 ? 5.366 -18.199 -4.731 1.00 56.16 351 ARG A N 1
ATOM 2591 C CA . ARG A 1 351 ? 5.185 -17.515 -3.443 1.00 56.16 351 ARG A CA 1
ATOM 2592 C C . ARG A 1 351 ? 4.402 -18.377 -2.448 1.00 56.16 351 ARG A C 1
ATOM 2594 O O . ARG A 1 351 ? 3.398 -18.974 -2.842 1.00 56.16 351 ARG A O 1
ATOM 2601 N N . PRO A 1 352 ? 4.807 -18.412 -1.160 1.00 45.03 352 PRO A N 1
ATOM 2602 C CA . PRO A 1 352 ? 4.058 -19.134 -0.143 1.00 45.03 352 PRO A CA 1
ATOM 2603 C C . PRO A 1 352 ? 2.637 -18.574 -0.058 1.00 45.03 352 PRO A C 1
ATOM 2605 O O . PRO A 1 352 ? 2.451 -17.358 0.025 1.00 45.03 352 PRO A O 1
ATOM 2608 N N . GLY A 1 353 ? 1.644 -19.464 -0.067 1.00 39.69 353 GLY A N 1
ATOM 2609 C CA . GLY A 1 353 ? 0.277 -19.109 0.304 1.00 39.69 353 GLY A CA 1
ATOM 2610 C C . GLY A 1 353 ? 0.199 -18.603 1.754 1.00 39.69 353 GLY A C 1
ATOM 2611 O O . GLY A 1 353 ? 1.192 -18.673 2.490 1.00 39.69 353 GLY A O 1
ATOM 2612 N N . PRO A 1 354 ? -0.966 -18.095 2.192 1.00 38.53 354 PRO A N 1
ATOM 2613 C CA . PRO A 1 354 ? -1.175 -17.718 3.590 1.00 38.53 354 PRO A CA 1
ATOM 2614 C C . PRO A 1 354 ? -0.809 -18.886 4.526 1.00 38.53 354 PRO A C 1
ATOM 2616 O O . PRO A 1 354 ? -0.823 -20.041 4.090 1.00 38.53 354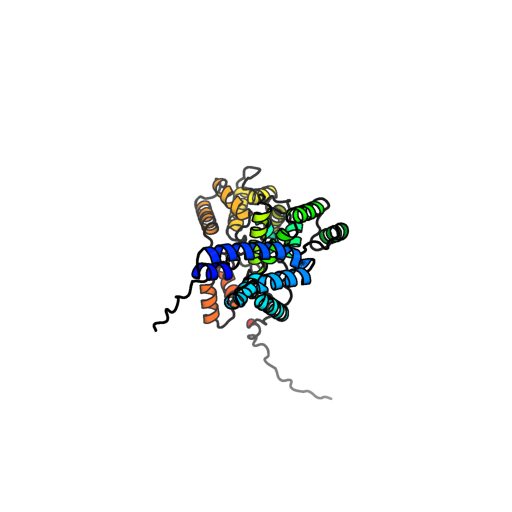 PRO A O 1
ATOM 2619 N N . PRO A 1 355 ? -0.456 -18.626 5.800 1.00 32.03 355 PRO A N 1
ATOM 2620 C CA . PRO A 1 355 ? -0.019 -19.663 6.731 1.00 32.03 355 PRO A CA 1
ATOM 2621 C C . PRO A 1 355 ? -1.157 -20.650 7.041 1.00 32.03 355 PRO A C 1
ATOM 2623 O O . PRO A 1 355 ? -1.862 -20.541 8.039 1.00 32.03 355 PRO A O 1
ATOM 2626 N N . GLY A 1 356 ? -1.329 -21.641 6.173 1.00 34.84 356 GLY A N 1
ATOM 2627 C CA . GLY A 1 356 ? -2.125 -22.835 6.396 1.00 34.84 356 GLY A CA 1
ATOM 2628 C C . GLY A 1 356 ? -1.259 -23.921 7.024 1.00 34.84 356 GLY A C 1
ATOM 2629 O O . GLY A 1 356 ? -0.062 -24.026 6.750 1.00 34.84 356 GLY A O 1
ATOM 2630 N N . ARG A 1 357 ? -1.860 -24.745 7.888 1.00 29.70 357 ARG A N 1
ATOM 2631 C CA . ARG A 1 357 ? -1.203 -25.938 8.448 1.00 29.70 357 ARG A CA 1
ATOM 2632 C C . ARG A 1 357 ? -0.551 -26.761 7.325 1.00 29.70 357 ARG A C 1
ATOM 2634 O O . ARG A 1 357 ? -1.134 -26.848 6.247 1.00 29.70 357 ARG A O 1
ATOM 2641 N N . PRO A 1 358 ? 0.603 -27.410 7.568 1.00 29.34 358 PRO A N 1
ATOM 2642 C CA . PRO A 1 358 ? 1.297 -28.167 6.534 1.00 29.34 358 PRO A CA 1
ATOM 2643 C C . PRO A 1 358 ? 0.379 -29.251 5.959 1.00 29.34 358 PRO A C 1
ATOM 2645 O O . PRO A 1 358 ? 0.058 -30.240 6.624 1.00 29.34 358 PRO A O 1
ATOM 2648 N N . HIS A 1 359 ? -0.047 -29.060 4.712 1.00 32.84 359 HIS A N 1
ATOM 2649 C CA . HIS A 1 359 ? -0.687 -30.096 3.923 1.00 32.84 359 HIS A CA 1
ATOM 2650 C C . HIS A 1 359 ? 0.397 -31.080 3.485 1.00 32.84 359 HIS A C 1
ATOM 2652 O O . HIS A 1 359 ? 1.275 -30.740 2.695 1.00 32.84 359 HIS A O 1
ATOM 2658 N N . ARG A 1 360 ? 0.339 -32.318 3.992 1.00 29.62 360 ARG A N 1
ATOM 2659 C CA . ARG A 1 360 ? 1.043 -33.438 3.356 1.00 29.62 360 ARG A CA 1
ATOM 2660 C C . ARG A 1 360 ? 0.538 -33.540 1.919 1.00 29.62 360 ARG A C 1
ATOM 2662 O O . ARG A 1 360 ? -0.662 -33.722 1.702 1.00 29.62 360 ARG A O 1
ATOM 2669 N N . THR A 1 361 ? 1.435 -33.387 0.956 1.00 29.44 361 THR A N 1
ATOM 2670 C CA . THR A 1 361 ? 1.114 -33.479 -0.466 1.00 29.44 361 THR A CA 1
ATOM 2671 C C . THR A 1 361 ? 0.603 -34.888 -0.810 1.00 29.44 361 THR A C 1
ATOM 2673 O O . THR A 1 361 ? 1.112 -35.883 -0.292 1.00 29.44 361 THR A O 1
ATOM 2676 N N . PRO A 1 362 ? -0.392 -35.027 -1.706 1.00 31.06 362 PRO A N 1
ATOM 2677 C CA . PRO A 1 362 ? -0.898 -36.332 -2.152 1.00 31.06 362 PRO A CA 1
ATOM 2678 C C . PRO A 1 362 ? 0.119 -37.194 -2.923 1.00 31.06 362 PRO A C 1
ATOM 2680 O O . PRO A 1 362 ? -0.164 -38.360 -3.190 1.00 31.06 362 PRO A O 1
ATOM 2683 N N . LEU A 1 363 ? 1.295 -36.653 -3.258 1.00 32.28 363 LEU A N 1
ATOM 2684 C CA . LEU A 1 363 ? 2.338 -37.334 -4.032 1.00 32.28 363 LEU A CA 1
ATOM 2685 C C . LEU A 1 363 ? 3.127 -38.394 -3.238 1.00 32.28 363 LEU A C 1
ATOM 2687 O O . LEU A 1 363 ? 3.801 -39.212 -3.850 1.00 32.28 363 LEU A O 1
ATOM 2691 N N . GLU A 1 364 ? 2.985 -38.470 -1.910 1.00 32.06 364 GLU A N 1
ATOM 2692 C CA . GLU A 1 364 ? 3.584 -39.545 -1.091 1.00 32.06 364 GLU A CA 1
ATOM 2693 C C . GLU A 1 364 ? 2.747 -40.840 -1.041 1.00 32.06 364 GLU A C 1
ATOM 2695 O O . GLU A 1 364 ? 3.131 -41.806 -0.385 1.00 32.06 364 GLU A O 1
ATOM 2700 N N . ARG A 1 365 ? 1.594 -40.903 -1.725 1.00 35.34 365 ARG A N 1
ATOM 2701 C CA . ARG A 1 365 ? 0.713 -42.090 -1.727 1.00 35.34 365 ARG A CA 1
ATOM 2702 C C . ARG A 1 365 ? 0.896 -43.043 -2.911 1.00 35.34 365 ARG A C 1
ATOM 2704 O O . ARG A 1 365 ? 0.124 -43.989 -3.044 1.00 35.34 365 ARG A O 1
ATOM 2711 N N . LEU A 1 366 ? 1.915 -42.836 -3.740 1.00 35.03 366 LEU A N 1
ATOM 2712 C CA . LEU A 1 366 ? 2.231 -43.699 -4.881 1.00 35.03 366 LEU A CA 1
ATOM 2713 C C . LEU A 1 366 ? 3.709 -44.112 -4.863 1.00 35.03 366 LEU A C 1
ATOM 2715 O O . LEU A 1 366 ? 4.462 -43.768 -5.766 1.00 35.03 366 LEU A O 1
ATOM 2719 N N . ASP A 1 367 ? 4.120 -44.878 -3.850 1.00 32.81 367 ASP A N 1
ATOM 2720 C CA . ASP A 1 367 ? 5.333 -45.700 -3.939 1.00 32.81 367 ASP A CA 1
ATOM 2721 C C . ASP A 1 367 ? 4.981 -47.177 -3.677 1.00 32.81 367 ASP A C 1
ATOM 2723 O O . ASP A 1 367 ? 4.739 -47.570 -2.532 1.00 32.81 367 ASP A O 1
ATOM 2727 N N . PRO A 1 368 ? 4.893 -48.029 -4.715 1.00 38.16 368 PRO A N 1
ATOM 2728 C CA . PRO A 1 368 ? 4.721 -49.463 -4.553 1.00 38.16 368 PRO A CA 1
ATOM 2729 C C . PRO A 1 368 ? 6.097 -50.107 -4.339 1.00 38.16 368 PRO A C 1
ATOM 2731 O O . PRO A 1 368 ? 6.611 -50.823 -5.198 1.00 38.16 368 PRO A O 1
ATOM 2734 N N . ARG A 1 369 ? 6.721 -49.844 -3.187 1.00 35.44 369 ARG A N 1
ATOM 2735 C CA . ARG A 1 369 ? 7.966 -50.510 -2.761 1.00 35.44 369 ARG A CA 1
ATOM 2736 C C . ARG A 1 369 ? 7.901 -50.995 -1.320 1.00 35.44 369 ARG A C 1
ATOM 2738 O O . ARG A 1 369 ? 8.816 -50.812 -0.527 1.00 35.44 369 ARG A O 1
ATOM 2745 N N . THR A 1 370 ? 6.832 -51.709 -1.005 1.00 38.50 370 THR A N 1
ATOM 2746 C CA . THR A 1 370 ? 6.775 -52.616 0.147 1.00 38.50 370 THR A CA 1
ATOM 2747 C C . THR A 1 370 ? 6.191 -53.953 -0.288 1.00 38.50 370 THR A C 1
ATOM 2749 O O . THR A 1 370 ? 5.155 -54.400 0.190 1.00 38.50 370 THR A O 1
ATOM 2752 N N . THR A 1 371 ? 6.888 -54.628 -1.204 1.00 34.31 371 THR A N 1
ATOM 2753 C CA . THR A 1 371 ? 6.731 -56.077 -1.353 1.00 34.31 371 THR A CA 1
ATOM 2754 C C . THR A 1 371 ? 7.583 -56.739 -0.279 1.00 34.31 371 THR A C 1
ATOM 2756 O O . THR A 1 371 ? 8.797 -56.886 -0.402 1.00 34.31 371 THR A O 1
ATOM 2759 N N . THR A 1 372 ? 6.923 -57.086 0.816 1.00 32.59 372 THR A N 1
ATOM 2760 C CA . THR A 1 372 ? 7.389 -57.993 1.858 1.00 32.59 372 THR A CA 1
ATOM 2761 C C . THR A 1 372 ? 7.836 -59.320 1.237 1.00 32.59 372 THR A C 1
ATOM 2763 O O . THR A 1 372 ? 7.033 -60.050 0.661 1.00 32.59 372 THR A O 1
ATOM 2766 N N . VAL A 1 373 ? 9.119 -59.656 1.380 1.00 34.03 373 VAL A N 1
ATOM 2767 C CA . VAL A 1 373 ? 9.617 -61.031 1.223 1.00 34.03 373 VAL A CA 1
ATOM 2768 C C . VAL A 1 373 ? 9.440 -61.735 2.575 1.00 34.03 373 VAL A C 1
ATOM 2770 O O . VAL A 1 373 ? 9.890 -61.189 3.586 1.00 34.03 373 VAL A O 1
ATOM 2773 N N . PRO A 1 374 ? 8.790 -62.910 2.653 1.00 33.84 374 PRO A N 1
ATOM 2774 C CA . PRO A 1 374 ? 8.642 -63.625 3.911 1.00 33.84 374 PRO A CA 1
ATOM 2775 C C . PRO A 1 374 ? 9.948 -64.342 4.271 1.00 33.84 374 PRO A C 1
ATOM 2777 O O . PRO A 1 374 ? 10.503 -65.111 3.487 1.00 33.84 374 PRO A O 1
ATOM 2780 N N . SER A 1 375 ? 10.422 -64.072 5.485 1.00 32.31 375 SER A N 1
ATOM 2781 C CA . SER A 1 375 ? 11.553 -64.737 6.128 1.00 32.31 375 SER A CA 1
ATOM 2782 C C . SER A 1 375 ? 11.214 -66.209 6.400 1.00 32.31 375 SER A C 1
ATOM 2784 O O . SER A 1 375 ? 10.271 -66.500 7.138 1.00 32.31 375 SER A O 1
ATOM 2786 N N . ALA A 1 376 ? 11.965 -67.132 5.797 1.00 35.78 376 ALA A N 1
ATOM 2787 C CA . ALA A 1 376 ? 11.956 -68.549 6.148 1.00 35.78 376 ALA A CA 1
ATOM 2788 C C . ALA A 1 376 ? 13.078 -68.809 7.161 1.00 35.78 376 ALA A C 1
ATOM 2790 O O . ALA A 1 376 ? 14.211 -68.364 6.980 1.00 35.78 376 ALA A O 1
ATOM 2791 N N . GLY A 1 377 ? 12.714 -69.480 8.253 1.00 34.38 377 GLY A N 1
ATOM 2792 C CA . GLY A 1 377 ? 13.538 -69.658 9.438 1.00 34.38 377 GLY A CA 1
ATOM 2793 C C . GLY A 1 377 ? 14.728 -70.590 9.252 1.00 34.38 377 GLY A C 1
ATOM 2794 O O . GLY A 1 377 ? 14.723 -71.481 8.411 1.00 34.38 377 GLY A O 1
ATOM 2795 N N . ASN A 1 378 ? 15.709 -70.409 10.131 1.00 32.16 378 ASN A N 1
ATOM 2796 C CA . ASN A 1 378 ? 16.662 -71.442 10.496 1.00 32.16 378 ASN A CA 1
ATOM 2797 C C . ASN A 1 378 ? 16.937 -71.346 12.001 1.00 32.16 378 ASN A C 1
ATOM 2799 O O . ASN A 1 378 ? 17.404 -70.324 12.503 1.00 32.16 378 ASN A O 1
ATOM 2803 N N . SER A 1 379 ? 16.611 -72.430 12.701 1.00 31.42 379 SER A N 1
ATOM 2804 C CA . SER A 1 379 ? 17.123 -72.775 14.029 1.00 31.42 379 SER A CA 1
ATOM 2805 C C . SER A 1 379 ? 18.211 -73.855 13.879 1.00 31.42 379 SER A C 1
ATOM 2807 O O . SER A 1 379 ? 18.269 -74.498 12.831 1.00 31.42 379 SER A O 1
ATOM 2809 N N . PRO A 1 380 ? 19.095 -74.009 14.882 1.00 43.22 380 PRO A N 1
ATOM 2810 C CA . PRO A 1 380 ? 20.480 -74.461 14.717 1.00 43.22 380 PRO A CA 1
ATOM 2811 C C . PRO A 1 380 ? 20.624 -75.993 14.860 1.00 43.22 380 PRO A C 1
ATOM 2813 O O . PRO A 1 380 ? 19.623 -76.677 15.095 1.00 43.22 380 PRO A O 1
ATOM 2816 N N . PRO A 1 381 ? 21.835 -76.550 14.670 1.00 47.94 381 PRO A N 1
ATOM 2817 C CA . PRO A 1 381 ? 22.827 -76.607 15.759 1.00 47.94 381 PRO A CA 1
ATOM 2818 C C . PRO A 1 381 ? 24.151 -75.877 15.493 1.00 47.94 381 PRO A C 1
ATOM 2820 O O . PRO A 1 381 ? 24.550 -75.751 14.312 1.00 47.94 381 PRO A O 1
#

Foldseek 3Di:
DDDDPDDDDDQDPDLVPDLLLLVVLVVVHDVSSVVSVVLLVVLLVCVLVCVVCVVVSVVVLVVSLVPDDPVSNVSSCCSNCPVCVVQVVQLVVVCVVPNDQDQDPLLLQLLCQLAQADSLLSNCLLVLPLDPPDLVVQLVVCCDPPSNQDPVNSVVSVVLSVQCDSVLSVQLVVQQQDPHNVCCQPVCNSNSSSVSSSVSSCVRPNGDHHDDPLPQLVVLCVVLVNDSQLSVLLLVLDRPDQDDLVSLVSLLVQLVCLLAPDFQSRSSVVSSLSCLVSSPSDDPVSSVVSVVSNVCSVVQQADGSHHCLQCVRRPVVQLVVQCVVVVHDSQVSRLVCNVVSDPDDDPVSSDDDDDDDDDPDPVVVDDPPPPDDDDDDDDDD